Protein AF-0000000080270887 (afdb_homodimer)

pLDDT: mean 90.29, std 13.6, range [24.42, 98.81]

Radius of gyration: 24.91 Å; Cα contacts (8 Å, |Δi|>4): 437; chains: 2; bounding box: 76×84×43 Å

Secondary structure (DSSP, 8-state):
-------HHHHHHHHHHHHHHHHHHHHHHHH-GGG--HHHHHHHHT--HHHHHHH-SSTHHHHHHHHHHHHHHIIIIIHHH---SSHHHHHHHHHHHHHHHHHHH-HHHHHHH--TT-GGGG-TT-HHHHHHHHHHHHHHHTTSB-SSS-HHHHHHHHHHHHHHHHHHHHHTTT-S-HHHHHHHHHHHHGGGGB----------/-------HHHHHHHHHHHHHHHHHHHHHHHH-GGG--HHHHHHHHT--HHHHHHH-SSHHHHHHHHHHHHHHHIIIIIHHH---SSHHHHHHHHHHHHHHHHHHH-HHHHHHH--TT-GGGG-TT-HHHHHHHHHHHHHHHTTSB-SSS-HHHHHHHHHHHHHHHHHHHHHTTT-S-HHHHHHHHHHHHGGGGB----------

Organism: NCBI:txid1552

Sequence (408 aa):
MDEQKLNNRQLQALNTKNKIYKSAIDLMDKKGYKNIKIQDICKKAGVSVGSFYNCFKSKNEILIEIYKRADEYFITEVANNIYCDNATNEIIKYFDYYAKYNVQVGIDTMKLLYNSNNKLFITKGRDMQNLLNIIIERGQEKNEISNEMSKESITEYLFIAARGVVYNWCLYDGKFDLMEAMNEYMKRFIIIFKYENSIKQKNSMDEQKLNNRQLQALNTKNKIYKSAIDLMDKKGYKNIKIQDICKKAGVSVGSFYNCFKSKNEILIEIYKRADEYFITEVANNIYCDNATNEIIKYFDYYAKYNVQVGIDTMKLLYNSNNKLFITKGRDMQNLLNIIIERGQEKNEISNEMSKESITEYLFIAARGVVYNWCLYDGKFDLMEAMNEYMKRFIIIFKYENSIKQKNS

Structure (mmCIF, N/CA/C/O backbone):
data_AF-0000000080270887-model_v1
#
loop_
_entity.id
_entity.type
_entity.pdbx_description
1 polymer 'TetR family transcriptional regulator'
#
loop_
_atom_site.group_PDB
_atom_site.id
_atom_site.type_symbol
_atom_site.label_atom_id
_atom_site.label_alt_id
_atom_site.label_comp_id
_atom_site.label_asym_id
_atom_site.label_entity_id
_atom_site.label_seq_id
_atom_site.pdbx_PDB_ins_code
_atom_site.Cartn_x
_atom_site.Cartn_y
_atom_site.Cartn_z
_atom_site.occupancy
_atom_site.B_iso_or_equiv
_atom_site.auth_seq_id
_atom_site.auth_comp_id
_atom_site.auth_asym_id
_atom_site.auth_atom_id
_atom_site.pdbx_PDB_model_num
ATOM 1 N N . MET A 1 1 ? -0.859 41.312 3.914 1 40.41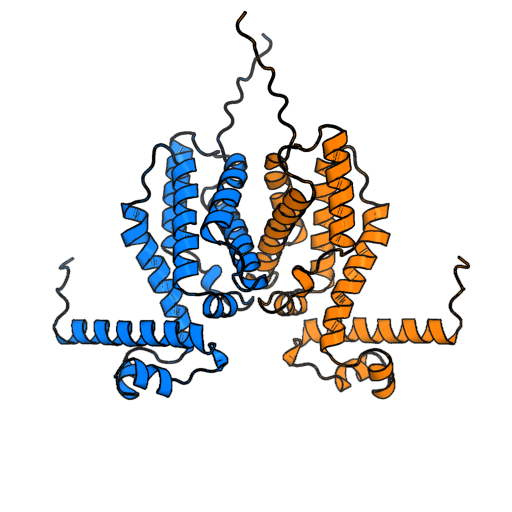 1 MET A N 1
ATOM 2 C CA . MET A 1 1 ? -2.223 40.844 4.094 1 40.41 1 MET A CA 1
ATOM 3 C C . MET A 1 1 ? -2.555 40.688 5.574 1 40.41 1 MET A C 1
ATOM 5 O O . MET A 1 1 ? -1.794 40.062 6.328 1 40.41 1 MET A O 1
ATOM 9 N N . ASP A 1 2 ? -3.377 41.531 6.16 1 43.47 2 ASP A N 1
ATOM 10 C CA . ASP A 1 2 ? -3.797 41.656 7.551 1 43.47 2 ASP A CA 1
ATOM 11 C C . ASP A 1 2 ? -4.191 40.281 8.125 1 43.47 2 ASP A C 1
ATOM 13 O O . ASP A 1 2 ? -5.031 39.594 7.551 1 43.47 2 ASP A O 1
ATOM 17 N N . GLU A 1 3 ? -3.332 39.562 8.734 1 51.69 3 GLU A N 1
ATOM 18 C CA . GLU A 1 3 ? -3.707 38.406 9.531 1 51.69 3 GLU A CA 1
ATOM 19 C C . GLU A 1 3 ? -5.012 38.656 10.289 1 51.69 3 GLU A C 1
ATOM 21 O O . GLU A 1 3 ? -5.031 39.375 11.281 1 51.69 3 GLU A O 1
ATOM 26 N N . GLN A 1 4 ? -6.008 38.906 9.641 1 58.25 4 GLN A N 1
ATOM 27 C CA . GLN A 1 4 ? -7.258 39.25 10.305 1 58.25 4 GLN A CA 1
ATOM 28 C C . GLN A 1 4 ? -7.551 38.312 11.469 1 58.25 4 GLN A C 1
ATOM 30 O O . GLN A 1 4 ? -7.586 37.094 11.281 1 58.25 4 GLN A O 1
ATOM 35 N N . LYS A 1 5 ? -7.219 38.781 12.664 1 70.81 5 LYS A N 1
ATOM 36 C CA . LYS A 1 5 ? -7.516 38.125 13.93 1 70.81 5 LYS A CA 1
ATOM 37 C C . LYS A 1 5 ? -8.93 37.531 13.93 1 70.81 5 LYS A C 1
ATOM 39 O O . LYS A 1 5 ? -9.891 38.219 13.57 1 70.81 5 LYS A O 1
ATOM 44 N N . LEU A 1 6 ? -9 36.219 13.977 1 73.25 6 LEU A N 1
ATOM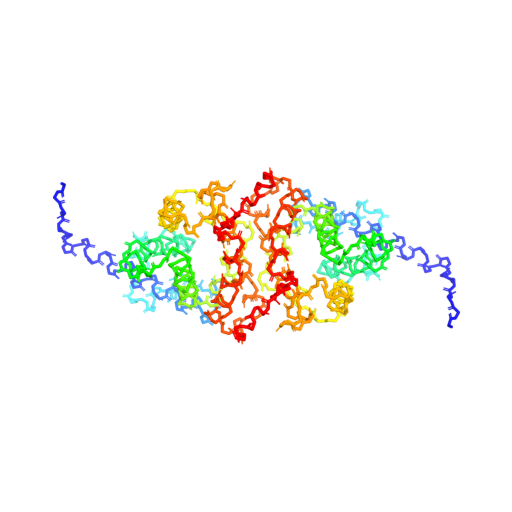 45 C CA . LEU A 1 6 ? -10.297 35.562 14.039 1 73.25 6 LEU A CA 1
ATOM 46 C C . LEU A 1 6 ? -11.164 36.156 15.141 1 73.25 6 LEU A C 1
ATOM 48 O O . LEU A 1 6 ? -10.68 36.438 16.234 1 73.25 6 LEU A O 1
ATOM 52 N N . ASN A 1 7 ? -12.312 36.594 14.875 1 82.88 7 ASN A N 1
ATOM 53 C CA . ASN A 1 7 ? -13.25 37.062 15.891 1 82.88 7 ASN A CA 1
ATOM 54 C C . ASN A 1 7 ? -13.773 35.906 16.75 1 82.88 7 ASN A C 1
ATOM 56 O O . ASN A 1 7 ? -13.43 34.75 16.531 1 82.88 7 ASN A O 1
ATOM 60 N N . ASN A 1 8 ? -14.398 36.281 17.844 1 82.5 8 ASN A N 1
ATOM 61 C CA . ASN A 1 8 ? -14.859 35.312 18.828 1 82.5 8 ASN A CA 1
ATOM 62 C C . ASN A 1 8 ? -15.703 34.219 18.188 1 82.5 8 ASN A C 1
ATOM 64 O O . ASN A 1 8 ? -15.586 33.062 18.547 1 82.5 8 ASN A O 1
ATOM 68 N N . ARG A 1 9 ? -16.609 34.562 17.188 1 80.75 9 ARG A N 1
ATOM 69 C CA . ARG A 1 9 ? -17.469 33.594 16.516 1 80.75 9 ARG A CA 1
ATOM 70 C C . ARG A 1 9 ? -16.641 32.625 15.703 1 80.75 9 ARG A C 1
ATOM 72 O O . ARG A 1 9 ? -16.922 31.406 15.703 1 80.75 9 ARG A O 1
ATOM 79 N N . GLN A 1 10 ? -15.688 33.188 15.008 1 80.62 10 GLN A N 1
ATOM 80 C CA . GLN A 1 10 ? -14.805 32.375 14.195 1 80.62 10 GLN A CA 1
ATOM 81 C C . GLN A 1 10 ? -13.984 31.422 15.062 1 80.62 10 GLN A C 1
ATOM 83 O O . GLN A 1 10 ? -13.781 30.266 14.703 1 80.62 10 GLN A O 1
ATOM 88 N N . LEU A 1 11 ? -13.539 31.875 16.172 1 84.5 11 LEU A N 1
ATOM 89 C CA . LEU A 1 11 ? -12.766 31.047 17.109 1 84.5 11 LEU A CA 1
ATOM 90 C C . LEU A 1 11 ? -13.625 29.922 17.672 1 84.5 11 LEU A C 1
ATOM 92 O O . LEU A 1 11 ? -13.148 28.797 17.828 1 84.5 11 LEU A O 1
ATOM 96 N N . GLN A 1 12 ? -14.812 30.266 18 1 84.12 12 GLN A N 1
ATOM 97 C CA . GLN A 1 12 ? -15.727 29.266 18.547 1 84.12 12 GLN A CA 1
ATOM 98 C C . GLN A 1 12 ? -16.031 28.188 17.5 1 84.12 12 GLN A C 1
ATOM 100 O O . GLN A 1 12 ? -16.125 27 17.828 1 84.12 12 GLN A O 1
ATOM 105 N N . ALA A 1 13 ? -16.141 28.625 16.281 1 83.25 13 ALA A N 1
ATOM 106 C CA . ALA A 1 13 ? -16.406 27.688 15.195 1 83.25 13 ALA A CA 1
ATOM 107 C C . ALA A 1 13 ? -15.242 26.719 15.008 1 83.25 13 ALA A C 1
ATOM 109 O O . ALA A 1 13 ? -15.445 25.516 14.797 1 83.25 13 ALA A O 1
ATOM 110 N N . LEU A 1 14 ? -14.117 27.25 15.117 1 87.5 14 LEU A N 1
ATOM 111 C CA . LEU A 1 14 ? -12.922 26.438 14.984 1 87.5 14 LEU A CA 1
ATOM 112 C C . LEU A 1 14 ? -12.805 25.438 16.141 1 87.5 14 LEU A C 1
ATOM 114 O O . LEU A 1 14 ? -12.438 24.281 15.93 1 87.5 14 LEU A O 1
ATOM 118 N N . ASN A 1 15 ? -13.102 25.906 17.25 1 90.88 15 ASN A N 1
ATOM 119 C CA . ASN A 1 15 ? -13.07 25.047 18.422 1 90.88 15 ASN A CA 1
ATOM 120 C C . ASN A 1 15 ? -14.094 23.906 18.312 1 90.88 15 ASN A C 1
ATOM 122 O O . ASN A 1 15 ? -13.797 22.766 18.656 1 90.88 15 ASN A O 1
ATOM 126 N N . THR A 1 16 ? -15.242 24.281 17.828 1 92.56 16 THR A N 1
ATOM 127 C CA . THR A 1 16 ? -16.297 23.297 17.641 1 92.56 16 THR A CA 1
ATOM 128 C C . THR A 1 16 ? -15.875 22.25 16.609 1 92.56 16 THR A C 1
ATOM 130 O O . THR A 1 16 ? -16.047 21.047 16.828 1 92.56 16 THR A O 1
ATOM 133 N N . LYS A 1 17 ? -15.328 22.734 15.539 1 93.75 17 LYS A N 1
ATOM 134 C CA . LYS A 1 17 ? -14.867 21.828 14.492 1 93.75 17 LYS A CA 1
ATOM 135 C C . LYS A 1 17 ? -13.797 20.859 15.023 1 93.75 17 LYS A C 1
ATOM 137 O O . LYS A 1 17 ? -13.836 19.672 14.727 1 93.75 17 LYS A O 1
ATOM 142 N N . ASN A 1 18 ? -12.961 21.391 15.812 1 94.62 18 ASN A N 1
ATOM 143 C CA . ASN A 1 18 ? -11.898 20.594 16.391 1 94.62 18 ASN A CA 1
ATOM 144 C C . ASN A 1 18 ? -12.453 19.531 17.344 1 94.62 18 ASN A C 1
ATOM 146 O O . ASN A 1 18 ? -12.008 18.375 17.328 1 94.62 18 ASN A O 1
ATOM 150 N N . LYS A 1 19 ? -13.352 19.969 18.109 1 94.69 19 LYS A N 1
ATOM 151 C CA . LYS A 1 19 ? -13.969 19.031 19.047 1 94.69 19 LYS A CA 1
ATOM 152 C C . LYS A 1 19 ? -14.672 17.891 18.312 1 94.69 19 LYS A C 1
ATOM 154 O O . LYS A 1 19 ? -14.547 16.734 18.703 1 94.69 19 LYS A O 1
ATOM 159 N N . ILE A 1 20 ? -15.375 18.281 17.328 1 94.75 20 ILE A N 1
ATOM 160 C CA . ILE A 1 20 ? -16.094 17.297 16.531 1 94.75 20 ILE A CA 1
ATOM 161 C C . ILE A 1 20 ? -15.094 16.328 15.883 1 94.75 20 ILE A C 1
ATOM 163 O O . ILE A 1 20 ? -15.258 15.109 15.953 1 94.75 20 ILE A O 1
ATOM 167 N N . TYR A 1 21 ? -14.117 16.891 15.312 1 94 21 TYR A N 1
ATOM 168 C CA . TYR A 1 21 ? -13.094 16.094 14.641 1 94 21 TYR A CA 1
ATOM 169 C C . TYR A 1 21 ? -12.438 15.117 15.602 1 94 21 TYR A C 1
ATOM 171 O O . TYR A 1 21 ? -12.367 13.914 15.328 1 94 21 TYR A O 1
ATOM 179 N N . LYS A 1 22 ? -12.008 15.586 16.719 1 93.62 22 LYS A N 1
ATOM 180 C CA . LYS A 1 22 ? -11.32 14.75 17.703 1 93.62 22 LYS A CA 1
ATOM 181 C C . LYS A 1 22 ? -12.242 13.641 18.219 1 93.62 22 LYS A C 1
ATOM 183 O O . LYS A 1 22 ? -11.805 12.5 18.391 1 93.62 22 LYS A O 1
ATOM 188 N N . SER A 1 23 ? -13.438 14 18.453 1 94.5 23 SER A N 1
ATOM 189 C CA . SER A 1 23 ? -14.422 13.023 18.906 1 94.5 23 SER A CA 1
ATOM 190 C C . SER A 1 23 ? -14.672 11.953 17.859 1 94.5 23 SER A C 1
ATOM 192 O O . SER A 1 23 ? -14.773 10.766 18.172 1 94.5 23 SER A O 1
ATOM 194 N N . ALA A 1 24 ? -14.789 12.422 16.609 1 92.94 24 ALA A N 1
ATOM 195 C CA . ALA A 1 24 ? -15.008 11.484 15.508 1 92.94 24 ALA A CA 1
ATOM 196 C C . ALA A 1 24 ? -13.844 10.5 15.398 1 92.94 24 ALA A C 1
ATOM 198 O O . ALA A 1 24 ? -14.062 9.289 15.32 1 92.94 24 ALA A O 1
ATOM 199 N N . ILE A 1 25 ? -12.641 10.984 15.445 1 90.25 25 ILE A N 1
ATOM 200 C CA . ILE A 1 25 ? -11.445 10.156 15.312 1 90.25 25 ILE A CA 1
ATOM 201 C C . ILE A 1 25 ? -11.383 9.156 16.469 1 90.25 25 ILE A C 1
ATOM 203 O O . ILE A 1 25 ? -11.117 7.969 16.25 1 90.25 25 ILE A O 1
ATOM 207 N N . ASP A 1 26 ? -11.695 9.633 17.625 1 91.06 26 ASP A N 1
ATOM 208 C CA . ASP A 1 26 ? -11.68 8.773 18.797 1 91.06 26 ASP A CA 1
ATOM 209 C C . ASP A 1 26 ? -12.719 7.66 18.688 1 91.06 26 ASP A C 1
ATOM 211 O O . ASP A 1 26 ? -12.422 6.496 18.969 1 91.06 26 ASP A O 1
ATOM 215 N N . LEU A 1 27 ? -13.883 8.039 18.328 1 90.81 27 LEU A N 1
ATOM 216 C CA . LEU A 1 27 ? -14.961 7.066 18.188 1 90.81 27 LEU A CA 1
ATOM 217 C C . LEU A 1 27 ? -14.656 6.062 17.078 1 90.81 27 LEU A C 1
ATOM 219 O O . LEU A 1 27 ? -14.922 4.867 17.234 1 90.81 27 LEU A O 1
ATOM 223 N N . MET A 1 28 ? -14.125 6.578 15.992 1 87.25 28 MET A N 1
ATOM 224 C CA . MET A 1 28 ? -13.773 5.695 14.883 1 87.25 28 MET A CA 1
ATOM 225 C C . MET A 1 28 ? -12.719 4.68 15.312 1 87.25 28 MET A C 1
ATOM 227 O O . MET A 1 28 ? -12.766 3.521 14.891 1 87.25 28 MET A O 1
ATOM 231 N N . ASP A 1 29 ? -11.875 5.125 16.094 1 82.88 29 ASP A N 1
ATOM 232 C CA . ASP A 1 29 ? -10.82 4.246 16.578 1 82.88 29 ASP A CA 1
ATOM 233 C C . ASP A 1 29 ? -11.391 3.156 17.484 1 82.88 29 ASP A C 1
ATOM 235 O O . ASP A 1 29 ? -10.93 2.012 17.453 1 82.88 29 ASP A O 1
ATOM 239 N N . LYS A 1 30 ? -12.422 3.463 18.234 1 83.31 30 LYS A N 1
ATOM 240 C CA . LYS A 1 30 ? -12.969 2.543 19.219 1 83.31 30 LYS A CA 1
ATOM 241 C C . LYS A 1 30 ? -14.031 1.637 18.609 1 83.31 30 LYS A C 1
ATOM 243 O O . LYS A 1 30 ? -14.109 0.451 18.938 1 83.31 30 LYS A O 1
ATOM 248 N N . LYS A 1 31 ? -14.836 2.18 17.656 1 82.62 31 LYS A N 1
ATOM 249 C CA . LYS A 1 31 ? -16.016 1.45 17.203 1 82.62 31 LYS A CA 1
ATOM 250 C C . LYS A 1 31 ? -15.938 1.164 15.711 1 82.62 31 LYS A C 1
ATOM 252 O O . LYS A 1 31 ? -16.719 0.366 15.188 1 82.62 31 LYS A O 1
ATOM 257 N N . GLY A 1 32 ? -14.984 1.805 15.07 1 77.81 32 GLY A N 1
ATOM 258 C CA . GLY A 1 32 ? -14.922 1.678 13.617 1 77.81 32 GLY A CA 1
ATOM 259 C C . GLY A 1 32 ? -15.766 2.705 12.891 1 77.81 32 GLY A C 1
ATOM 260 O O . GLY A 1 32 ? -16.844 3.078 13.367 1 77.81 32 GLY A O 1
ATOM 261 N N . TYR A 1 33 ? -15.422 3.094 11.781 1 78.5 33 TYR A N 1
ATOM 262 C CA . TYR A 1 33 ? -16.047 4.16 11 1 78.5 33 TYR A CA 1
ATOM 263 C C . TYR A 1 33 ? -17.484 3.811 10.641 1 78.5 33 TYR A C 1
ATOM 265 O O . TYR A 1 33 ? -18.375 4.652 10.742 1 78.5 33 TYR A O 1
ATOM 273 N N . LYS A 1 34 ? -17.625 2.598 10.188 1 73.38 34 LYS A N 1
ATOM 274 C CA . LYS A 1 34 ? -18.938 2.178 9.711 1 73.38 34 LYS A CA 1
ATOM 275 C C . LYS A 1 34 ? -19.922 2.061 10.867 1 73.38 34 LYS A C 1
ATOM 277 O O . LYS A 1 34 ? -21.141 2.098 10.656 1 73.38 34 LYS A O 1
ATOM 282 N N . ASN A 1 35 ? -19.422 2.094 12.062 1 81.56 35 ASN A N 1
ATOM 283 C CA . ASN A 1 35 ? -20.281 1.795 13.211 1 81.56 35 ASN A CA 1
ATOM 284 C C . ASN A 1 35 ? -20.594 3.051 14.016 1 81.56 35 ASN A C 1
ATOM 286 O O . ASN A 1 35 ? -21.234 2.975 15.07 1 81.56 35 ASN A O 1
ATOM 290 N N . ILE A 1 36 ? -20.109 4.121 13.523 1 86.75 36 ILE A N 1
ATOM 291 C CA . ILE A 1 36 ? -20.391 5.324 14.305 1 86.75 36 ILE A CA 1
ATOM 292 C C . ILE A 1 36 ? -21.438 6.176 13.594 1 86.75 36 ILE A C 1
ATOM 294 O O . ILE A 1 36 ? -21.516 6.18 12.367 1 86.75 36 ILE A O 1
ATOM 298 N N . LYS A 1 37 ? -22.219 6.852 14.445 1 91.06 37 LYS A N 1
ATOM 299 C CA . LYS A 1 37 ? -23.25 7.762 13.945 1 91.06 37 LYS A CA 1
ATOM 300 C C . LYS A 1 37 ? -22.906 9.211 14.297 1 91.06 37 LYS A C 1
ATOM 302 O O . LYS A 1 37 ? -22.203 9.469 15.273 1 91.06 37 LYS A O 1
ATOM 307 N N . ILE A 1 38 ? -23.453 10.055 13.508 1 93.81 38 ILE A N 1
ATOM 308 C CA . ILE A 1 38 ? -23.25 11.484 13.734 1 93.81 38 ILE A CA 1
ATOM 309 C C . ILE A 1 38 ? -23.75 11.859 15.125 1 93.81 38 ILE A C 1
ATOM 311 O O . ILE A 1 38 ? -23.094 12.641 15.828 1 93.81 38 ILE A O 1
ATOM 315 N N . GLN A 1 39 ? -24.781 11.188 15.523 1 94.81 39 GLN A N 1
ATOM 316 C CA . GLN A 1 39 ? -25.328 11.461 16.844 1 94.81 39 GLN A CA 1
ATOM 317 C C . GLN A 1 39 ? -24.328 11.117 17.953 1 94.81 39 GLN A C 1
ATOM 319 O O . GLN A 1 39 ? -24.203 11.844 18.938 1 94.81 39 GLN A O 1
ATOM 324 N N . ASP A 1 40 ? -23.672 10.062 17.828 1 95.12 40 ASP A N 1
ATOM 325 C CA . ASP A 1 40 ? -22.656 9.641 18.797 1 95.12 40 ASP A CA 1
ATOM 326 C C . ASP A 1 40 ? -21.5 10.633 18.844 1 95.12 40 ASP A C 1
ATOM 328 O O . ASP A 1 40 ? -20.984 10.938 19.938 1 95.12 40 ASP A O 1
ATOM 332 N N . ILE A 1 41 ? -21.078 11.117 17.688 1 95.5 41 ILE A N 1
ATOM 333 C CA . ILE A 1 41 ? -19.984 12.086 17.594 1 95.5 41 ILE A CA 1
ATOM 334 C C . ILE A 1 41 ? -20.391 13.375 18.312 1 95.5 41 ILE A C 1
ATOM 336 O O . ILE A 1 41 ? -19.609 13.914 19.125 1 95.5 41 ILE A O 1
ATOM 340 N N . CYS A 1 42 ? -21.594 13.75 18.062 1 96.12 42 CYS A N 1
ATOM 341 C CA . CYS A 1 42 ? -22.109 14.977 18.672 1 96.12 42 CYS A CA 1
ATOM 342 C C . CYS A 1 42 ? -22.172 14.852 20.188 1 96.12 42 CYS A C 1
ATOM 344 O O . CYS A 1 42 ? -21.75 15.758 20.906 1 96.12 42 CYS A O 1
ATOM 346 N N . LYS A 1 43 ? -22.688 13.75 20.641 1 96.69 43 LYS A N 1
ATOM 347 C CA . LYS A 1 43 ? -22.781 13.492 22.078 1 96.69 43 LYS A CA 1
ATOM 348 C C . LYS A 1 43 ? -21.391 13.547 22.734 1 96.69 43 LYS A C 1
ATOM 350 O O . LYS A 1 43 ? -21.219 14.203 23.766 1 96.69 43 LYS A O 1
ATOM 355 N N . LYS A 1 44 ? -20.5 12.984 22.156 1 95.5 44 LYS A N 1
ATOM 356 C CA . LYS A 1 44 ? -19.156 12.945 22.719 1 95.5 44 LYS A CA 1
ATOM 357 C C . LYS A 1 44 ? -18.5 14.328 22.672 1 95.5 44 LYS A C 1
ATOM 359 O O . LYS A 1 44 ? -17.781 14.711 23.594 1 95.5 44 LYS A O 1
ATOM 364 N N . ALA A 1 45 ? -18.734 14.992 21.562 1 96.12 45 ALA A N 1
ATOM 365 C CA . ALA A 1 45 ? -18.141 16.312 21.359 1 96.12 45 ALA A CA 1
ATOM 366 C C . ALA A 1 45 ? -18.859 17.359 22.203 1 96.12 45 ALA A C 1
ATOM 368 O O . ALA A 1 45 ? -18.359 18.484 22.375 1 96.12 45 ALA A O 1
ATOM 369 N N . GLY A 1 46 ? -20.031 17.062 22.672 1 96.25 46 GLY A N 1
ATOM 370 C CA . GLY A 1 46 ? -20.812 18 23.453 1 96.25 46 GLY A CA 1
ATOM 371 C C . GLY A 1 46 ? -21.406 19.125 22.609 1 96.25 46 GLY A C 1
ATOM 372 O O . GLY A 1 46 ? -21.391 20.281 23.031 1 96.25 46 GLY A O 1
ATOM 373 N N . VAL A 1 47 ? -21.781 18.719 21.438 1 96.06 47 VAL A N 1
ATOM 374 C CA . VAL A 1 47 ? -22.344 19.719 20.547 1 96.06 47 VAL A CA 1
ATOM 375 C C . VAL A 1 47 ? -23.672 19.203 19.984 1 96.06 47 VAL A C 1
ATOM 377 O O . VAL A 1 47 ? -23.984 18.016 20.078 1 96.06 47 VAL A O 1
ATOM 380 N N . SER A 1 48 ? -24.406 20.141 19.406 1 94.19 48 SER A N 1
ATOM 381 C CA . SER A 1 48 ? -25.672 19.766 18.766 1 94.19 48 SER A CA 1
ATOM 382 C C . SER A 1 48 ? -25.438 19.203 17.375 1 94.19 48 SER A C 1
ATOM 384 O O . SER A 1 48 ? -24.391 19.438 16.766 1 94.19 48 SER A O 1
ATOM 386 N N . VAL A 1 49 ? -26.406 18.469 16.875 1 94.75 49 VAL A N 1
ATOM 387 C CA . VAL A 1 49 ? -26.375 17.938 15.508 1 94.75 49 VAL A CA 1
ATOM 388 C C . VAL A 1 49 ? -26.281 19.094 14.516 1 94.75 49 VAL A C 1
ATOM 390 O O . VAL A 1 49 ? -25.578 19 13.508 1 94.75 49 VAL A O 1
ATOM 393 N N . GLY A 1 50 ? -27 20.125 14.805 1 93.5 50 GLY A N 1
ATOM 394 C CA . GLY A 1 50 ? -26.922 21.312 13.969 1 93.5 50 GLY A CA 1
ATOM 395 C C . GLY A 1 50 ? -25.516 21.875 13.859 1 93.5 50 GLY A C 1
ATOM 396 O O . GLY A 1 50 ? -25.062 22.234 12.773 1 93.5 50 GLY A O 1
ATOM 397 N N . SER A 1 51 ? -24.875 21.938 14.969 1 93.19 51 SER A N 1
ATOM 398 C CA . SER A 1 51 ? -23.484 22.422 15.008 1 93.19 51 SER A CA 1
ATOM 399 C C . SER A 1 51 ? -22.578 21.531 14.164 1 93.19 51 SER A C 1
ATOM 401 O O . SER A 1 51 ? -21.656 22.031 13.516 1 93.19 51 SER A O 1
ATOM 403 N N . PHE A 1 52 ? -22.859 20.234 14.195 1 95.19 52 PHE A N 1
ATOM 404 C CA . PHE A 1 52 ? -22.094 19.297 13.367 1 95.19 52 PHE A CA 1
ATOM 405 C C . PHE A 1 52 ? -22.188 19.688 11.898 1 95.19 52 PHE A C 1
ATOM 407 O O . PHE A 1 52 ? -21.172 19.797 11.211 1 95.19 52 PHE A O 1
ATOM 414 N N . TYR A 1 53 ? -23.344 19.984 11.453 1 93.44 53 TYR A N 1
ATOM 415 C CA . TYR A 1 53 ? -23.578 20.219 10.031 1 93.44 53 TYR A CA 1
ATOM 416 C C . TYR A 1 53 ? -23.094 21.594 9.617 1 93.44 53 TYR A C 1
ATOM 418 O O . TYR A 1 53 ? -22.922 21.875 8.422 1 93.44 53 TYR A O 1
ATOM 426 N N . ASN A 1 54 ? -22.891 22.453 10.609 1 92.56 54 ASN A N 1
ATOM 427 C CA . ASN A 1 54 ? -22.234 23.719 10.32 1 92.56 54 ASN A CA 1
ATOM 428 C C . ASN A 1 54 ? -20.75 23.516 10.016 1 92.56 54 ASN A C 1
ATOM 430 O O . ASN A 1 54 ? -20.141 24.328 9.336 1 92.56 54 ASN A O 1
ATOM 434 N N . CYS A 1 55 ? -20.266 22.422 10.547 1 92.88 55 CYS A N 1
ATOM 435 C CA . CYS A 1 55 ? -18.828 22.156 10.398 1 92.88 55 CYS A CA 1
ATOM 436 C C . CYS A 1 55 ? -18.578 21.156 9.281 1 92.88 55 CYS A C 1
ATOM 438 O O . CYS A 1 55 ? -17.656 21.328 8.484 1 92.88 55 CYS A O 1
ATOM 440 N N . PHE A 1 56 ? -19.359 20.062 9.266 1 94.19 56 PHE A N 1
ATOM 441 C CA . PHE A 1 56 ? -19.203 18.969 8.328 1 94.19 56 PHE A CA 1
ATOM 442 C C . PHE A 1 56 ? -20.547 18.625 7.68 1 94.19 56 PHE A C 1
ATOM 444 O O . PHE A 1 56 ? -21.547 18.438 8.367 1 94.19 56 PHE A O 1
ATOM 451 N N . LYS A 1 57 ? -20.469 18.453 6.375 1 91 57 LYS A N 1
ATOM 452 C CA . LYS A 1 57 ? -21.703 18.125 5.66 1 91 57 LYS A CA 1
ATOM 453 C C . LYS A 1 57 ? -22.016 16.641 5.762 1 91 57 LYS A C 1
ATOM 455 O O . LYS A 1 57 ? -23.172 16.219 5.574 1 91 57 LYS A O 1
ATOM 460 N N . SER A 1 58 ? -21 15.836 5.996 1 87.88 58 SER A N 1
ATOM 461 C CA . SER A 1 58 ? -21.141 14.383 6.105 1 87.88 58 SER A CA 1
ATOM 462 C C . SER A 1 58 ? -19.969 13.781 6.875 1 87.88 58 SER A C 1
ATOM 464 O O . SER A 1 58 ? -18.984 14.461 7.156 1 87.88 58 SER A O 1
ATOM 466 N N . LYS A 1 59 ? -20.141 12.516 7.215 1 82.69 59 LYS A N 1
ATOM 467 C CA . LYS A 1 59 ? -19.047 11.812 7.871 1 82.69 59 LYS A CA 1
ATOM 468 C C . LYS A 1 59 ? -17.828 11.734 6.969 1 82.69 59 LYS A C 1
ATOM 470 O O . LYS A 1 59 ? -16.688 11.781 7.449 1 82.69 59 LYS A O 1
ATOM 475 N N . ASN A 1 60 ? -18.094 11.758 5.688 1 84.25 60 ASN A N 1
ATOM 476 C CA . ASN A 1 60 ? -17 11.68 4.734 1 84.25 60 ASN A CA 1
ATOM 477 C C . ASN A 1 60 ? -16.125 12.93 4.773 1 84.25 60 ASN A C 1
ATOM 479 O O . ASN A 1 60 ? -14.93 12.875 4.492 1 84.25 60 ASN A O 1
ATOM 483 N N . GLU A 1 61 ? -16.703 14 5.121 1 91.06 61 GLU A N 1
ATOM 484 C CA . GLU A 1 61 ? -15.938 15.242 5.207 1 91.06 61 GLU A CA 1
ATOM 485 C C . GLU A 1 61 ? -14.906 15.18 6.332 1 91.06 61 GLU A C 1
ATOM 487 O O . GLU A 1 61 ? -13.922 15.914 6.316 1 91.06 61 GLU A O 1
ATOM 492 N N . ILE A 1 62 ? -15.211 14.297 7.254 1 88.25 62 ILE A N 1
ATOM 493 C CA . ILE A 1 62 ? -14.242 14.109 8.328 1 88.25 62 ILE A CA 1
ATOM 494 C C . ILE A 1 62 ? -12.969 13.477 7.773 1 88.25 62 ILE A C 1
ATOM 496 O O . ILE A 1 62 ? -11.859 13.828 8.195 1 88.25 62 ILE A O 1
ATOM 500 N N . LEU A 1 63 ? -13.102 12.609 6.809 1 87.44 63 LEU A N 1
ATOM 501 C CA . LEU A 1 63 ? -11.953 11.984 6.172 1 87.44 63 LEU A CA 1
ATOM 502 C C . LEU A 1 63 ? -11.125 13.016 5.414 1 87.44 63 LEU A C 1
ATOM 504 O O . LEU A 1 63 ? -9.891 13.008 5.492 1 87.44 63 LEU A O 1
ATOM 508 N N . ILE A 1 64 ? -11.82 13.906 4.789 1 91.12 64 ILE A N 1
ATOM 509 C CA . ILE A 1 64 ? -11.141 14.984 4.07 1 91.12 64 ILE A CA 1
ATOM 510 C C . ILE A 1 64 ? -10.367 15.852 5.055 1 91.12 64 ILE A C 1
ATOM 512 O O . ILE A 1 64 ? -9.242 16.266 4.777 1 91.12 64 ILE A O 1
ATOM 516 N N . GLU A 1 65 ? -11.023 16.062 6.191 1 93.38 65 GLU A N 1
ATOM 517 C CA . GLU A 1 65 ? -10.406 16.891 7.223 1 93.38 65 GLU A CA 1
ATOM 518 C C . GLU A 1 65 ? -9.109 16.266 7.73 1 93.38 65 GLU A C 1
ATOM 520 O O . GLU A 1 65 ? -8.164 16.969 8.07 1 93.38 65 GLU A O 1
ATOM 525 N N . ILE A 1 66 ? -9.023 14.953 7.758 1 92.62 66 ILE A N 1
ATOM 526 C CA . ILE A 1 66 ? -7.816 14.258 8.18 1 92.62 66 ILE A CA 1
ATOM 527 C C . ILE A 1 66 ? -6.648 14.656 7.277 1 92.62 66 ILE A C 1
ATOM 529 O O . ILE A 1 66 ? -5.551 14.945 7.762 1 92.62 66 ILE A O 1
ATOM 533 N N . TYR A 1 67 ? -6.848 14.781 5.988 1 94.06 67 TYR A N 1
ATOM 534 C CA . TYR A 1 67 ? -5.809 15.133 5.02 1 94.06 67 TYR A CA 1
ATOM 535 C C . TYR A 1 67 ? -5.414 16.594 5.152 1 94.06 67 TYR A C 1
ATOM 537 O O . TYR A 1 67 ? -4.234 16.938 5.039 1 94.06 67 TYR A O 1
ATOM 545 N N . LYS A 1 68 ? -6.438 17.406 5.367 1 94.31 68 LYS A N 1
ATOM 546 C CA . LYS A 1 68 ? -6.152 18.828 5.559 1 94.31 68 LYS A CA 1
ATOM 547 C C . LYS A 1 68 ? -5.277 19.047 6.789 1 94.31 68 LYS A C 1
ATOM 549 O O . LYS A 1 68 ? -4.32 19.828 6.746 1 94.31 68 LYS A O 1
ATOM 554 N N . ARG A 1 69 ? -5.617 18.406 7.75 1 94.62 69 ARG A N 1
ATOM 555 C CA . ARG A 1 69 ? -4.863 18.547 8.992 1 94.62 69 ARG A CA 1
ATOM 556 C C . ARG A 1 69 ? -3.463 17.953 8.844 1 94.62 69 ARG A C 1
ATOM 558 O O . ARG A 1 69 ? -2.512 18.453 9.453 1 94.62 69 ARG A O 1
ATOM 565 N N . ALA A 1 70 ? -3.354 16.844 8.109 1 95.38 70 ALA A N 1
ATOM 566 C CA . ALA A 1 70 ? -2.023 16.328 7.809 1 95.38 70 ALA A CA 1
ATOM 567 C C . ALA A 1 70 ? -1.165 17.359 7.102 1 95.38 70 ALA A C 1
ATOM 569 O O . ALA A 1 70 ? -0.022 17.609 7.492 1 95.38 70 ALA A O 1
ATOM 570 N N . ASP A 1 71 ? -1.727 17.969 6.121 1 96.56 71 ASP A N 1
ATOM 571 C CA . ASP A 1 71 ? -1.007 19.016 5.398 1 96.56 71 ASP A CA 1
ATOM 572 C C . ASP A 1 71 ? -0.591 20.141 6.336 1 96.56 71 ASP A C 1
ATOM 574 O O . ASP A 1 71 ? 0.545 20.609 6.277 1 96.56 71 ASP A O 1
ATOM 578 N N . GLU A 1 72 ? -1.54 20.531 7.176 1 95.75 72 GLU A N 1
ATOM 579 C CA . GLU A 1 72 ? -1.238 21.578 8.148 1 95.75 72 GLU A CA 1
ATOM 580 C C . GLU A 1 72 ? -0.122 21.141 9.094 1 95.75 72 GLU A C 1
ATOM 582 O O . GLU A 1 72 ? 0.79 21.922 9.391 1 95.75 72 GLU A O 1
ATOM 587 N N . TYR A 1 73 ? -0.215 19.953 9.562 1 96.44 73 TYR A N 1
ATOM 588 C CA . TYR A 1 73 ? 0.799 19.375 10.43 1 96.44 73 TYR A CA 1
ATOM 589 C C . TYR A 1 73 ? 2.178 19.438 9.781 1 96.44 73 TYR A C 1
ATOM 591 O O . TYR A 1 73 ? 3.16 19.797 10.43 1 96.44 73 TYR A O 1
ATOM 599 N N . PHE A 1 74 ? 2.314 19.156 8.531 1 97.12 74 PHE A N 1
ATOM 600 C CA . PHE A 1 74 ? 3.602 19.109 7.844 1 97.12 74 PHE A CA 1
ATOM 601 C C . PHE A 1 74 ? 4.133 20.516 7.586 1 97.12 74 PHE A C 1
ATOM 603 O O . PHE A 1 74 ? 5.34 20.75 7.668 1 97.12 74 PHE A O 1
ATOM 610 N N . ILE A 1 75 ? 3.32 21.484 7.371 1 95.62 75 ILE A N 1
ATOM 611 C CA . ILE A 1 75 ? 3.807 22.812 7.027 1 95.62 75 ILE A CA 1
ATOM 612 C C . ILE A 1 75 ? 4.043 23.625 8.305 1 95.62 75 ILE A C 1
ATOM 614 O O . ILE A 1 75 ? 4.738 24.641 8.281 1 95.62 75 ILE A O 1
ATOM 618 N N . THR A 1 76 ? 3.416 23.219 9.406 1 95.19 76 THR A N 1
ATOM 619 C CA . THR A 1 76 ? 3.586 23.969 10.648 1 95.19 76 THR A CA 1
ATOM 620 C C . THR A 1 76 ? 4.547 23.25 11.586 1 95.19 76 THR A C 1
ATOM 622 O O . THR A 1 76 ? 5.586 23.797 11.961 1 95.19 76 THR A O 1
ATOM 625 N N . GLU A 1 77 ? 4.316 22.016 11.812 1 95.81 77 GLU A N 1
ATOM 626 C CA . GLU A 1 77 ? 5.121 21.266 12.773 1 95.81 77 GLU A CA 1
ATOM 627 C C . GLU A 1 77 ? 6.363 20.672 12.117 1 95.81 77 GLU A C 1
ATOM 629 O O . GLU A 1 77 ? 7.488 20.922 12.555 1 95.81 77 GLU A O 1
ATOM 634 N N . VAL A 1 78 ? 6.223 19.984 11.055 1 97.38 78 VAL A N 1
ATOM 635 C CA . VAL A 1 78 ? 7.332 19.25 10.445 1 97.38 78 VAL A CA 1
ATOM 636 C C . VAL A 1 78 ? 8.305 20.234 9.805 1 97.38 78 VAL A C 1
ATOM 638 O O . VAL A 1 78 ? 9.516 20.156 10.031 1 97.38 78 VAL A O 1
ATOM 641 N N . ALA A 1 79 ? 7.777 21.156 9.031 1 96.12 79 ALA A N 1
ATOM 642 C CA . ALA A 1 79 ? 8.617 22.125 8.328 1 96.12 79 ALA A CA 1
ATOM 643 C C . ALA A 1 79 ? 9.531 22.875 9.297 1 96.12 79 ALA A C 1
ATOM 645 O O . ALA A 1 79 ? 10.68 23.172 8.961 1 96.12 79 ALA A O 1
ATOM 646 N N . ASN A 1 80 ? 9.078 23.062 10.531 1 95.75 80 ASN A N 1
ATOM 647 C CA . ASN A 1 80 ? 9.828 23.844 11.508 1 95.75 80 ASN A CA 1
ATOM 648 C C . ASN A 1 80 ? 10.812 22.969 12.281 1 95.75 80 ASN A C 1
ATOM 650 O O . ASN A 1 80 ? 11.68 23.5 12.992 1 95.75 80 ASN A O 1
ATOM 654 N N . ASN A 1 81 ? 10.75 21.672 12.086 1 96.19 81 ASN A N 1
ATOM 655 C CA . ASN A 1 81 ? 11.562 20.781 12.914 1 96.19 81 ASN A CA 1
ATOM 656 C C . ASN A 1 81 ? 12.344 19.797 12.062 1 96.19 81 ASN A C 1
ATOM 658 O O . ASN A 1 81 ? 12.969 18.875 12.594 1 96.19 81 ASN A O 1
ATOM 662 N N . ILE A 1 82 ? 12.352 19.953 10.781 1 94.75 82 ILE A N 1
ATOM 663 C CA . ILE A 1 82 ? 12.828 18.922 9.875 1 94.75 82 ILE A CA 1
ATOM 664 C C . ILE A 1 82 ? 14.328 19.094 9.641 1 94.75 82 ILE A C 1
ATOM 666 O O . ILE A 1 82 ? 15 18.156 9.188 1 94.75 82 ILE A O 1
ATOM 670 N N . TYR A 1 83 ? 14.859 20.266 9.938 1 91.12 83 TYR A N 1
ATOM 671 C CA . TYR A 1 83 ? 16.234 20.562 9.562 1 91.12 83 TYR A CA 1
ATOM 672 C C . TYR A 1 83 ? 17.203 19.625 10.25 1 91.12 83 TYR A C 1
ATOM 674 O O . TYR A 1 83 ? 17.094 19.375 11.453 1 91.12 83 TYR A O 1
ATOM 682 N N . CYS A 1 84 ? 18 19 9.445 1 89.56 84 CYS A N 1
ATOM 683 C CA . CYS A 1 84 ? 19.094 18.109 9.859 1 89.56 84 CYS A CA 1
ATOM 684 C C . CYS A 1 84 ? 20.391 18.5 9.18 1 89.56 84 CYS A C 1
ATOM 686 O O . CYS A 1 84 ? 20.516 19.578 8.602 1 89.56 84 CYS A O 1
ATOM 688 N N . ASP A 1 85 ? 21.453 17.641 9.305 1 90.19 85 ASP A N 1
ATOM 689 C CA . ASP A 1 85 ? 22.797 17.844 8.766 1 90.19 85 ASP A CA 1
ATOM 690 C C . ASP A 1 85 ? 22.797 17.719 7.246 1 90.19 85 ASP A C 1
ATOM 692 O O . ASP A 1 85 ? 23.578 18.375 6.566 1 90.19 85 ASP A O 1
ATOM 696 N N . ASN A 1 86 ? 21.984 16.844 6.723 1 94.31 86 ASN A N 1
ATOM 697 C CA . ASN A 1 86 ? 21.891 16.672 5.277 1 94.31 86 ASN A CA 1
ATOM 698 C C . ASN A 1 86 ? 20.484 16.25 4.855 1 94.31 86 ASN A C 1
ATOM 700 O O . ASN A 1 86 ? 19.672 15.859 5.695 1 94.31 86 ASN A O 1
ATOM 704 N N . ALA A 1 87 ? 20.203 16.312 3.584 1 96.31 87 ALA A N 1
ATOM 705 C CA . ALA A 1 87 ? 18.875 16.094 3.023 1 96.31 87 ALA A CA 1
ATOM 706 C C . ALA A 1 87 ? 18.422 14.656 3.227 1 96.31 87 ALA A C 1
ATOM 708 O O . ALA A 1 87 ? 17.234 14.391 3.428 1 96.31 87 ALA A O 1
ATOM 709 N N . THR A 1 88 ? 19.344 13.711 3.182 1 95.94 88 THR A N 1
ATOM 710 C CA . THR A 1 88 ? 19 12.305 3.383 1 95.94 88 THR A CA 1
ATOM 711 C C . THR A 1 88 ? 18.406 12.086 4.77 1 95.94 88 THR A C 1
ATOM 713 O O . THR A 1 88 ? 17.359 11.461 4.91 1 95.94 88 THR A O 1
ATOM 716 N N . ASN A 1 89 ? 19.047 12.664 5.75 1 97.19 89 ASN A N 1
ATOM 717 C CA . ASN A 1 89 ? 18.547 12.562 7.117 1 97.19 89 ASN A CA 1
ATOM 718 C C . ASN A 1 89 ? 17.219 13.312 7.289 1 97.19 89 ASN A C 1
ATOM 720 O O . ASN A 1 89 ? 16.359 12.883 8.055 1 97.19 89 ASN A O 1
ATOM 724 N N . GLU A 1 90 ? 17.109 14.406 6.625 1 98.06 90 GLU A N 1
ATOM 725 C CA . GLU A 1 90 ? 15.852 15.148 6.668 1 98.06 90 GLU A CA 1
ATOM 726 C C . GLU A 1 90 ? 14.703 14.32 6.105 1 98.06 90 GLU A C 1
ATOM 728 O O . GLU A 1 90 ? 13.594 14.336 6.645 1 98.06 90 GLU A O 1
ATOM 733 N N . ILE A 1 91 ? 14.953 13.578 5.02 1 98.25 91 ILE A N 1
ATOM 734 C CA . ILE A 1 91 ? 13.93 12.75 4.402 1 98.25 91 ILE A CA 1
ATOM 735 C C . ILE A 1 91 ? 13.523 11.633 5.359 1 98.25 91 ILE A C 1
ATOM 737 O O . ILE A 1 91 ? 12.328 11.344 5.52 1 98.25 91 ILE A O 1
ATOM 741 N N . ILE A 1 92 ? 14.484 11.047 5.996 1 98.31 92 ILE A N 1
ATOM 742 C CA . ILE A 1 92 ? 14.195 10.008 6.969 1 98.31 92 ILE A CA 1
ATOM 743 C C . ILE A 1 92 ? 13.328 10.57 8.094 1 98.31 92 ILE A C 1
ATOM 745 O O . ILE A 1 92 ? 12.305 9.984 8.453 1 98.31 92 ILE A O 1
ATOM 749 N N . LYS A 1 93 ? 13.75 11.719 8.602 1 98.38 93 LYS A N 1
ATOM 750 C CA . LYS A 1 93 ? 13.008 12.391 9.664 1 98.38 93 LYS A CA 1
ATOM 751 C C . LYS A 1 93 ? 11.602 12.766 9.195 1 98.38 93 LYS A C 1
ATOM 753 O O . LYS A 1 93 ? 10.641 12.672 9.969 1 98.38 93 LYS A O 1
ATOM 758 N N . TYR A 1 94 ? 11.484 13.219 7.953 1 98.56 94 TYR A N 1
ATOM 759 C CA . TYR A 1 94 ? 10.195 13.516 7.336 1 98.56 94 TYR A CA 1
ATOM 760 C C . TYR A 1 94 ? 9.242 12.336 7.473 1 98.56 94 TYR A C 1
ATOM 762 O O . TYR A 1 94 ? 8.102 12.492 7.91 1 98.56 94 TYR A O 1
ATOM 770 N N . PHE A 1 95 ? 9.68 11.172 7.207 1 98.75 95 PHE A N 1
ATOM 771 C CA . PHE A 1 95 ? 8.797 10.016 7.211 1 98.75 95 PHE A CA 1
ATOM 772 C C . PHE A 1 95 ? 8.625 9.469 8.625 1 98.75 95 PHE A C 1
ATOM 774 O O . PHE A 1 95 ? 7.68 8.727 8.898 1 98.75 95 PHE A O 1
ATOM 781 N N . ASP A 1 96 ? 9.547 9.836 9.547 1 98.62 96 ASP A N 1
ATOM 782 C CA . ASP A 1 96 ? 9.25 9.602 10.961 1 98.62 96 ASP A CA 1
ATOM 783 C C . ASP A 1 96 ? 7.992 10.359 11.383 1 98.62 96 ASP A C 1
ATOM 785 O O . ASP A 1 96 ? 7.129 9.805 12.07 1 98.62 96 ASP A O 1
ATOM 789 N N . TYR A 1 97 ? 7.938 11.586 10.961 1 98.5 97 TYR A N 1
ATOM 790 C CA . TYR A 1 97 ? 6.766 12.398 11.266 1 98.5 97 TYR A CA 1
ATOM 791 C C . TYR A 1 97 ? 5.527 11.852 10.57 1 98.5 97 TYR A C 1
ATOM 793 O O . TYR A 1 97 ? 4.43 11.875 11.133 1 98.5 97 TYR A O 1
ATOM 801 N N . TYR A 1 98 ? 5.727 11.375 9.344 1 98.44 98 TYR A N 1
ATOM 802 C CA . TYR A 1 98 ? 4.641 10.766 8.586 1 98.44 98 TYR A CA 1
ATOM 803 C C . TYR A 1 98 ? 4.059 9.57 9.336 1 98.44 98 TYR A C 1
ATOM 805 O O . TYR A 1 98 ? 2.84 9.461 9.492 1 98.44 98 TYR A O 1
ATOM 813 N N . ALA A 1 99 ? 4.91 8.703 9.828 1 98.75 99 ALA A N 1
ATOM 814 C CA . ALA A 1 99 ? 4.48 7.543 10.594 1 98.75 99 ALA A CA 1
ATOM 815 C C . ALA A 1 99 ? 3.809 7.961 11.898 1 98.75 99 ALA A C 1
ATOM 817 O O . ALA A 1 99 ? 2.781 7.398 12.281 1 98.75 99 ALA A O 1
ATOM 818 N N . LYS A 1 100 ? 4.422 8.93 12.547 1 98.12 100 LYS A N 1
ATOM 819 C CA . LYS A 1 100 ? 3.861 9.438 13.797 1 98.12 100 LYS A CA 1
ATOM 820 C C . LYS A 1 100 ? 2.43 9.93 13.594 1 98.12 100 LYS A C 1
ATOM 822 O O . LYS A 1 100 ? 1.547 9.625 14.398 1 98.12 100 LYS A O 1
ATOM 827 N N . TYR A 1 101 ? 2.227 10.648 12.57 1 96.94 101 TYR A N 1
ATOM 828 C CA . TYR A 1 101 ? 0.889 11.156 12.281 1 96.94 101 TYR A CA 1
ATOM 829 C C . TYR A 1 101 ? -0.087 10.008 12.047 1 96.94 101 TYR A C 1
ATOM 831 O O . TYR A 1 101 ? -1.227 10.047 12.516 1 96.94 101 TYR A O 1
ATOM 839 N N . ASN A 1 102 ? 0.302 9.023 11.258 1 96.94 102 ASN A N 1
ATOM 840 C CA . ASN A 1 102 ? -0.552 7.863 11.008 1 96.94 102 ASN A CA 1
ATOM 841 C C . ASN A 1 102 ? -0.934 7.156 12.305 1 96.94 102 ASN A C 1
ATOM 843 O O . ASN A 1 102 ? -2.088 6.762 12.484 1 96.94 102 ASN A O 1
ATOM 847 N N . VAL A 1 103 ? 0.023 7.02 13.188 1 96.06 103 VAL A N 1
ATOM 848 C CA . VAL A 1 103 ? -0.243 6.395 14.477 1 96.06 103 VAL A CA 1
ATOM 849 C C . VAL A 1 103 ? -1.25 7.23 15.258 1 96.06 103 VAL A C 1
ATOM 851 O O . VAL A 1 103 ? -2.168 6.691 15.883 1 96.06 103 VAL A O 1
ATOM 854 N N . GLN A 1 104 ? -1.112 8.523 15.203 1 91.81 104 GLN A N 1
ATOM 855 C CA . GLN A 1 104 ? -2.012 9.43 15.906 1 91.81 104 GLN A CA 1
ATOM 856 C C . GLN A 1 104 ? -3.438 9.312 15.375 1 91.81 104 GLN A C 1
ATOM 858 O O . GLN A 1 104 ? -4.398 9.398 16.141 1 91.81 104 GLN A O 1
ATOM 863 N N . VAL A 1 105 ? -3.584 9.211 14.094 1 91.44 105 VAL A N 1
ATOM 864 C CA . VAL A 1 105 ? -4.902 9.047 13.484 1 91.44 105 VAL A CA 1
ATOM 865 C C . VAL A 1 105 ? -5.531 7.738 13.953 1 91.44 105 VAL A C 1
ATOM 867 O O . VAL A 1 105 ? -6.734 7.688 14.227 1 91.44 105 VAL A O 1
ATOM 870 N N . GLY A 1 106 ? -4.73 6.684 14.055 1 91 106 GLY A N 1
ATOM 871 C CA . GLY A 1 106 ? -5.207 5.43 14.617 1 91 106 GLY A CA 1
ATOM 872 C C . GLY A 1 106 ? -5.426 4.352 13.578 1 91 106 GLY A C 1
ATOM 873 O O . GLY A 1 106 ? -5.809 4.645 12.445 1 91 106 GLY A O 1
ATOM 874 N N . ILE A 1 107 ? -5.258 3.117 13.961 1 93.06 107 ILE A N 1
ATOM 875 C CA . ILE A 1 107 ? -5.203 1.952 13.086 1 93.06 107 ILE A CA 1
ATOM 876 C C . ILE A 1 107 ? -6.555 1.761 12.398 1 93.06 107 ILE A C 1
ATOM 878 O O . ILE A 1 107 ? -6.613 1.522 11.188 1 93.06 107 ILE A O 1
ATOM 882 N N . ASP A 1 108 ? -7.656 1.927 13.07 1 88.19 108 ASP A N 1
ATOM 883 C CA . ASP A 1 108 ? -8.977 1.678 12.5 1 88.19 108 ASP A CA 1
ATOM 884 C C . ASP A 1 108 ? -9.312 2.701 11.414 1 88.19 108 ASP A C 1
ATOM 886 O O . ASP A 1 108 ? -9.828 2.346 10.352 1 88.19 108 ASP A O 1
ATOM 890 N N . THR A 1 109 ? -8.969 3.914 11.766 1 90 109 THR A N 1
ATOM 891 C CA . THR A 1 109 ? -9.211 4.969 10.789 1 90 109 THR A CA 1
ATOM 892 C C . THR A 1 109 ? -8.297 4.797 9.578 1 90 109 THR A C 1
ATOM 894 O O . THR A 1 109 ? -8.734 4.969 8.438 1 90 109 THR A O 1
ATOM 897 N N . MET A 1 110 ? -7 4.438 9.82 1 93.81 110 MET A N 1
ATOM 898 C CA . MET A 1 110 ? -6.074 4.234 8.711 1 93.81 110 MET A CA 1
ATOM 899 C C . MET A 1 110 ? -6.547 3.104 7.805 1 93.81 110 MET A C 1
ATOM 901 O O . MET A 1 110 ? -6.461 3.205 6.578 1 93.81 110 MET A O 1
ATOM 905 N N . LYS A 1 111 ? -7.066 2.07 8.367 1 91.44 111 LYS A N 1
ATOM 906 C CA . LYS A 1 111 ? -7.605 0.968 7.578 1 91.44 111 LYS A CA 1
ATOM 907 C C . LYS A 1 111 ? -8.727 1.446 6.66 1 91.44 111 LYS A C 1
ATOM 909 O O . LYS A 1 111 ? -8.883 0.938 5.551 1 91.44 111 LYS A O 1
ATOM 914 N N . LEU A 1 112 ? -9.469 2.381 7.145 1 87 112 LEU A N 1
ATOM 915 C CA . LEU A 1 112 ? -10.531 2.955 6.332 1 87 112 LEU A CA 1
ATOM 916 C C . LEU A 1 112 ? -9.961 3.801 5.199 1 87 112 LEU A C 1
ATOM 918 O O . LEU A 1 112 ? -10.469 3.764 4.078 1 87 112 LEU A O 1
ATOM 922 N N . LEU A 1 113 ? -8.945 4.562 5.508 1 91.94 113 LEU A N 1
ATOM 923 C CA . LEU A 1 113 ? -8.359 5.473 4.527 1 91.94 113 LEU A CA 1
ATOM 924 C C . LEU A 1 113 ? -7.621 4.695 3.439 1 91.94 113 LEU A C 1
ATOM 926 O O . LEU A 1 113 ? -7.566 5.133 2.287 1 91.94 113 LEU A O 1
ATOM 930 N N . TYR A 1 114 ? -7.062 3.582 3.807 1 93.5 114 TYR A N 1
ATOM 931 C CA . TYR A 1 114 ? -6.324 2.766 2.85 1 93.5 114 TYR A CA 1
ATOM 932 C C . TYR A 1 114 ? -7.266 1.878 2.047 1 93.5 114 TYR A C 1
ATOM 934 O O . TYR A 1 114 ? -7.219 0.651 2.156 1 93.5 114 TYR A O 1
ATOM 942 N N . ASN A 1 115 ? -8.039 2.549 1.337 1 88.81 115 ASN A N 1
ATOM 943 C CA . ASN A 1 115 ? -8.883 1.922 0.322 1 88.81 115 ASN A CA 1
ATOM 944 C C . ASN A 1 115 ? -8.562 2.447 -1.074 1 88.81 115 ASN A C 1
ATOM 946 O O . ASN A 1 115 ? -8.148 3.598 -1.229 1 88.81 115 ASN A O 1
ATOM 950 N N . SER A 1 116 ? -8.711 1.626 -2.062 1 89.25 116 SER A N 1
ATOM 951 C CA . SER A 1 116 ? -8.234 1.899 -3.416 1 89.25 116 SER A CA 1
ATOM 952 C C . SER A 1 116 ? -9.07 2.99 -4.082 1 89.25 116 SER A C 1
ATOM 954 O O . SER A 1 116 ? -8.688 3.52 -5.125 1 89.25 116 SER A O 1
ATOM 956 N N . ASN A 1 117 ? -10.156 3.395 -3.49 1 85.75 117 ASN A N 1
ATOM 957 C CA . ASN A 1 117 ? -11 4.434 -4.062 1 85.75 117 ASN A CA 1
ATOM 958 C C . ASN A 1 117 ? -10.703 5.801 -3.457 1 85.75 117 ASN A C 1
ATOM 960 O O . ASN A 1 117 ? -11.25 6.812 -3.9 1 85.75 117 ASN A O 1
ATOM 964 N N . ASN A 1 118 ? -9.867 5.797 -2.463 1 88.38 118 ASN A N 1
ATOM 965 C CA . ASN A 1 118 ? -9.484 7.066 -1.848 1 88.38 118 ASN A CA 1
ATOM 966 C C . ASN A 1 118 ? -8.523 7.852 -2.732 1 88.38 118 ASN A C 1
ATOM 968 O O . ASN A 1 118 ? -7.316 7.605 -2.713 1 88.38 118 ASN A O 1
ATOM 972 N N . LYS A 1 119 ? -8.984 8.883 -3.32 1 90.5 119 LYS A N 1
ATOM 973 C CA . LYS A 1 119 ? -8.188 9.625 -4.297 1 90.5 119 LYS A CA 1
ATOM 974 C C . LYS A 1 119 ? -7.402 10.75 -3.625 1 90.5 119 LYS A C 1
ATOM 976 O O . LYS A 1 119 ? -6.594 11.414 -4.27 1 90.5 119 LYS A O 1
ATOM 981 N N . LEU A 1 120 ? -7.613 10.906 -2.342 1 90 120 LEU A N 1
ATOM 982 C CA . LEU A 1 120 ? -6.93 11.984 -1.635 1 90 120 LEU A CA 1
ATOM 983 C C . LEU A 1 120 ? -5.441 11.688 -1.506 1 90 120 LEU A C 1
ATOM 985 O O . LEU A 1 120 ? -4.633 12.609 -1.365 1 90 120 LEU A O 1
ATOM 989 N N . PHE A 1 121 ? -5.023 10.438 -1.633 1 91.25 121 PHE A N 1
ATOM 990 C CA . PHE A 1 121 ? -3.621 10.039 -1.572 1 91.25 121 PHE A CA 1
ATOM 991 C C . PHE A 1 121 ? -2.857 10.57 -2.779 1 91.25 121 PHE A C 1
ATOM 993 O O . PHE A 1 121 ? -1.658 10.844 -2.689 1 91.25 121 PHE A O 1
ATOM 1000 N N . ILE A 1 122 ? -3.584 10.766 -3.885 1 92.94 122 ILE A N 1
ATOM 1001 C CA . ILE A 1 122 ? -2.85 11.078 -5.105 1 92.94 122 ILE A CA 1
ATOM 1002 C C . ILE A 1 122 ? -3.211 12.484 -5.578 1 92.94 122 ILE A C 1
ATOM 1004 O O . ILE A 1 122 ? -2.965 12.844 -6.734 1 92.94 122 ILE A O 1
ATOM 1008 N N . THR A 1 123 ? -3.859 13.227 -4.727 1 91.81 123 THR A N 1
ATOM 1009 C CA . THR A 1 123 ? -4.117 14.625 -5.043 1 91.81 123 THR A CA 1
ATOM 1010 C C . THR A 1 123 ? -2.809 15.398 -5.199 1 91.81 123 THR A C 1
ATOM 1012 O O . THR A 1 123 ? -1.918 15.297 -4.352 1 91.81 123 THR A O 1
ATOM 1015 N N . LYS A 1 124 ? -2.648 16.094 -6.203 1 90.38 124 LYS A N 1
ATOM 1016 C CA . LYS A 1 124 ? -1.416 16.828 -6.496 1 90.38 124 LYS A CA 1
ATOM 1017 C C . LYS A 1 124 ? -1.381 18.172 -5.77 1 90.38 124 LYS A C 1
ATOM 1019 O O . LYS A 1 124 ? -2.428 18.75 -5.473 1 90.38 124 LYS A O 1
ATOM 1024 N N . GLY A 1 125 ? -0.245 18.609 -5.496 1 88.75 125 GLY A N 1
ATOM 1025 C CA . GLY A 1 125 ? -0.047 19.969 -5 1 88.75 125 GLY A CA 1
ATOM 1026 C C . GLY A 1 125 ? -0.323 20.094 -3.514 1 88.75 125 GLY A C 1
ATOM 1027 O O . GLY A 1 125 ? -0.504 21.203 -3.01 1 88.75 125 GLY A O 1
ATOM 1028 N N . ARG A 1 126 ? -0.416 19.016 -2.84 1 93.5 126 ARG A N 1
ATOM 1029 C CA . ARG A 1 126 ? -0.61 19.078 -1.395 1 93.5 126 ARG A CA 1
ATOM 1030 C C . ARG A 1 126 ? 0.642 19.594 -0.693 1 93.5 126 ARG A C 1
ATOM 1032 O O . ARG A 1 126 ? 1.756 19.406 -1.187 1 93.5 126 ARG A O 1
ATOM 1039 N N . ASP A 1 127 ? 0.463 20.141 0.471 1 94.69 127 ASP A N 1
ATOM 1040 C CA . ASP A 1 127 ? 1.562 20.734 1.219 1 94.69 127 ASP A CA 1
ATOM 1041 C C . ASP A 1 127 ? 2.564 19.672 1.672 1 94.69 127 ASP A C 1
ATOM 1043 O O . ASP A 1 127 ? 3.773 19.922 1.674 1 94.69 127 ASP A O 1
ATOM 1047 N N . MET A 1 128 ? 2.076 18.594 2.055 1 95.38 128 MET A N 1
ATOM 1048 C CA . MET A 1 128 ? 2.949 17.5 2.477 1 95.38 128 MET A CA 1
ATOM 1049 C C . MET A 1 128 ? 3.908 17.109 1.359 1 95.38 128 MET A C 1
ATOM 1051 O O . MET A 1 128 ? 5.113 16.984 1.586 1 95.38 128 MET A O 1
ATOM 1055 N N . GLN A 1 129 ? 3.441 16.969 0.173 1 95.75 129 GLN A N 1
ATOM 1056 C CA . GLN A 1 129 ? 4.285 16.625 -0.967 1 95.75 129 GLN A CA 1
ATOM 1057 C C . GLN A 1 129 ? 5.238 17.766 -1.312 1 95.75 129 GLN A C 1
ATOM 1059 O O . GLN A 1 129 ? 6.406 17.531 -1.619 1 95.75 129 GLN A O 1
ATOM 1064 N N . ASN A 1 130 ? 4.715 18.969 -1.268 1 96.75 130 ASN A N 1
ATOM 1065 C CA . ASN A 1 130 ? 5.516 20.141 -1.609 1 96.75 130 ASN A CA 1
ATOM 1066 C C . ASN A 1 130 ? 6.711 20.297 -0.672 1 96.75 130 ASN A C 1
ATOM 1068 O O . ASN A 1 130 ? 7.809 20.641 -1.111 1 96.75 130 ASN A O 1
ATOM 1072 N N . LEU A 1 131 ? 6.473 20.062 0.594 1 97.75 131 LEU A N 1
ATOM 1073 C CA . LEU A 1 131 ? 7.566 20.141 1.555 1 97.75 131 LEU A CA 1
ATOM 1074 C C . LEU A 1 131 ? 8.664 19.125 1.217 1 97.75 131 LEU A C 1
ATOM 1076 O O . LEU A 1 131 ? 9.852 19.469 1.247 1 97.75 131 LEU A O 1
ATOM 1080 N N . LEU A 1 132 ? 8.273 17.891 0.899 1 98.06 132 LEU A N 1
ATOM 1081 C CA . LEU A 1 132 ? 9.258 16.875 0.541 1 98.06 132 LEU A CA 1
ATOM 1082 C C . LEU A 1 132 ? 10.008 17.266 -0.726 1 98.06 132 LEU A C 1
ATOM 1084 O O . LEU A 1 132 ? 11.227 17.094 -0.807 1 98.06 132 LEU A O 1
ATOM 1088 N N . ASN A 1 133 ? 9.289 17.844 -1.697 1 97.94 133 ASN A N 1
ATOM 1089 C CA . ASN A 1 133 ? 9.922 18.344 -2.912 1 97.94 133 ASN A CA 1
ATOM 1090 C C . ASN A 1 133 ? 11.016 19.359 -2.594 1 97.94 133 ASN A C 1
ATOM 1092 O O . ASN A 1 133 ? 12.094 19.328 -3.189 1 97.94 133 ASN A O 1
ATOM 1096 N N . ILE A 1 134 ? 10.719 20.219 -1.725 1 97.38 134 ILE A N 1
ATOM 1097 C CA . ILE A 1 134 ? 11.656 21.266 -1.351 1 97.38 134 ILE A CA 1
ATOM 1098 C C . ILE A 1 134 ? 12.898 20.641 -0.722 1 97.38 134 ILE A C 1
ATOM 1100 O O . ILE A 1 134 ? 14.023 21.031 -1.046 1 97.38 134 ILE A O 1
ATOM 1104 N N . ILE A 1 135 ? 12.719 19.688 0.158 1 97.81 135 ILE A N 1
ATOM 1105 C CA . ILE A 1 135 ? 13.82 19 0.826 1 97.81 135 ILE A CA 1
ATOM 1106 C C . ILE A 1 135 ? 14.695 18.312 -0.209 1 97.81 135 ILE A C 1
ATOM 1108 O O . ILE A 1 135 ? 15.922 18.438 -0.181 1 97.81 135 ILE A O 1
ATOM 1112 N N . ILE A 1 136 ? 14.055 17.578 -1.14 1 98.19 136 ILE A N 1
ATOM 1113 C CA . ILE A 1 136 ? 14.773 16.828 -2.164 1 98.19 136 ILE A CA 1
ATOM 1114 C C . ILE A 1 136 ? 15.523 17.797 -3.084 1 98.19 136 ILE A C 1
ATOM 1116 O O . ILE A 1 136 ? 16.672 17.547 -3.43 1 98.19 136 ILE A O 1
ATOM 1120 N N . GLU A 1 137 ? 14.859 18.891 -3.453 1 97.94 137 GLU A N 1
ATOM 1121 C CA . GLU A 1 137 ? 15.484 19.891 -4.312 1 97.94 137 GLU A CA 1
ATOM 1122 C C . GLU A 1 137 ? 16.734 20.469 -3.674 1 97.94 137 GLU A C 1
ATOM 1124 O O . GLU A 1 137 ? 17.781 20.594 -4.328 1 97.94 137 GLU A O 1
ATOM 1129 N N . ARG A 1 138 ? 16.656 20.797 -2.467 1 97.06 138 ARG A N 1
ATOM 1130 C CA . ARG A 1 138 ? 17.812 21.297 -1.736 1 97.06 138 ARG A CA 1
ATOM 1131 C C . ARG A 1 138 ? 18.938 20.266 -1.702 1 97.06 138 ARG A C 1
ATOM 1133 O O . ARG A 1 138 ? 20.109 20.594 -1.881 1 97.06 138 ARG A O 1
ATOM 1140 N N . GLY A 1 139 ? 18.547 19 -1.408 1 97.38 139 GLY A N 1
ATOM 1141 C CA . GLY A 1 139 ? 19.531 17.922 -1.41 1 97.38 139 GLY A CA 1
ATOM 1142 C C . GLY A 1 139 ? 20.203 17.734 -2.756 1 97.38 139 GLY A C 1
ATOM 1143 O O . GLY A 1 139 ? 21.391 17.422 -2.82 1 97.38 139 GLY A O 1
ATOM 1144 N N . GLN A 1 140 ? 19.438 17.906 -3.809 1 97.56 140 GLN A N 1
ATOM 1145 C CA . GLN A 1 140 ? 20 17.781 -5.152 1 97.56 140 GLN A CA 1
ATOM 1146 C C . GLN A 1 140 ? 20.953 18.938 -5.453 1 97.56 140 GLN A C 1
ATOM 1148 O O . GLN A 1 140 ? 22.031 18.734 -6.02 1 97.56 140 GLN A O 1
ATOM 1153 N N . GLU A 1 141 ? 20.594 20.109 -5.051 1 96.75 141 GLU A N 1
ATOM 1154 C CA . GLU A 1 141 ? 21.438 21.281 -5.242 1 96.75 141 GLU A CA 1
ATOM 1155 C C . GLU A 1 141 ? 22.766 21.141 -4.508 1 96.75 141 GLU A C 1
ATOM 1157 O O . GLU A 1 141 ? 23.797 21.625 -4.977 1 96.75 141 GLU A O 1
ATOM 1162 N N . LYS A 1 142 ? 22.766 20.422 -3.412 1 96.25 142 LYS A N 1
ATOM 1163 C CA . LYS A 1 142 ? 23.953 20.266 -2.572 1 96.25 142 LYS A CA 1
ATOM 1164 C C . LYS A 1 142 ? 24.672 18.953 -2.889 1 96.25 142 LYS A C 1
ATOM 1166 O O . LYS A 1 142 ? 25.594 18.562 -2.16 1 96.25 142 LYS A O 1
ATOM 1171 N N . ASN A 1 143 ? 24.172 18.219 -3.836 1 95.62 143 ASN A N 1
ATOM 1172 C CA . ASN A 1 143 ? 24.734 16.938 -4.25 1 95.62 143 ASN A CA 1
ATOM 1173 C C . ASN A 1 143 ? 24.688 15.906 -3.119 1 95.62 143 ASN A C 1
ATOM 1175 O O . ASN A 1 143 ? 25.672 15.188 -2.893 1 95.62 143 ASN A O 1
ATOM 1179 N N . GLU A 1 144 ? 23.688 15.992 -2.357 1 95.94 144 GLU A N 1
ATOM 1180 C CA . GLU A 1 144 ? 23.391 14.992 -1.337 1 95.94 144 GLU A CA 1
ATOM 1181 C C . GLU A 1 144 ? 22.422 13.938 -1.863 1 95.94 144 GLU A C 1
ATOM 1183 O O . GLU A 1 144 ? 22.438 12.789 -1.413 1 95.94 144 GLU A O 1
ATOM 1188 N N . ILE A 1 145 ? 21.594 14.367 -2.75 1 96.75 145 ILE A N 1
ATOM 1189 C CA . ILE A 1 145 ? 20.625 13.516 -3.445 1 96.75 145 ILE A CA 1
ATOM 1190 C C . ILE A 1 145 ? 20.922 13.531 -4.945 1 96.75 145 ILE A C 1
ATOM 1192 O O . ILE A 1 145 ? 21.234 14.586 -5.512 1 96.75 145 ILE A O 1
ATOM 1196 N N . SER A 1 146 ? 20.797 12.391 -5.566 1 94.88 146 SER A N 1
ATOM 1197 C CA . SER A 1 146 ? 21.078 12.258 -6.992 1 94.88 146 SER A CA 1
ATOM 1198 C C . SER A 1 146 ? 20.125 13.117 -7.828 1 94.88 146 SER A C 1
ATOM 1200 O O . SER A 1 146 ? 18.953 13.266 -7.484 1 94.88 146 SER A O 1
ATOM 1202 N N . ASN A 1 147 ? 20.594 13.594 -8.977 1 94.56 147 ASN A N 1
ATOM 1203 C CA . ASN A 1 147 ? 19.781 14.383 -9.906 1 94.56 147 ASN A CA 1
ATOM 1204 C C . ASN A 1 147 ? 19.344 13.562 -11.109 1 94.56 147 ASN A C 1
ATOM 1206 O O . ASN A 1 147 ? 18.844 14.109 -12.094 1 94.56 147 ASN A O 1
ATOM 1210 N N . GLU A 1 148 ? 19.547 12.281 -11.016 1 93.5 148 GLU A N 1
ATOM 1211 C CA . GLU A 1 148 ? 19.156 11.406 -12.125 1 93.5 148 GLU A CA 1
ATOM 1212 C C . GLU A 1 148 ? 17.641 11.375 -12.297 1 93.5 148 GLU A C 1
ATOM 1214 O O . GLU A 1 148 ? 17.141 11.055 -13.383 1 93.5 148 GLU A O 1
ATOM 1219 N N . MET A 1 149 ? 16.969 11.672 -11.227 1 94.88 149 MET A N 1
ATOM 1220 C CA . MET A 1 149 ? 15.516 11.758 -11.234 1 94.88 149 MET A CA 1
ATOM 1221 C C . MET A 1 149 ? 15.039 13.133 -10.781 1 94.88 149 MET A C 1
ATOM 1223 O O . MET A 1 149 ? 15.727 13.812 -10.016 1 94.88 149 MET A O 1
ATOM 1227 N N . SER A 1 150 ? 13.906 13.516 -11.281 1 97 150 SER A N 1
ATOM 1228 C CA . SER A 1 150 ? 13.336 14.773 -10.805 1 97 150 SER A CA 1
ATOM 1229 C C . SER A 1 150 ? 12.93 14.68 -9.336 1 97 150 SER A C 1
ATOM 1231 O O . SER A 1 150 ? 12.703 13.586 -8.82 1 97 150 SER A O 1
ATOM 1233 N N . LYS A 1 151 ? 12.898 15.758 -8.672 1 97.56 151 LYS A N 1
ATOM 1234 C CA . LYS A 1 151 ? 12.445 15.789 -7.281 1 97.56 151 LYS A CA 1
ATOM 1235 C C . LYS A 1 151 ? 11.039 15.211 -7.145 1 97.56 151 LYS A C 1
ATOM 1237 O O . LYS A 1 151 ? 10.734 14.531 -6.164 1 97.56 151 LYS A O 1
ATOM 1242 N N . GLU A 1 152 ? 10.156 15.438 -8.156 1 97 152 GLU A N 1
ATOM 1243 C CA . GLU A 1 152 ? 8.789 14.914 -8.125 1 97 152 GLU A CA 1
ATOM 1244 C C . GLU A 1 152 ? 8.781 13.391 -8.211 1 97 152 GLU A C 1
ATOM 1246 O O . GLU A 1 152 ? 8.008 12.734 -7.516 1 97 152 GLU A O 1
ATOM 1251 N N . SER A 1 153 ? 9.656 12.883 -9.047 1 96.5 153 SER A N 1
ATOM 1252 C CA . SER A 1 153 ? 9.742 11.438 -9.203 1 96.5 153 SER A CA 1
ATOM 1253 C C . SER A 1 153 ? 10.242 10.781 -7.922 1 96.5 153 SER A C 1
ATOM 1255 O O . SER A 1 153 ? 9.727 9.742 -7.504 1 96.5 153 SER A O 1
ATOM 1257 N N . ILE A 1 154 ? 11.258 11.391 -7.316 1 97.69 154 ILE A N 1
ATOM 1258 C CA . ILE A 1 154 ? 11.789 10.867 -6.062 1 97.69 154 ILE A CA 1
ATOM 1259 C C . ILE A 1 154 ? 10.703 10.906 -4.984 1 97.69 154 ILE A C 1
ATOM 1261 O O . ILE A 1 154 ? 10.516 9.938 -4.246 1 97.69 15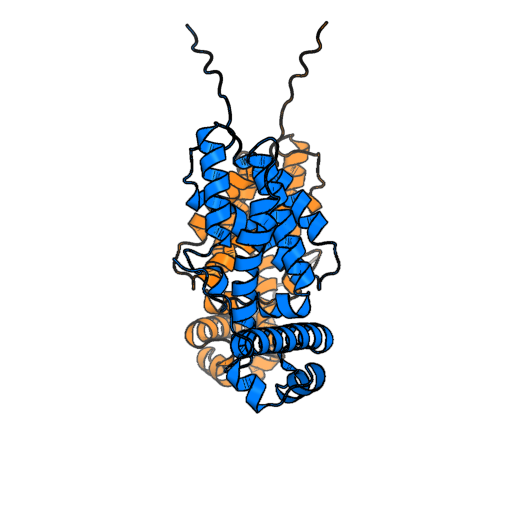4 ILE A O 1
ATOM 1265 N N . THR A 1 155 ? 9.977 12.016 -4.918 1 97.75 155 THR A N 1
ATOM 1266 C CA . THR A 1 155 ? 8.875 12.156 -3.975 1 97.75 155 THR A CA 1
ATOM 1267 C C . THR A 1 155 ? 7.848 11.039 -4.172 1 97.75 155 THR A C 1
ATOM 1269 O O . THR A 1 155 ? 7.41 10.414 -3.203 1 97.75 155 THR A O 1
ATOM 1272 N N . GLU A 1 156 ? 7.508 10.734 -5.344 1 96.31 156 GLU A N 1
ATOM 1273 C CA . GLU A 1 156 ? 6.551 9.68 -5.648 1 96.31 156 GLU A CA 1
ATOM 1274 C C . GLU A 1 156 ? 7.062 8.32 -5.188 1 96.31 156 GLU A C 1
ATOM 1276 O O . GLU A 1 156 ? 6.328 7.551 -4.562 1 96.31 156 GLU A O 1
ATOM 1281 N N . TYR A 1 157 ? 8.32 8.039 -5.473 1 97.19 157 TYR A N 1
ATOM 1282 C CA . TYR A 1 157 ? 8.922 6.781 -5.051 1 97.19 157 TYR A CA 1
ATOM 1283 C C . TYR A 1 157 ? 8.852 6.621 -3.535 1 97.19 157 TYR A C 1
ATOM 1285 O O . TYR A 1 157 ? 8.492 5.555 -3.033 1 97.19 157 TYR A O 1
ATOM 1293 N N . LEU A 1 158 ? 9.211 7.719 -2.871 1 98.19 158 LEU A N 1
ATOM 1294 C CA . LEU A 1 158 ? 9.25 7.688 -1.414 1 98.19 158 LEU A CA 1
ATOM 1295 C C . LEU A 1 158 ? 7.855 7.508 -0.829 1 98.19 158 LEU A C 1
ATOM 1297 O O . LEU A 1 158 ? 7.676 6.762 0.138 1 98.19 158 LEU A O 1
ATOM 1301 N N . PHE A 1 159 ? 6.875 8.078 -1.412 1 97.94 159 PHE A N 1
ATOM 1302 C CA . PHE A 1 159 ? 5.516 7.945 -0.907 1 97.94 159 PHE A CA 1
ATOM 1303 C C . PHE A 1 159 ? 4.965 6.555 -1.201 1 97.94 159 PHE A C 1
ATOM 1305 O O . PHE A 1 159 ? 4.195 6.004 -0.408 1 97.94 159 PHE A O 1
ATOM 1312 N N . ILE A 1 160 ? 5.301 5.98 -2.375 1 98.19 160 ILE A N 1
ATOM 1313 C CA . ILE A 1 160 ? 4.898 4.609 -2.668 1 98.19 160 ILE A CA 1
ATOM 1314 C C . ILE A 1 160 ? 5.445 3.674 -1.591 1 98.19 160 ILE A C 1
ATOM 1316 O O . ILE A 1 160 ? 4.711 2.838 -1.058 1 98.19 160 ILE A O 1
ATOM 1320 N N . ALA A 1 161 ? 6.676 3.881 -1.246 1 98.38 161 ALA A N 1
ATOM 1321 C CA . ALA A 1 161 ? 7.305 3.076 -0.2 1 98.38 161 ALA A CA 1
ATOM 1322 C C . ALA A 1 161 ? 6.598 3.273 1.14 1 98.38 161 ALA A C 1
ATOM 1324 O O . ALA A 1 161 ? 6.23 2.303 1.805 1 98.38 161 ALA A O 1
ATOM 1325 N N . ALA A 1 162 ? 6.398 4.504 1.499 1 98.62 162 ALA A N 1
ATOM 1326 C CA . ALA A 1 162 ? 5.785 4.824 2.785 1 98.62 162 ALA A CA 1
ATOM 1327 C C . ALA A 1 162 ? 4.371 4.254 2.875 1 98.62 162 ALA A C 1
ATOM 1329 O O . ALA A 1 162 ? 3.98 3.709 3.91 1 98.62 162 ALA A O 1
ATOM 1330 N N . ARG A 1 163 ? 3.656 4.383 1.789 1 97.69 163 ARG A N 1
ATOM 1331 C CA . ARG A 1 163 ? 2.305 3.832 1.763 1 97.69 163 ARG A CA 1
ATOM 1332 C C . ARG A 1 163 ? 2.33 2.311 1.866 1 97.69 163 ARG A C 1
ATOM 1334 O O . ARG A 1 163 ? 1.446 1.71 2.48 1 97.69 163 ARG A O 1
ATOM 1341 N N . GLY A 1 164 ? 3.332 1.722 1.238 1 98.31 164 GLY A N 1
ATOM 1342 C CA . GLY A 1 164 ? 3.488 0.286 1.408 1 98.31 164 GLY A CA 1
ATOM 1343 C C . GLY A 1 164 ? 3.691 -0.125 2.854 1 98.31 164 GLY A C 1
ATOM 1344 O O . GLY A 1 164 ? 3.105 -1.106 3.314 1 98.31 164 GLY A O 1
ATOM 1345 N N . VAL A 1 165 ? 4.461 0.615 3.578 1 98.81 165 VAL A N 1
ATOM 1346 C CA . VAL A 1 165 ? 4.75 0.326 4.977 1 98.81 165 VAL A CA 1
ATOM 1347 C C . VAL A 1 165 ? 3.488 0.507 5.816 1 98.81 165 VAL A C 1
ATOM 1349 O O . VAL A 1 165 ? 3.152 -0.349 6.641 1 98.81 165 VAL A O 1
ATOM 1352 N N . VAL A 1 166 ? 2.801 1.572 5.586 1 98.69 166 VAL A N 1
ATOM 1353 C CA . VAL A 1 166 ? 1.589 1.837 6.355 1 98.69 166 VAL A CA 1
ATOM 1354 C C . VAL A 1 166 ? 0.528 0.791 6.02 1 98.69 166 VAL A C 1
ATOM 1356 O O . VAL A 1 166 ? -0.174 0.303 6.91 1 98.69 166 VAL A O 1
ATOM 1359 N N . TYR A 1 167 ? 0.426 0.479 4.746 1 98.19 167 TYR A N 1
ATOM 1360 C CA . TYR A 1 167 ? -0.534 -0.548 4.355 1 98.19 167 TYR A CA 1
ATOM 1361 C C . TYR A 1 167 ? -0.234 -1.868 5.055 1 98.19 167 TYR A C 1
ATOM 1363 O O . TYR A 1 167 ? -1.146 -2.543 5.539 1 98.19 167 TYR A O 1
ATOM 1371 N N . ASN A 1 168 ? 1.038 -2.186 5.047 1 98.06 168 ASN A N 1
ATOM 1372 C CA . ASN A 1 168 ? 1.449 -3.391 5.762 1 98.06 168 ASN A CA 1
ATOM 1373 C C . ASN A 1 168 ? 1.065 -3.326 7.238 1 98.06 168 ASN A C 1
ATOM 1375 O O . ASN A 1 168 ? 0.621 -4.32 7.812 1 98.06 168 ASN A O 1
ATOM 1379 N N . TRP A 1 169 ? 1.231 -2.215 7.863 1 98.38 169 TRP A N 1
ATOM 1380 C CA . TRP A 1 169 ? 0.834 -1.976 9.242 1 98.38 169 TRP A CA 1
ATOM 1381 C C . TRP A 1 169 ? -0.663 -2.199 9.43 1 98.38 169 TRP A C 1
ATOM 1383 O O . TRP A 1 169 ? -1.091 -2.807 10.414 1 98.38 169 TRP A O 1
ATOM 1393 N N . CYS A 1 170 ? -1.455 -1.792 8.5 1 96.88 170 CYS A N 1
ATOM 1394 C CA . CYS A 1 170 ? -2.898 -2.006 8.516 1 96.88 170 CYS A CA 1
ATOM 1395 C C . CYS A 1 170 ? -3.232 -3.486 8.391 1 96.88 170 CYS A C 1
ATOM 1397 O O . CYS A 1 170 ? -4.098 -3.996 9.109 1 96.88 170 CYS A O 1
ATOM 1399 N N . LEU A 1 171 ? -2.555 -4.125 7.496 1 96.25 171 LEU A N 1
ATOM 1400 C CA . LEU A 1 171 ? -2.807 -5.547 7.285 1 96.25 171 LEU A CA 1
ATOM 1401 C C . LEU A 1 171 ? -2.576 -6.336 8.57 1 96.25 171 LEU A C 1
ATOM 1403 O O . LEU A 1 171 ? -3.266 -7.324 8.828 1 96.25 171 LEU A O 1
ATOM 1407 N N . TYR A 1 172 ? -1.643 -5.828 9.328 1 97 172 TYR A N 1
ATOM 1408 C CA . TYR A 1 172 ? -1.301 -6.523 10.562 1 97 172 TYR A CA 1
ATOM 1409 C C . TYR A 1 172 ? -2.066 -5.941 11.75 1 97 172 TYR A C 1
ATOM 1411 O O . TYR A 1 172 ? -1.727 -6.199 12.906 1 97 172 TYR A O 1
ATOM 1419 N N . ASP A 1 173 ? -2.979 -5.121 11.523 1 94.62 173 ASP A N 1
ATOM 1420 C CA . ASP A 1 173 ? -3.865 -4.551 12.531 1 94.62 173 ASP A CA 1
ATOM 1421 C C . ASP A 1 173 ? -3.076 -3.781 13.586 1 94.62 173 ASP A C 1
ATOM 1423 O O . ASP A 1 173 ? -3.387 -3.855 14.773 1 94.62 173 ASP A O 1
ATOM 1427 N N . GLY A 1 174 ? -1.998 -3.168 13.133 1 96.31 174 GLY A N 1
ATOM 1428 C CA . GLY A 1 174 ? -1.231 -2.316 14.023 1 96.31 174 GLY A CA 1
ATOM 1429 C C . GLY A 1 174 ? -0.395 -3.098 15.023 1 96.31 174 GLY A C 1
ATOM 1430 O O . GLY A 1 174 ? 0 -2.564 16.062 1 96.31 174 GLY A O 1
ATOM 1431 N N . LYS A 1 175 ? -0.061 -4.301 14.758 1 96.69 175 LYS A N 1
ATOM 1432 C CA . LYS A 1 175 ? 0.564 -5.199 15.727 1 96.69 175 LYS A CA 1
ATOM 1433 C C . LYS A 1 175 ? 2.059 -4.918 15.852 1 96.69 175 LYS A C 1
ATOM 1435 O O . LYS A 1 175 ? 2.717 -5.422 16.766 1 96.69 175 LYS A O 1
ATOM 1440 N N . PHE A 1 176 ? 2.623 -4.23 14.969 1 97.38 176 PHE A N 1
ATOM 1441 C CA . PHE A 1 176 ? 4.027 -3.859 15.102 1 97.38 176 PHE A CA 1
ATOM 1442 C C . PHE A 1 176 ? 4.18 -2.346 15.203 1 97.38 176 PHE A C 1
ATOM 1444 O O . PHE A 1 176 ? 3.221 -1.604 14.984 1 97.38 176 PHE A O 1
ATOM 1451 N N . ASP A 1 177 ? 5.332 -1.867 15.602 1 98.5 177 ASP A N 1
ATOM 1452 C CA . ASP A 1 177 ? 5.633 -0.448 15.758 1 98.5 177 ASP A CA 1
ATOM 1453 C C . ASP A 1 177 ? 5.852 0.218 14.398 1 98.5 177 ASP A C 1
ATOM 1455 O O . ASP A 1 177 ? 6.906 0.047 13.781 1 98.5 177 ASP A O 1
ATOM 1459 N N . LEU A 1 178 ? 4.883 1.021 13.977 1 98.69 178 LEU A N 1
ATOM 1460 C CA . LEU A 1 178 ? 4.934 1.64 12.656 1 98.69 178 LEU A CA 1
ATOM 1461 C C . LEU A 1 178 ? 6.105 2.611 12.555 1 98.69 178 LEU A C 1
ATOM 1463 O O . LEU A 1 178 ? 6.762 2.691 11.516 1 98.69 178 LEU A O 1
ATOM 1467 N N . MET A 1 179 ? 6.355 3.395 13.594 1 98.69 179 MET A N 1
ATOM 1468 C CA . MET A 1 179 ? 7.434 4.379 13.57 1 98.69 179 MET A CA 1
ATOM 1469 C C . MET A 1 179 ? 8.781 3.707 13.359 1 98.69 179 MET A C 1
ATOM 1471 O O . MET A 1 179 ? 9.578 4.148 12.531 1 98.69 179 MET A O 1
ATOM 1475 N N . GLU A 1 180 ? 8.992 2.617 14.062 1 98.69 180 GLU A N 1
ATOM 1476 C CA . GLU A 1 180 ? 10.234 1.865 13.906 1 98.69 180 GLU A CA 1
ATOM 1477 C C . GLU A 1 180 ? 10.344 1.256 12.508 1 98.69 180 GLU A C 1
ATOM 1479 O O . GLU A 1 180 ? 11.391 1.344 11.859 1 98.69 180 GLU A O 1
ATOM 1484 N N . ALA A 1 181 ? 9.266 0.648 12.07 1 98.62 181 ALA A N 1
ATOM 1485 C CA . ALA A 1 181 ? 9.25 0.01 10.758 1 98.62 181 ALA A CA 1
ATOM 1486 C C . ALA A 1 181 ? 9.523 1.027 9.648 1 98.62 181 ALA A C 1
ATOM 1488 O O . ALA A 1 181 ? 10.312 0.771 8.742 1 98.62 181 ALA A O 1
ATOM 1489 N N . MET A 1 182 ? 8.875 2.225 9.742 1 98.81 182 MET A N 1
ATOM 1490 C CA . MET A 1 182 ? 9.055 3.287 8.758 1 98.81 182 MET A CA 1
ATOM 1491 C C . MET A 1 182 ? 10.492 3.793 8.75 1 98.81 182 MET A C 1
ATOM 1493 O O . MET A 1 182 ? 11.102 3.939 7.691 1 98.81 182 MET A O 1
ATOM 1497 N N . ASN A 1 183 ? 11 4.012 9.938 1 98.75 183 ASN A N 1
ATOM 1498 C CA . ASN A 1 183 ? 12.367 4.508 10.062 1 98.75 183 ASN A CA 1
ATOM 1499 C C . ASN A 1 183 ? 13.375 3.551 9.43 1 98.75 183 ASN A C 1
ATOM 1501 O O . ASN A 1 183 ? 14.203 3.961 8.625 1 98.75 183 ASN A O 1
ATOM 1505 N N . GLU A 1 184 ? 13.281 2.271 9.773 1 97.88 184 GLU A N 1
ATOM 1506 C CA . GLU A 1 184 ? 14.195 1.263 9.25 1 97.88 184 GLU A CA 1
ATOM 1507 C C . GLU A 1 184 ? 14.07 1.133 7.734 1 97.88 184 GLU A C 1
ATOM 1509 O O . GLU A 1 184 ? 15.07 1.034 7.023 1 97.88 184 GLU A O 1
ATOM 1514 N N . TYR A 1 185 ? 12.859 1.139 7.277 1 98.38 185 TYR A N 1
ATOM 1515 C CA . TYR A 1 185 ? 12.602 0.986 5.852 1 98.38 185 TYR A CA 1
ATOM 1516 C C . TYR A 1 185 ? 13.172 2.16 5.066 1 98.38 185 TYR A C 1
ATOM 1518 O O . TYR A 1 185 ? 13.859 1.968 4.062 1 98.38 185 TYR A O 1
ATOM 1526 N N . MET A 1 186 ? 12.961 3.391 5.566 1 98.19 186 MET A N 1
ATOM 1527 C CA . MET A 1 186 ? 13.375 4.578 4.824 1 98.19 186 MET A CA 1
ATOM 1528 C C . MET A 1 186 ? 14.883 4.766 4.887 1 98.19 186 MET A C 1
ATOM 1530 O O . MET A 1 186 ? 15.492 5.25 3.932 1 98.19 186 MET A O 1
ATOM 1534 N N . LYS A 1 187 ? 15.523 4.348 5.98 1 97 187 LYS A N 1
ATOM 1535 C CA . LYS A 1 187 ? 16.984 4.402 6.086 1 97 187 LYS A CA 1
ATOM 1536 C C . LYS A 1 187 ? 17.641 3.557 5 1 97 187 LYS A C 1
ATOM 1538 O O . LYS A 1 187 ? 18.656 3.955 4.43 1 97 187 LYS A O 1
ATOM 1543 N N . ARG A 1 188 ? 17.047 2.438 4.746 1 95 188 ARG A N 1
ATOM 1544 C CA . ARG A 1 188 ? 17.578 1.566 3.701 1 95 188 ARG A CA 1
ATOM 1545 C C . ARG A 1 188 ? 17.203 2.082 2.314 1 95 188 ARG A C 1
ATOM 1547 O O . ARG A 1 188 ? 18.047 2.107 1.411 1 95 188 ARG A O 1
ATOM 1554 N N . PHE A 1 189 ? 16.016 2.578 2.178 1 96.25 189 PHE A N 1
ATOM 1555 C CA . PHE A 1 189 ? 15.469 2.982 0.889 1 96.25 189 PHE A CA 1
ATOM 1556 C C . PHE A 1 189 ? 16.172 4.227 0.365 1 96.25 189 PHE A C 1
ATOM 1558 O O . PHE A 1 189 ? 16.406 4.352 -0.838 1 96.25 189 PHE A O 1
ATOM 1565 N N . ILE A 1 190 ? 16.531 5.09 1.247 1 95.81 190 ILE A N 1
ATOM 1566 C CA . ILE A 1 190 ? 17.062 6.398 0.864 1 95.81 190 ILE A CA 1
ATOM 1567 C C . ILE A 1 190 ? 18.391 6.227 0.146 1 95.81 190 ILE A C 1
ATOM 1569 O O . ILE A 1 190 ? 18.812 7.102 -0.61 1 95.81 190 ILE A O 1
ATOM 1573 N N . ILE A 1 191 ? 19.078 5.102 0.34 1 92.19 191 ILE A N 1
ATOM 1574 C CA . ILE A 1 191 ? 20.406 4.84 -0.217 1 92.19 191 ILE A CA 1
ATOM 1575 C C . ILE A 1 191 ? 20.328 4.859 -1.742 1 92.19 191 ILE A C 1
ATOM 1577 O O . ILE A 1 191 ? 21.297 5.262 -2.406 1 92.19 191 ILE A O 1
ATOM 1581 N N . ILE A 1 192 ? 19.188 4.586 -2.285 1 93.38 192 ILE A N 1
ATOM 1582 C CA . ILE A 1 192 ? 19.016 4.477 -3.729 1 93.38 192 ILE A CA 1
ATOM 1583 C C . ILE A 1 192 ? 19.094 5.863 -4.363 1 93.38 192 ILE A C 1
ATOM 1585 O O . ILE A 1 192 ? 19.328 5.988 -5.566 1 93.38 192 ILE A O 1
ATOM 1589 N N . PHE A 1 193 ? 18.906 6.844 -3.529 1 94.94 193 PHE A N 1
ATOM 1590 C CA . PHE A 1 193 ? 18.844 8.195 -4.074 1 94.94 193 PHE A CA 1
ATOM 1591 C C . PHE A 1 193 ? 20.094 8.992 -3.723 1 94.94 193 PHE A C 1
ATOM 1593 O O . PHE A 1 193 ? 20.219 10.148 -4.121 1 94.94 193 PHE A O 1
ATOM 1600 N N . LYS A 1 194 ? 20.922 8.375 -3.029 1 90.75 194 LYS A N 1
ATOM 1601 C CA . LYS A 1 194 ? 22.125 9.109 -2.625 1 90.75 194 LYS A CA 1
ATOM 1602 C C . LYS A 1 194 ? 23 9.453 -3.832 1 90.75 194 LYS A C 1
ATOM 1604 O O . LYS A 1 194 ? 23.062 8.688 -4.793 1 90.75 194 LYS A O 1
ATOM 1609 N N . TYR A 1 195 ? 23.672 10.5 -3.754 1 83.38 195 TYR A N 1
ATOM 1610 C CA . TYR A 1 195 ? 24.609 10.953 -4.785 1 83.38 195 TYR A CA 1
ATOM 1611 C C . TYR A 1 195 ? 25.844 10.07 -4.832 1 83.38 195 TYR A C 1
ATOM 1613 O O . TYR A 1 195 ? 26.453 9.789 -3.799 1 83.38 195 TYR A O 1
ATOM 1621 N N . GLU A 1 196 ? 26.062 9.312 -5.934 1 72.75 196 GLU A N 1
ATOM 1622 C CA . GLU A 1 196 ? 27.281 8.539 -6.098 1 72.75 196 GLU A CA 1
ATOM 1623 C C . GLU A 1 196 ? 28.391 9.383 -6.727 1 72.75 196 GLU A C 1
ATOM 1625 O O . GLU A 1 196 ? 28.188 10 -7.773 1 72.75 196 GLU A O 1
ATOM 1630 N N . ASN A 1 197 ? 29.469 9.758 -5.953 1 59.94 197 ASN A N 1
ATOM 1631 C CA . ASN A 1 197 ? 30.641 10.43 -6.523 1 59.94 197 ASN A CA 1
ATOM 1632 C C . ASN A 1 197 ? 31.406 9.523 -7.477 1 59.94 197 ASN A C 1
ATOM 1634 O O . ASN A 1 197 ? 31.922 8.477 -7.066 1 59.94 197 ASN A O 1
ATOM 1638 N N . SER A 1 198 ? 31.078 9.016 -8.5 1 47.28 198 SER A N 1
ATOM 1639 C CA . SER A 1 198 ? 31.953 8.32 -9.438 1 47.28 198 SER A CA 1
ATOM 1640 C C . SER A 1 198 ? 33.25 9.086 -9.648 1 47.28 198 SER A C 1
ATOM 1642 O O . SER A 1 198 ? 33.25 10.242 -10.07 1 47.28 198 SER A O 1
ATOM 1644 N N . ILE A 1 199 ? 34.438 8.898 -8.922 1 36.62 199 ILE A N 1
ATOM 1645 C CA . ILE A 1 199 ? 35.75 9.133 -9.484 1 36.62 199 ILE A CA 1
ATOM 1646 C C . ILE A 1 199 ? 35.875 8.453 -10.852 1 36.62 199 ILE A C 1
ATOM 1648 O O . ILE A 1 199 ? 35.75 7.23 -10.953 1 36.62 199 ILE A O 1
ATOM 1652 N N . LYS A 1 200 ? 35.562 8.914 -11.891 1 39.41 200 LYS A N 1
ATOM 1653 C CA . LYS A 1 200 ? 36.125 8.617 -13.211 1 39.41 200 LYS A CA 1
ATOM 1654 C C . LYS A 1 200 ? 37.656 8.547 -13.156 1 39.41 200 LYS A C 1
ATOM 1656 O O . LYS A 1 200 ? 38.312 9.555 -12.93 1 39.41 200 LYS A O 1
ATOM 1661 N N . GLN A 1 201 ? 38.344 7.5 -12.688 1 29.52 201 GLN A N 1
ATOM 1662 C CA . GLN A 1 201 ? 39.688 7.191 -13.156 1 29.52 201 GLN A CA 1
ATOM 1663 C C . GLN A 1 201 ? 39.719 7.152 -14.688 1 29.52 201 GLN A C 1
ATOM 1665 O O . GLN A 1 201 ? 39.125 6.285 -15.312 1 29.52 201 GLN A O 1
ATOM 1670 N N . LYS A 1 202 ? 39.75 8.109 -15.406 1 33.75 202 LYS A N 1
ATOM 1671 C CA . LYS A 1 202 ? 40.375 8.273 -16.734 1 33.75 202 LYS A CA 1
ATOM 1672 C C . LYS A 1 202 ? 41.719 7.598 -16.797 1 33.75 202 LYS A C 1
ATOM 1674 O O . LYS A 1 202 ? 42.625 7.906 -16.016 1 33.75 202 LYS A O 1
ATOM 1679 N N . ASN A 1 203 ? 41.781 6.293 -17.188 1 30.47 203 ASN A N 1
ATOM 1680 C CA . ASN A 1 203 ? 42.969 5.848 -17.891 1 30.47 203 ASN A CA 1
ATOM 1681 C C . ASN A 1 203 ? 43.5 6.918 -18.844 1 30.47 203 ASN A C 1
ATOM 1683 O O . ASN A 1 203 ? 42.812 7.277 -19.812 1 30.47 203 ASN A O 1
ATOM 1687 N N . SER A 1 204 ? 44.125 7.938 -18.344 1 24.42 204 SER A N 1
ATOM 1688 C CA . SER A 1 204 ? 45.281 8.328 -19.141 1 24.42 204 SER A CA 1
ATOM 1689 C C . SER A 1 204 ? 46.281 7.168 -19.297 1 24.42 204 SER A C 1
ATOM 1691 O O . SER A 1 204 ? 46.438 6.371 -18.375 1 24.42 204 SER A O 1
ATOM 1693 N N . MET B 1 1 ? 4.816 -41.469 -5.191 1 40.66 1 MET B N 1
ATOM 1694 C CA . MET B 1 1 ? 3.395 -41.156 -5.039 1 40.66 1 MET B CA 1
ATOM 1695 C C . MET B 1 1 ? 2.713 -41.062 -6.398 1 40.66 1 MET B C 1
ATOM 1697 O O . MET B 1 1 ? 3.178 -40.312 -7.273 1 40.66 1 MET B O 1
ATOM 1701 N N . ASP B 1 2 ? 1.912 -42 -6.828 1 43.72 2 ASP B N 1
ATOM 1702 C CA . ASP B 1 2 ? 1.215 -42.188 -8.102 1 43.72 2 ASP B CA 1
ATOM 1703 C C . ASP B 1 2 ? 0.494 -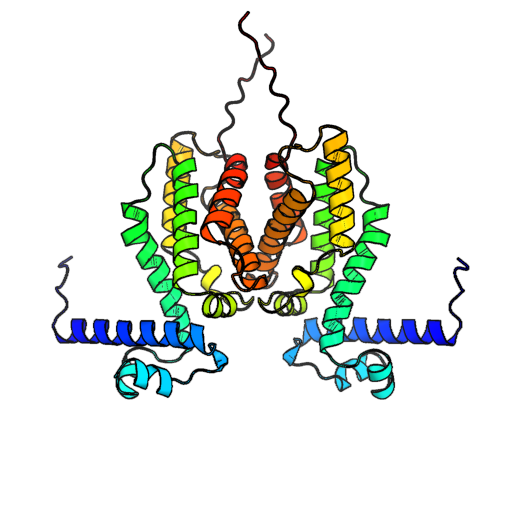40.906 -8.516 1 43.72 2 ASP B C 1
ATOM 1705 O O . ASP B 1 2 ? -0.288 -40.344 -7.742 1 43.72 2 ASP B O 1
ATOM 1709 N N . GLU B 1 3 ? 1.061 -40.062 -9.289 1 51.62 3 GLU B N 1
ATOM 1710 C CA . GLU B 1 3 ? 0.33 -39 -9.945 1 51.62 3 GLU B CA 1
ATOM 1711 C C . GLU B 1 3 ? -1.062 -39.438 -10.375 1 51.62 3 GLU B C 1
ATOM 1713 O O . GLU B 1 3 ? -1.204 -40.188 -11.359 1 51.62 3 GLU B O 1
ATOM 1718 N N . GLN B 1 4 ? -1.838 -39.844 -9.523 1 58.47 4 GLN B N 1
ATOM 1719 C CA . GLN B 1 4 ? -3.139 -40.406 -9.875 1 58.47 4 GLN B CA 1
ATOM 1720 C C . GLN B 1 4 ? -3.857 -39.531 -10.891 1 58.47 4 GLN B C 1
ATOM 1722 O O . GLN B 1 4 ? -4.047 -38.344 -10.656 1 58.47 4 GLN B O 1
ATOM 1727 N N . LYS B 1 5 ? -3.789 -39.969 -12.125 1 70.56 5 LYS B N 1
ATOM 1728 C CA . LYS B 1 5 ? -4.5 -39.375 -13.266 1 70.56 5 LYS B CA 1
ATOM 1729 C C . LYS B 1 5 ? -5.941 -39.031 -12.891 1 70.56 5 LYS B C 1
ATOM 1731 O O . LYS B 1 5 ? -6.652 -39.875 -12.32 1 70.56 5 LYS B O 1
ATOM 1736 N N . LEU B 1 6 ? -6.238 -37.719 -12.883 1 73.31 6 LEU B N 1
ATOM 1737 C CA . LEU B 1 6 ? -7.602 -37.312 -12.594 1 73.31 6 LEU B CA 1
ATOM 1738 C C . LEU B 1 6 ? -8.602 -38.062 -13.461 1 73.31 6 LEU B C 1
ATOM 1740 O O . LEU B 1 6 ? -8.375 -38.281 -14.656 1 73.31 6 LEU B O 1
ATOM 1744 N N . ASN B 1 7 ? -9.578 -38.656 -12.93 1 83.12 7 ASN B N 1
ATOM 1745 C CA . ASN B 1 7 ? -10.648 -39.312 -13.688 1 83.12 7 ASN B CA 1
ATOM 1746 C C . ASN B 1 7 ? -11.555 -38.281 -14.344 1 83.12 7 ASN B C 1
ATOM 1748 O O . ASN B 1 7 ? -11.359 -37.062 -14.172 1 83.12 7 ASN B O 1
ATOM 1752 N N . ASN B 1 8 ? -12.367 -38.75 -15.25 1 82.69 8 ASN B N 1
ATOM 1753 C CA . ASN B 1 8 ? -13.211 -37.875 -16.062 1 82.69 8 ASN B CA 1
ATOM 1754 C C . ASN B 1 8 ? -14.031 -36.938 -15.18 1 82.69 8 ASN B C 1
ATOM 1756 O O . ASN B 1 8 ? -14.203 -35.75 -15.516 1 82.69 8 ASN B O 1
ATOM 1760 N N . ARG B 1 9 ? -14.578 -37.406 -14.016 1 80.88 9 ARG B N 1
ATOM 1761 C CA . ARG B 1 9 ? -15.383 -36.594 -13.117 1 80.88 9 ARG B CA 1
ATOM 1762 C C . ARG B 1 9 ? -14.555 -35.469 -12.492 1 80.88 9 ARG B C 1
ATOM 1764 O O . ARG B 1 9 ? -15.016 -34.344 -12.383 1 80.88 9 ARG B O 1
ATOM 1771 N N . GLN B 1 10 ? -13.383 -35.906 -12.078 1 80.44 10 GLN B N 1
ATOM 1772 C CA . GLN B 1 10 ? -12.477 -34.938 -11.477 1 80.44 10 GLN B CA 1
ATOM 1773 C C . GLN B 1 10 ? -12.062 -33.875 -12.492 1 80.44 10 GLN B C 1
ATOM 1775 O O . GLN B 1 10 ? -11.961 -32.688 -12.148 1 80.44 10 GLN B O 1
ATOM 1780 N N . LEU B 1 11 ? -11.844 -34.25 -13.688 1 84.5 11 LEU B N 1
ATOM 1781 C CA . LEU B 1 11 ? -11.477 -33.312 -14.75 1 84.5 11 LEU B CA 1
ATOM 1782 C C . LEU B 1 11 ? -12.617 -32.344 -15.055 1 84.5 11 LEU B C 1
ATOM 1784 O O . LEU B 1 11 ? -12.391 -31.156 -15.273 1 84.5 11 LEU B O 1
ATOM 1788 N N . GLN B 1 12 ? -13.781 -32.875 -15.094 1 84.12 12 GLN B N 1
ATOM 1789 C CA . GLN B 1 12 ? -14.953 -32.062 -15.344 1 84.12 12 GLN B CA 1
ATOM 1790 C C . GLN B 1 12 ? -15.156 -31.031 -14.227 1 84.12 12 GLN B C 1
ATOM 1792 O O . GLN B 1 12 ? -15.531 -29.891 -14.477 1 84.12 12 GLN B O 1
ATOM 1797 N N . ALA B 1 13 ? -14.891 -31.469 -13.023 1 83 13 ALA B N 1
ATOM 1798 C CA . ALA B 1 13 ? -15.023 -30.578 -11.875 1 83 13 ALA B CA 1
ATOM 1799 C C . ALA B 1 13 ? -14.023 -29.438 -11.953 1 83 13 ALA B C 1
ATOM 1801 O O . ALA B 1 13 ? -14.359 -28.281 -11.656 1 83 13 ALA B O 1
ATOM 1802 N N . LEU B 1 14 ? -12.883 -29.781 -12.375 1 87.5 14 LEU B N 1
ATOM 1803 C CA . LEU B 1 14 ? -11.844 -28.766 -12.508 1 87.5 14 LEU B CA 1
ATOM 1804 C C . LEU B 1 14 ? -12.195 -27.781 -13.617 1 87.5 14 LEU B C 1
ATOM 1806 O O . LEU B 1 14 ? -11.977 -26.578 -13.461 1 87.5 14 LEU B O 1
ATOM 1810 N N . ASN B 1 15 ? -12.672 -28.297 -14.641 1 90.94 15 ASN B N 1
ATOM 1811 C CA . ASN B 1 15 ? -13.078 -27.438 -15.75 1 90.94 15 ASN B CA 1
ATOM 1812 C C . ASN B 1 15 ? -14.211 -26.5 -15.344 1 90.94 15 ASN B C 1
ATOM 1814 O O . ASN B 1 15 ? -14.195 -25.312 -15.703 1 90.94 15 ASN B O 1
ATOM 1818 N N . THR B 1 16 ? -15.133 -27.062 -14.602 1 92.62 16 THR B N 1
ATOM 1819 C CA . THR B 1 16 ? -16.25 -26.266 -14.117 1 92.62 16 THR B CA 1
ATOM 1820 C C . THR B 1 16 ? -15.758 -25.156 -13.188 1 92.62 16 THR B C 1
ATOM 1822 O O . THR B 1 16 ? -16.156 -24 -13.32 1 92.62 16 THR B O 1
ATOM 1825 N N . LYS B 1 17 ? -14.891 -25.516 -12.305 1 93.88 17 LYS B N 1
ATOM 1826 C CA . LYS B 1 17 ? -14.336 -24.547 -11.375 1 93.88 17 LYS B CA 1
ATOM 1827 C C . LYS B 1 17 ? -13.609 -23.422 -12.117 1 93.88 17 LYS B C 1
ATOM 1829 O O . LYS B 1 17 ? -13.758 -22.25 -11.781 1 93.88 17 LYS B O 1
ATOM 1834 N N . ASN B 1 18 ? -12.914 -23.828 -13.109 1 94.62 18 ASN B N 1
ATOM 1835 C CA . ASN B 1 18 ? -12.18 -22.844 -13.914 1 94.62 18 ASN B CA 1
ATOM 1836 C C . ASN B 1 18 ? -13.117 -21.906 -14.656 1 94.62 18 ASN B C 1
ATOM 1838 O O . ASN B 1 18 ? -12.875 -20.703 -14.711 1 94.62 18 ASN B O 1
ATOM 1842 N N . LYS B 1 19 ? -14.094 -22.484 -15.188 1 94.69 19 LYS B N 1
ATOM 1843 C CA . LYS B 1 19 ? -15.078 -21.672 -15.906 1 94.69 19 LYS B CA 1
ATOM 1844 C C . LYS B 1 19 ? -15.742 -20.656 -14.977 1 94.69 19 LYS B C 1
ATOM 1846 O O . LYS B 1 19 ? -15.906 -19.5 -15.336 1 94.69 19 LYS B O 1
ATOM 1851 N N . ILE B 1 20 ? -16.109 -21.156 -13.852 1 94.81 20 ILE B N 1
ATOM 1852 C CA . ILE B 1 20 ? -16.75 -20.297 -12.867 1 94.81 20 ILE B CA 1
ATOM 1853 C C . ILE B 1 20 ? -15.789 -19.188 -12.461 1 94.81 20 ILE B C 1
ATOM 1855 O O . ILE B 1 20 ? -16.172 -18 -12.438 1 94.81 20 ILE B O 1
ATOM 1859 N N . TYR B 1 21 ? -14.617 -19.578 -12.172 1 94 21 TYR B N 1
ATOM 1860 C CA . TYR B 1 21 ? -13.609 -18.609 -11.75 1 94 21 TYR B CA 1
ATOM 1861 C C . TYR B 1 21 ? -13.383 -17.547 -12.812 1 94 21 TYR B C 1
ATOM 1863 O O . TYR B 1 21 ? -13.445 -16.344 -12.516 1 94 21 TYR B O 1
ATOM 1871 N N . LYS B 1 22 ? -13.18 -17.938 -14.023 1 93.5 22 LYS B N 1
ATOM 1872 C CA . LYS B 1 22 ? -12.914 -17 -15.109 1 93.5 22 LYS B CA 1
ATOM 1873 C C . LYS B 1 22 ? -14.102 -16.062 -15.328 1 93.5 22 LYS B C 1
ATOM 1875 O O . LYS B 1 22 ? -13.914 -14.875 -15.562 1 93.5 22 LYS B O 1
ATOM 1880 N N . SER B 1 23 ? -15.242 -16.625 -15.281 1 94.56 23 SER B N 1
ATOM 1881 C CA . SER B 1 23 ? -16.453 -15.828 -15.438 1 94.56 23 SER B CA 1
ATOM 1882 C C . SER B 1 23 ? -16.594 -14.805 -14.312 1 94.56 23 SER B C 1
ATOM 1884 O O . SER B 1 23 ? -16.969 -13.656 -14.555 1 94.56 23 SER B O 1
ATOM 1886 N N . ALA B 1 24 ? -16.312 -15.289 -13.094 1 93 24 ALA B N 1
ATOM 1887 C CA . ALA B 1 24 ? -16.391 -14.391 -11.938 1 93 24 ALA B CA 1
ATOM 1888 C C . ALA B 1 24 ? -15.414 -13.227 -12.086 1 93 24 ALA B C 1
ATOM 1890 O O . ALA B 1 24 ? -15.797 -12.07 -11.906 1 93 24 ALA B O 1
ATOM 1891 N N . ILE B 1 25 ? -14.211 -13.508 -12.461 1 90.19 25 ILE B N 1
ATOM 1892 C CA . ILE B 1 25 ? -13.172 -12.492 -12.602 1 90.19 25 ILE B CA 1
ATOM 1893 C C . ILE B 1 25 ? -13.57 -11.5 -13.695 1 90.19 25 ILE B C 1
ATOM 1895 O O . ILE B 1 25 ? -13.445 -10.281 -13.508 1 90.19 25 ILE B O 1
ATOM 1899 N N . ASP B 1 26 ? -14.078 -12.031 -14.75 1 91 26 ASP B N 1
ATOM 1900 C CA . ASP B 1 26 ? -14.5 -11.18 -15.859 1 91 26 ASP B CA 1
ATOM 1901 C C . ASP B 1 26 ? -15.641 -10.258 -15.445 1 91 26 ASP B C 1
ATOM 1903 O O . ASP B 1 26 ? -15.617 -9.062 -15.742 1 91 26 ASP B O 1
ATOM 1907 N N . LEU B 1 27 ? -16.609 -10.82 -14.812 1 90.69 27 LEU B N 1
ATOM 1908 C CA . LEU B 1 27 ? -17.766 -10.039 -14.375 1 90.69 27 LEU B CA 1
ATOM 1909 C C . LEU B 1 27 ? -17.359 -8.992 -13.344 1 90.69 27 LEU B C 1
ATOM 1911 O O . LEU B 1 27 ? -17.844 -7.859 -13.375 1 90.69 27 LEU B O 1
ATOM 1915 N N . MET B 1 28 ? -16.484 -9.406 -12.445 1 87.19 28 MET B N 1
ATOM 1916 C CA . MET B 1 28 ? -16.016 -8.477 -11.43 1 87.19 28 MET B CA 1
ATOM 1917 C C . MET B 1 28 ? -15.281 -7.301 -12.07 1 87.19 28 MET B C 1
ATOM 1919 O O . MET B 1 28 ? -15.406 -6.164 -11.609 1 87.19 28 MET B O 1
ATOM 1923 N N . ASP B 1 29 ? -14.594 -7.598 -13.055 1 82.75 29 ASP B N 1
ATOM 1924 C CA . ASP B 1 29 ? -13.859 -6.559 -13.766 1 82.75 29 ASP B CA 1
ATOM 1925 C C . ASP B 1 29 ? -14.812 -5.582 -14.453 1 82.75 29 ASP B C 1
ATOM 1927 O O . ASP B 1 29 ? -14.555 -4.375 -14.492 1 82.75 29 ASP B O 1
ATOM 1931 N N . LYS B 1 30 ? -15.93 -6.047 -14.906 1 83.12 30 LYS B N 1
ATOM 1932 C CA . LYS B 1 30 ? -16.859 -5.234 -15.695 1 83.12 30 LYS B CA 1
ATOM 1933 C C . LYS B 1 30 ? -17.859 -4.512 -14.797 1 83.12 30 LYS B C 1
ATOM 1935 O O . LYS B 1 30 ? -18.203 -3.355 -15.039 1 83.12 30 LYS B O 1
ATOM 1940 N N . LYS B 1 31 ? -18.297 -5.188 -13.688 1 82.38 31 LYS B N 1
ATOM 1941 C CA . LYS B 1 31 ? -19.422 -4.664 -12.922 1 82.38 31 LYS B CA 1
ATOM 1942 C C . LYS B 1 31 ? -19 -4.363 -11.477 1 82.38 31 LYS B C 1
ATOM 1944 O O . LYS B 1 31 ? -19.734 -3.707 -10.742 1 82.38 31 LYS B O 1
ATOM 1949 N N . GLY B 1 32 ? -17.828 -4.824 -11.125 1 77.5 32 GLY B N 1
ATOM 1950 C CA . GLY B 1 32 ? -17.406 -4.688 -9.742 1 77.5 32 GLY B CA 1
ATOM 1951 C C . GLY B 1 32 ? -17.875 -5.836 -8.859 1 77.5 32 GLY B C 1
ATOM 1952 O O . GLY B 1 32 ? -18.969 -6.379 -9.062 1 77.5 32 GLY B O 1
ATOM 1953 N N . TYR B 1 33 ? -17.203 -6.156 -7.883 1 78.81 33 TYR B N 1
ATOM 1954 C CA . TYR B 1 33 ? -17.438 -7.305 -7.016 1 78.81 33 TYR B CA 1
ATOM 1955 C C . TYR B 1 33 ? -18.766 -7.191 -6.293 1 78.81 33 TYR B C 1
ATOM 1957 O O . TYR B 1 33 ? -19.516 -8.172 -6.199 1 78.81 33 TYR B O 1
ATOM 1965 N N . LYS B 1 34 ? -18.984 -6.016 -5.785 1 73.5 34 LYS B N 1
ATOM 1966 C CA . LYS B 1 34 ? -20.188 -5.812 -4.98 1 73.5 34 LYS B CA 1
ATOM 1967 C C . LYS B 1 34 ? -21.453 -5.867 -5.844 1 73.5 34 LYS B C 1
ATOM 1969 O O . LYS B 1 34 ? -22.547 -6.098 -5.336 1 73.5 34 LYS B O 1
ATOM 1974 N N . ASN B 1 35 ? -21.266 -5.832 -7.137 1 81.38 35 ASN B N 1
ATOM 1975 C CA . ASN B 1 35 ? -22.406 -5.684 -8.016 1 81.38 35 ASN B CA 1
ATOM 1976 C C . ASN B 1 35 ? -22.703 -6.973 -8.773 1 81.38 35 ASN B C 1
ATOM 1978 O O . ASN B 1 35 ? -23.594 -7.008 -9.625 1 81.38 35 ASN B O 1
ATOM 1982 N N . ILE B 1 36 ? -21.938 -7.941 -8.453 1 86.69 36 ILE B N 1
ATOM 1983 C CA . ILE B 1 36 ? -22.203 -9.172 -9.188 1 86.69 36 ILE B CA 1
ATOM 1984 C C . ILE B 1 36 ? -22.891 -10.188 -8.273 1 86.69 36 ILE B C 1
ATOM 1986 O O . ILE B 1 36 ? -22.656 -10.203 -7.062 1 86.69 36 ILE B O 1
ATOM 1990 N N . LYS B 1 37 ? -23.734 -10.977 -8.93 1 91 37 LYS B N 1
ATOM 1991 C CA . LYS B 1 37 ? -24.453 -12.047 -8.227 1 91 37 LYS B CA 1
ATOM 1992 C C . LYS B 1 37 ? -24 -13.422 -8.703 1 91 37 LYS B C 1
ATOM 1994 O O . LYS B 1 37 ? -23.516 -13.562 -9.828 1 91 37 LYS B O 1
ATOM 1999 N N . ILE B 1 38 ? -24.156 -14.344 -7.832 1 93.75 38 ILE B N 1
ATOM 2000 C CA . ILE B 1 38 ? -23.797 -15.727 -8.148 1 93.75 38 ILE B CA 1
ATOM 2001 C C . ILE B 1 38 ? -24.562 -16.188 -9.391 1 93.75 38 ILE B C 1
ATOM 2003 O O . ILE B 1 38 ? -24 -16.859 -10.258 1 93.75 38 ILE B O 1
ATOM 2007 N N . GLN B 1 39 ? -25.766 -15.688 -9.492 1 94.75 39 GLN B N 1
ATOM 2008 C CA . GLN B 1 39 ? -26.578 -16.062 -10.641 1 94.75 39 GLN B CA 1
ATOM 2009 C C . GLN B 1 39 ? -25.953 -15.562 -11.945 1 94.75 39 GLN B C 1
ATOM 2011 O O . GLN B 1 39 ? -25.969 -16.266 -12.953 1 94.75 39 GLN B O 1
ATOM 2016 N N . ASP B 1 40 ? -25.469 -14.422 -11.969 1 95.06 40 ASP B N 1
ATOM 2017 C CA . ASP B 1 40 ? -24.812 -13.844 -13.141 1 95.06 40 ASP B CA 1
ATOM 2018 C C . ASP B 1 40 ? -23.562 -14.633 -13.516 1 95.06 40 ASP B C 1
ATOM 2020 O O . ASP B 1 40 ? -23.297 -14.859 -14.703 1 95.06 40 ASP B O 1
ATOM 2024 N N . ILE B 1 41 ? -22.781 -15.031 -12.531 1 95.5 41 ILE B N 1
ATOM 2025 C CA . ILE B 1 41 ? -21.562 -15.812 -12.742 1 95.5 41 ILE B CA 1
ATOM 2026 C C . ILE B 1 41 ? -21.922 -17.156 -13.383 1 95.5 41 ILE B C 1
ATOM 2028 O O . ILE B 1 41 ? -21.297 -17.562 -14.367 1 95.5 41 ILE B O 1
ATOM 2032 N N . CYS B 1 42 ? -22.953 -17.703 -12.844 1 96.12 42 CYS B N 1
ATOM 2033 C CA . CYS B 1 42 ? -23.391 -19 -13.344 1 96.12 42 CYS B CA 1
ATOM 2034 C C . CYS B 1 42 ? -23.859 -18.906 -14.797 1 96.12 42 CYS B C 1
ATOM 2036 O O . CYS B 1 42 ? -23.5 -19.734 -15.625 1 96.12 42 CYS B O 1
ATOM 2038 N N . LYS B 1 43 ? -24.641 -17.906 -15.062 1 96.62 43 LYS B N 1
ATOM 2039 C CA . LYS B 1 43 ? -25.141 -17.672 -16.422 1 96.62 43 LYS B CA 1
ATOM 2040 C C . LYS B 1 43 ? -23.984 -17.516 -17.406 1 96.62 43 LYS B C 1
ATOM 2042 O O . LYS B 1 43 ? -23.953 -18.141 -18.469 1 96.62 43 LYS B O 1
ATOM 2047 N N . LYS B 1 44 ? -23.078 -16.812 -17.047 1 95.5 44 LYS B N 1
ATOM 2048 C CA . LYS B 1 44 ? -21.938 -16.562 -17.922 1 95.5 44 LYS B CA 1
ATOM 2049 C C . LYS B 1 44 ? -21.078 -17.812 -18.094 1 95.5 44 LYS B C 1
ATOM 2051 O O . LYS B 1 44 ? -20.562 -18.078 -19.188 1 95.5 44 LYS B O 1
ATOM 2056 N N . ALA B 1 45 ? -20.906 -18.484 -16.984 1 96.12 45 ALA B N 1
ATOM 2057 C CA . ALA B 1 45 ? -20.078 -19.688 -16.984 1 96.12 45 ALA B CA 1
ATOM 2058 C C . ALA B 1 45 ? -20.797 -20.859 -17.656 1 96.12 45 ALA B C 1
ATOM 2060 O O . ALA B 1 45 ? -20.188 -21.875 -17.984 1 96.12 45 ALA B O 1
ATOM 2061 N N . GLY B 1 46 ? -22.094 -20.75 -17.812 1 96.19 46 GLY B N 1
ATOM 2062 C CA . GLY B 1 46 ? -22.875 -21.828 -18.406 1 96.19 46 GLY B CA 1
ATOM 2063 C C . GLY B 1 46 ? -23.047 -23.016 -17.484 1 96.19 46 GLY B C 1
ATOM 2064 O O . GLY B 1 46 ? -22.953 -24.172 -17.922 1 96.19 46 GLY B O 1
ATOM 2065 N N . VAL B 1 47 ? -23.188 -22.672 -16.234 1 96.06 47 VAL B N 1
ATOM 2066 C CA . VAL B 1 47 ? -23.344 -23.75 -15.258 1 96.06 47 VAL B CA 1
ATOM 2067 C C . VAL B 1 47 ? -24.531 -23.469 -14.359 1 96.06 47 VAL B C 1
ATOM 2069 O O . VAL B 1 47 ? -25.047 -22.344 -14.344 1 96.06 47 VAL B O 1
ATOM 2072 N N . SER B 1 48 ? -24.953 -24.5 -13.664 1 94.19 48 SER B N 1
ATOM 2073 C CA . SER B 1 48 ? -26.047 -24.344 -12.719 1 94.19 48 SER B CA 1
ATOM 2074 C C . SER B 1 48 ? -25.562 -23.734 -11.406 1 94.19 48 SER B C 1
ATOM 2076 O O . SER B 1 48 ? -24.375 -23.797 -11.094 1 94.19 48 SER B O 1
ATOM 2078 N N . VAL B 1 49 ? -26.484 -23.172 -10.656 1 94.62 49 VAL B N 1
ATOM 2079 C CA . VAL B 1 49 ? -26.188 -22.641 -9.336 1 94.62 49 VAL B CA 1
ATOM 2080 C C . VAL B 1 49 ? -25.672 -23.75 -8.43 1 94.62 49 VAL B C 1
ATOM 2082 O O . VAL B 1 49 ? -24.75 -23.547 -7.637 1 94.62 49 VAL B O 1
ATOM 2085 N N . GLY B 1 50 ? -26.266 -24.875 -8.57 1 93.44 50 GLY B N 1
ATOM 2086 C CA . GLY B 1 50 ? -25.781 -26.031 -7.828 1 93.44 50 GLY B CA 1
ATOM 2087 C C . GLY B 1 50 ? -24.328 -26.359 -8.102 1 93.44 50 GLY B C 1
ATOM 2088 O O . GLY B 1 50 ? -23.562 -26.625 -7.172 1 93.44 50 GLY B O 1
ATOM 2089 N N . SER B 1 51 ? -23.969 -26.328 -9.328 1 93.12 51 SER B N 1
ATOM 2090 C CA . SER B 1 51 ? -22.594 -26.562 -9.727 1 93.12 51 SER B CA 1
ATOM 2091 C C . SER B 1 51 ? -21.656 -25.531 -9.109 1 93.12 51 SER B C 1
ATOM 2093 O O . SER B 1 51 ? -20.516 -25.859 -8.727 1 93.12 51 SER B O 1
ATOM 2095 N N . PHE B 1 52 ? -22.141 -24.281 -9.031 1 95.12 52 PHE B N 1
ATOM 2096 C CA . PHE B 1 52 ? -21.344 -23.25 -8.391 1 95.12 52 PHE B CA 1
ATOM 2097 C C . PHE B 1 52 ? -21 -23.641 -6.957 1 95.12 52 PHE B C 1
ATOM 2099 O O . PHE B 1 52 ? -19.844 -23.562 -6.555 1 95.12 52 PHE B O 1
ATOM 2106 N N . TYR B 1 53 ? -21.938 -24.109 -6.242 1 93.44 53 TYR B N 1
ATOM 2107 C CA . TYR B 1 53 ? -21.781 -24.375 -4.816 1 93.44 53 TYR B CA 1
ATOM 2108 C C . TYR B 1 53 ? -20.984 -25.656 -4.586 1 93.44 53 TYR B C 1
ATOM 2110 O O . TYR B 1 53 ? -20.484 -25.875 -3.484 1 93.44 53 TYR B O 1
ATOM 2118 N N . ASN B 1 54 ? -20.922 -26.453 -5.633 1 92.62 54 ASN B N 1
ATOM 2119 C CA . ASN B 1 54 ? -20 -27.594 -5.57 1 92.62 54 ASN B CA 1
ATOM 2120 C C . ASN B 1 54 ? -18.547 -27.141 -5.629 1 92.62 54 ASN B C 1
ATOM 2122 O O . ASN B 1 54 ? -17.656 -27.859 -5.152 1 92.62 54 ASN B O 1
ATOM 2126 N N . CYS B 1 55 ? -18.391 -26 -6.23 1 92.88 55 CYS B N 1
ATOM 2127 C CA . CYS B 1 55 ? -17.047 -25.5 -6.43 1 92.88 55 CYS B CA 1
ATOM 2128 C C . CYS B 1 55 ? -16.688 -24.453 -5.379 1 92.88 55 CYS B C 1
ATOM 2130 O O . CYS B 1 55 ? -15.57 -24.453 -4.848 1 92.88 55 CYS B O 1
ATOM 2132 N N . PHE B 1 56 ? -17.594 -23.531 -5.125 1 94.25 56 PHE B N 1
ATOM 2133 C CA . PHE B 1 56 ? -17.391 -22.406 -4.215 1 94.25 56 PHE B CA 1
ATOM 2134 C C . PHE B 1 56 ? -18.547 -22.281 -3.242 1 94.25 56 PHE B C 1
ATOM 2136 O O . PHE B 1 56 ? -19.719 -22.266 -3.654 1 94.25 56 PHE B O 1
ATOM 2143 N N . LYS B 1 57 ? -18.188 -22.078 -1.993 1 91 57 LYS B N 1
ATOM 2144 C CA . LYS B 1 57 ? -19.234 -21.953 -0.981 1 91 57 LYS B CA 1
ATOM 2145 C C . LYS B 1 57 ? -19.797 -20.531 -0.949 1 91 57 LYS B C 1
ATOM 2147 O O . LYS B 1 57 ? -20.906 -20.312 -0.462 1 91 57 LYS B O 1
ATOM 2152 N N . SER B 1 58 ? -19.016 -19.578 -1.394 1 87.88 58 SER B N 1
ATOM 2153 C CA . SER B 1 58 ? -19.391 -18.172 -1.412 1 87.88 58 SER B CA 1
ATOM 2154 C C . SER B 1 58 ? -18.578 -17.391 -2.43 1 87.88 58 SER B C 1
ATOM 2156 O O . SER B 1 58 ? -17.594 -17.906 -2.975 1 87.88 58 SER B O 1
ATOM 2158 N N . LYS B 1 59 ? -19.016 -16.172 -2.67 1 82.69 59 LYS B N 1
ATOM 2159 C CA . LYS B 1 59 ? -18.25 -15.305 -3.557 1 82.69 59 LYS B CA 1
ATOM 2160 C C . LYS B 1 59 ? -16.859 -15.023 -2.986 1 82.69 59 LYS B C 1
ATOM 2162 O O . LYS B 1 59 ? -15.898 -14.891 -3.736 1 82.69 59 LYS B O 1
ATOM 2167 N N . ASN B 1 60 ? -16.812 -15.078 -1.684 1 84.31 60 ASN B N 1
ATOM 2168 C CA . ASN B 1 60 ? -15.523 -14.82 -1.038 1 84.31 60 ASN B CA 1
ATOM 2169 C C . ASN B 1 60 ? -14.508 -15.914 -1.342 1 84.31 60 ASN B C 1
ATOM 2171 O O . ASN B 1 60 ? -13.305 -15.664 -1.365 1 84.31 60 ASN B O 1
ATOM 2175 N N . GLU B 1 61 ? -14.984 -17.062 -1.569 1 91.19 61 GLU B N 1
ATOM 2176 C CA . GLU B 1 61 ? -14.078 -18.172 -1.891 1 91.19 61 GLU B CA 1
ATOM 2177 C C . GLU B 1 61 ? -13.391 -17.938 -3.234 1 91.19 61 GLU B C 1
ATOM 2179 O O . GLU B 1 61 ? -12.32 -18.5 -3.492 1 91.19 61 GLU B O 1
ATOM 2184 N N . ILE B 1 62 ? -14.039 -17.125 -4.016 1 88.19 62 ILE B N 1
ATOM 2185 C CA . ILE B 1 62 ? -13.422 -16.797 -5.289 1 88.19 62 ILE B CA 1
ATOM 2186 C C . ILE B 1 62 ? -12.164 -15.961 -5.051 1 88.19 62 ILE B C 1
ATOM 2188 O O . ILE B 1 62 ? -11.156 -16.141 -5.742 1 88.19 62 ILE B O 1
ATOM 2192 N N . LEU B 1 63 ? -12.188 -15.117 -4.051 1 87.31 63 LEU B N 1
ATOM 2193 C CA . LEU B 1 63 ? -11.023 -14.312 -3.699 1 87.31 63 LEU B CA 1
ATOM 2194 C C . LEU B 1 63 ? -9.883 -15.195 -3.209 1 87.31 63 LEU B C 1
ATOM 2196 O O . LEU B 1 63 ? -8.727 -14.992 -3.592 1 87.31 63 LEU B O 1
ATOM 2200 N N . ILE B 1 64 ? -10.25 -16.172 -2.457 1 91.31 64 ILE B N 1
ATOM 2201 C CA . ILE B 1 64 ? -9.25 -17.125 -1.967 1 91.31 64 ILE B CA 1
ATOM 2202 C C . ILE B 1 64 ? -8.625 -17.859 -3.143 1 91.31 64 ILE B C 1
ATOM 2204 O O . ILE B 1 64 ? -7.41 -18.094 -3.166 1 91.31 64 ILE B O 1
ATOM 2208 N N . GLU B 1 65 ? -9.516 -18.172 -4.086 1 93.44 65 GLU B N 1
ATOM 2209 C CA . GLU B 1 65 ? -9.055 -18.906 -5.266 1 93.44 65 GLU B CA 1
ATOM 2210 C C . GLU B 1 65 ? -8.039 -18.078 -6.055 1 93.44 65 GLU B C 1
ATOM 2212 O O . GLU B 1 65 ? -7.098 -18.625 -6.633 1 93.44 65 GLU B O 1
ATOM 2217 N N . ILE B 1 66 ? -8.172 -16.781 -6.074 1 92.69 66 ILE B N 1
ATOM 2218 C CA . ILE B 1 66 ? -7.234 -15.906 -6.758 1 92.69 66 ILE B CA 1
ATOM 2219 C C . ILE B 1 66 ? -5.832 -16.094 -6.176 1 92.69 66 ILE B C 1
ATOM 2221 O O . ILE B 1 66 ? -4.855 -16.219 -6.922 1 92.69 66 ILE B O 1
ATOM 2225 N N . TYR B 1 67 ? -5.684 -16.219 -4.883 1 94.12 67 TYR B N 1
ATOM 2226 C CA . TYR B 1 67 ? -4.402 -16.375 -4.207 1 94.12 67 TYR B CA 1
ATOM 2227 C C . TYR B 1 67 ? -3.824 -17.766 -4.461 1 94.12 67 TYR B C 1
ATOM 2229 O O . TYR B 1 67 ? -2.613 -17.922 -4.648 1 94.12 67 TYR B O 1
ATOM 2237 N N . LYS B 1 68 ? -4.73 -18.734 -4.441 1 94.31 68 LYS B N 1
ATOM 2238 C CA . LYS B 1 68 ? -4.277 -20.094 -4.73 1 94.31 68 LYS B CA 1
ATOM 2239 C C . LYS B 1 68 ? -3.701 -20.188 -6.141 1 94.31 68 LYS B C 1
ATOM 2241 O O . LYS B 1 68 ? -2.65 -20.797 -6.344 1 94.31 68 LYS B O 1
ATOM 2246 N N . ARG B 1 69 ? -4.367 -19.641 -6.973 1 94.56 69 ARG B N 1
ATOM 2247 C CA . ARG B 1 69 ? -3.922 -19.672 -8.359 1 94.56 69 ARG B CA 1
ATOM 2248 C C . ARG B 1 69 ? -2.639 -18.875 -8.547 1 94.56 69 ARG B C 1
ATOM 2250 O O . ARG B 1 69 ? -1.795 -19.219 -9.375 1 94.56 69 ARG B O 1
ATOM 2257 N N . ALA B 1 70 ? -2.525 -17.75 -7.824 1 95.38 70 ALA B N 1
ATOM 2258 C CA . ALA B 1 70 ? -1.265 -17 -7.84 1 95.38 70 ALA B CA 1
ATOM 2259 C C . ALA B 1 70 ? -0.106 -17.891 -7.383 1 95.38 70 ALA B C 1
ATOM 2261 O O . ALA B 1 70 ? 0.933 -17.953 -8.047 1 95.38 70 ALA B O 1
ATOM 2262 N N . ASP B 1 71 ? -0.306 -18.562 -6.32 1 96.5 71 ASP B N 1
ATOM 2263 C CA . ASP B 1 71 ? 0.724 -19.453 -5.812 1 96.5 71 ASP B CA 1
ATOM 2264 C C . ASP B 1 71 ? 1.076 -20.531 -6.848 1 96.5 71 ASP B C 1
ATOM 2266 O O . ASP B 1 71 ? 2.254 -20.812 -7.078 1 96.5 71 ASP B O 1
ATOM 2270 N N . GLU B 1 72 ? 0.018 -21.078 -7.441 1 95.75 72 GLU B N 1
ATOM 2271 C CA . GLU B 1 72 ? 0.238 -22.078 -8.484 1 95.75 72 GLU B CA 1
ATOM 2272 C C . GLU B 1 72 ? 1.011 -21.484 -9.656 1 95.75 72 GLU B C 1
ATOM 2274 O O . GLU B 1 72 ? 1.937 -22.109 -10.18 1 95.75 72 GLU B O 1
ATOM 2279 N N . TYR B 1 73 ? 0.63 -20.328 -10.047 1 96.38 73 TYR B N 1
ATOM 2280 C CA . TYR B 1 73 ? 1.301 -19.609 -11.125 1 96.38 73 TYR B CA 1
ATOM 2281 C C . TYR B 1 73 ? 2.787 -19.438 -10.828 1 96.38 73 TYR B C 1
ATOM 2283 O O . TYR B 1 73 ? 3.629 -19.656 -11.703 1 96.38 73 TYR B O 1
ATOM 2291 N N . PHE B 1 74 ? 3.176 -19.125 -9.641 1 97.06 74 PHE B N 1
ATOM 2292 C CA . PHE B 1 74 ? 4.562 -18.859 -9.289 1 97.06 74 PHE B CA 1
ATOM 2293 C C . PHE B 1 74 ? 5.355 -20.156 -9.195 1 97.06 74 PHE B C 1
ATOM 2295 O O . PHE B 1 74 ? 6.531 -20.203 -9.562 1 97.06 74 PHE B O 1
ATOM 2302 N N . ILE B 1 75 ? 4.785 -21.25 -8.805 1 95.62 75 ILE B N 1
ATOM 2303 C CA . ILE B 1 75 ? 5.543 -22.469 -8.617 1 95.62 75 ILE B CA 1
ATOM 2304 C C . ILE B 1 75 ? 5.594 -23.25 -9.922 1 95.62 75 ILE B C 1
ATOM 2306 O O . ILE B 1 75 ? 6.441 -24.141 -10.094 1 95.62 75 ILE B O 1
ATOM 2310 N N . THR B 1 76 ? 4.656 -22.984 -10.836 1 95.19 76 THR B N 1
ATOM 2311 C CA . THR B 1 76 ? 4.645 -23.719 -12.094 1 95.19 76 THR B CA 1
ATOM 2312 C C . THR B 1 76 ? 5.219 -22.875 -13.227 1 95.19 76 THR B C 1
ATOM 2314 O O . THR B 1 76 ? 6.199 -23.266 -13.859 1 95.19 76 THR B O 1
ATOM 2317 N N . GLU B 1 77 ? 4.754 -21.688 -13.352 1 95.81 77 GLU B N 1
ATOM 2318 C CA . GLU B 1 77 ? 5.176 -20.844 -14.469 1 95.81 77 GLU B CA 1
ATOM 2319 C C . GLU B 1 77 ? 6.43 -20.047 -14.109 1 95.81 77 GLU B C 1
ATOM 2321 O O . GLU B 1 77 ? 7.441 -20.125 -14.812 1 95.81 77 GLU B O 1
ATOM 2326 N N . VAL B 1 78 ? 6.445 -19.359 -13.039 1 97.38 78 VAL B N 1
ATOM 2327 C CA . VAL B 1 78 ? 7.539 -18.453 -12.703 1 97.38 78 VAL B CA 1
ATOM 2328 C C . VAL B 1 78 ? 8.781 -19.266 -12.336 1 97.38 78 VAL B C 1
ATOM 2330 O O . VAL B 1 78 ? 9.875 -19 -12.844 1 97.38 78 VAL B O 1
ATOM 2333 N N . ALA B 1 79 ? 8.609 -20.25 -11.477 1 96.19 79 ALA B N 1
ATOM 2334 C CA . ALA B 1 79 ? 9.734 -21.062 -11.008 1 96.19 79 ALA B CA 1
ATOM 2335 C C . ALA B 1 79 ? 10.492 -21.656 -12.188 1 96.19 79 ALA B C 1
ATOM 2337 O O . ALA B 1 79 ? 11.719 -21.781 -12.148 1 96.19 79 ALA B O 1
ATOM 2338 N N . ASN B 1 80 ? 9.781 -21.953 -13.273 1 95.75 80 ASN B N 1
ATOM 2339 C CA . ASN B 1 80 ? 10.391 -22.625 -14.414 1 95.75 80 ASN B CA 1
ATOM 2340 C C . ASN B 1 80 ? 11.008 -21.625 -15.391 1 95.75 80 ASN B C 1
ATOM 2342 O O . ASN B 1 80 ? 11.734 -22.016 -16.297 1 95.75 80 ASN B O 1
ATOM 2346 N N . ASN B 1 81 ? 10.789 -20.328 -15.164 1 96.25 81 ASN B N 1
ATOM 2347 C CA . ASN B 1 81 ? 11.227 -19.344 -16.141 1 96.25 81 ASN B CA 1
ATOM 2348 C C . ASN B 1 81 ? 12.023 -18.219 -15.484 1 96.25 81 ASN B C 1
ATOM 2350 O O . ASN B 1 81 ? 12.344 -17.234 -16.141 1 96.25 81 ASN B O 1
ATOM 2354 N N . ILE B 1 82 ? 12.375 -18.359 -14.25 1 94.81 82 ILE B N 1
ATOM 2355 C CA . ILE B 1 82 ? 12.883 -17.25 -13.461 1 94.81 82 ILE B CA 1
ATOM 2356 C C . ILE B 1 82 ? 14.398 -17.172 -13.594 1 94.81 82 ILE B C 1
ATOM 2358 O O . ILE B 1 82 ? 15.008 -16.141 -13.305 1 94.81 82 ILE B O 1
ATOM 2362 N N . TYR B 1 83 ? 15.023 -18.266 -14.031 1 91.25 83 TYR B N 1
ATOM 2363 C CA . TYR B 1 83 ? 16.484 -18.328 -14 1 91.25 83 TYR B CA 1
ATOM 2364 C C . TYR B 1 83 ? 17.094 -17.266 -14.891 1 91.25 83 TYR B C 1
ATOM 2366 O O . TYR B 1 83 ? 16.656 -17.062 -16.031 1 91.25 83 TYR B O 1
ATOM 2374 N N . CYS B 1 84 ? 17.953 -16.484 -14.273 1 89.62 84 CYS B N 1
ATOM 2375 C CA . CYS B 1 84 ? 18.75 -15.453 -14.922 1 89.62 84 CYS B CA 1
ATOM 2376 C C . CYS B 1 84 ? 20.234 -15.617 -14.586 1 89.62 84 CYS B C 1
ATOM 2378 O O . CYS B 1 84 ? 20.656 -16.656 -14.086 1 89.62 84 CYS B O 1
ATOM 2380 N N . ASP B 1 85 ? 21.078 -14.602 -14.953 1 90.25 85 ASP B N 1
ATOM 2381 C CA . ASP B 1 85 ? 22.516 -14.578 -14.75 1 90.25 85 ASP B CA 1
ATOM 2382 C C . ASP B 1 85 ? 22.875 -14.43 -13.273 1 90.25 85 ASP B C 1
ATOM 2384 O O . ASP B 1 85 ? 23.891 -14.945 -12.82 1 90.25 85 ASP B O 1
ATOM 2388 N N . ASN B 1 86 ? 22.094 -13.68 -12.547 1 94.31 86 ASN B N 1
ATOM 2389 C CA . ASN B 1 86 ? 22.312 -13.508 -11.117 1 94.31 86 ASN B CA 1
ATOM 2390 C C . ASN B 1 86 ? 21 -13.312 -10.367 1 94.31 86 ASN B C 1
ATOM 2392 O O . ASN B 1 86 ? 19.953 -13.055 -10.977 1 94.31 86 ASN B O 1
ATOM 2396 N N . ALA B 1 87 ? 21.047 -13.406 -9.062 1 96.31 87 ALA B N 1
ATOM 2397 C CA . ALA B 1 87 ? 19.875 -13.391 -8.195 1 96.31 87 ALA B CA 1
ATOM 2398 C C . ALA B 1 87 ? 19.156 -12.031 -8.266 1 96.31 87 ALA B C 1
ATOM 2400 O O . ALA B 1 87 ? 17.938 -11.961 -8.172 1 96.31 87 ALA B O 1
ATOM 2401 N N . THR B 1 88 ? 19.906 -10.953 -8.422 1 95.88 88 THR B N 1
ATOM 2402 C CA . THR B 1 88 ? 19.328 -9.625 -8.516 1 95.88 88 THR B CA 1
ATOM 2403 C C . THR B 1 88 ? 18.391 -9.531 -9.711 1 95.88 88 THR B C 1
ATOM 2405 O O . THR B 1 88 ? 17.25 -9.078 -9.586 1 95.88 88 THR B O 1
ATOM 2408 N N . ASN B 1 89 ? 18.844 -10.016 -10.82 1 97.25 89 ASN B N 1
ATOM 2409 C CA . ASN B 1 89 ? 18.031 -10.023 -12.031 1 97.25 89 ASN B CA 1
ATOM 2410 C C . ASN B 1 89 ? 16.844 -10.969 -11.891 1 97.25 89 ASN B C 1
ATOM 2412 O O . ASN B 1 89 ? 15.758 -10.695 -12.422 1 97.25 89 ASN B O 1
ATOM 2416 N N . GLU B 1 90 ? 17.047 -12.055 -11.234 1 98.06 90 GLU B N 1
ATOM 2417 C CA . GLU B 1 90 ? 15.953 -12.984 -10.992 1 98.06 90 GLU B CA 1
ATOM 2418 C C . GLU B 1 90 ? 14.859 -12.336 -10.156 1 98.06 90 GLU B C 1
ATOM 2420 O O . GLU B 1 90 ? 13.672 -12.539 -10.406 1 98.06 90 GLU B O 1
ATOM 2425 N N . ILE B 1 91 ? 15.242 -11.547 -9.148 1 98.25 91 ILE B N 1
ATOM 2426 C CA . ILE B 1 91 ? 14.273 -10.875 -8.289 1 98.25 91 ILE B CA 1
ATOM 2427 C C . ILE B 1 91 ? 13.484 -9.852 -9.102 1 98.25 91 ILE B C 1
ATOM 2429 O O . ILE B 1 91 ? 12.258 -9.758 -8.961 1 98.25 91 ILE B O 1
ATOM 2433 N N . ILE B 1 92 ? 14.156 -9.148 -9.938 1 98.31 92 ILE B N 1
ATOM 2434 C CA . ILE B 1 92 ? 13.477 -8.18 -10.797 1 98.31 92 ILE B CA 1
ATOM 2435 C C . ILE B 1 92 ? 12.477 -8.898 -11.688 1 98.31 92 ILE B C 1
ATOM 2437 O O . ILE B 1 92 ? 11.312 -8.484 -11.789 1 98.31 92 ILE B O 1
ATOM 2441 N N . LYS B 1 93 ? 12.938 -9.969 -12.305 1 98.38 93 LYS B N 1
ATOM 2442 C CA . LYS B 1 93 ? 12.07 -10.773 -13.172 1 98.38 93 LYS B CA 1
ATOM 2443 C C . LYS B 1 93 ? 10.898 -11.359 -12.391 1 98.38 93 LYS B C 1
ATOM 2445 O O . LYS B 1 93 ? 9.781 -11.43 -12.898 1 98.38 93 LYS B O 1
ATOM 2450 N N . TYR B 1 94 ? 11.156 -11.805 -11.156 1 98.56 94 TYR B N 1
ATOM 2451 C CA . TYR B 1 94 ? 10.117 -12.289 -10.258 1 98.56 94 TYR B CA 1
ATOM 2452 C C . TYR B 1 94 ? 8.984 -11.273 -10.133 1 98.56 94 TYR B C 1
ATOM 2454 O O . TYR B 1 94 ? 7.812 -11.625 -10.289 1 98.56 94 TYR B O 1
ATOM 2462 N N . PHE B 1 95 ? 9.289 -10.055 -9.961 1 98.75 95 PHE B N 1
ATOM 2463 C CA . PHE B 1 95 ? 8.258 -9.047 -9.727 1 98.75 95 PHE B CA 1
ATOM 2464 C C . PHE B 1 95 ? 7.664 -8.562 -11.047 1 98.75 95 PHE B C 1
ATOM 2466 O O . PHE B 1 95 ? 6.578 -7.98 -11.062 1 98.75 95 PHE B O 1
ATOM 2473 N N . ASP B 1 96 ? 8.383 -8.805 -12.172 1 98.62 96 ASP B N 1
ATOM 2474 C CA . ASP B 1 96 ? 7.723 -8.648 -13.461 1 98.62 96 ASP B CA 1
ATOM 2475 C C . ASP B 1 96 ? 6.535 -9.602 -13.586 1 98.62 96 ASP B C 1
ATOM 2477 O O . ASP B 1 96 ? 5.457 -9.203 -14.031 1 98.62 96 ASP B O 1
ATOM 2481 N N . TYR B 1 97 ? 6.781 -10.805 -13.195 1 98.44 97 TYR B N 1
ATOM 2482 C CA . TYR B 1 97 ? 5.715 -11.797 -13.227 1 98.44 97 TYR B CA 1
ATOM 2483 C C . TYR B 1 97 ? 4.609 -11.445 -12.234 1 98.44 97 TYR B C 1
ATOM 2485 O O . TYR B 1 97 ? 3.428 -11.648 -12.516 1 98.44 97 TYR B O 1
ATOM 2493 N N . TYR B 1 98 ? 5.02 -10.922 -11.094 1 98.44 98 TYR B N 1
ATOM 2494 C CA . TYR B 1 98 ? 4.066 -10.477 -10.086 1 98.44 98 TYR B CA 1
ATOM 2495 C C . TYR B 1 98 ? 3.137 -9.406 -10.648 1 98.44 98 TYR B C 1
ATOM 2497 O O . TYR B 1 98 ? 1.916 -9.5 -10.508 1 98.44 98 TYR B O 1
ATOM 2505 N N . ALA B 1 99 ? 3.695 -8.43 -11.312 1 98.75 99 ALA B N 1
ATOM 2506 C CA . ALA B 1 99 ? 2.91 -7.359 -11.93 1 98.75 99 ALA B CA 1
ATOM 2507 C C . ALA B 1 99 ? 2.021 -7.91 -13.039 1 98.75 99 ALA B C 1
ATOM 2509 O O . ALA B 1 99 ? 0.855 -7.523 -13.156 1 98.75 99 ALA B O 1
ATOM 2510 N N . LYS B 1 100 ? 2.607 -8.781 -13.836 1 98.06 100 LYS B N 1
ATOM 2511 C CA . LYS B 1 100 ? 1.85 -9.398 -14.922 1 98.06 100 LYS B CA 1
ATOM 2512 C C . LYS B 1 100 ? 0.604 -10.102 -14.398 1 98.06 100 LYS B C 1
ATOM 2514 O O . LYS B 1 100 ? -0.483 -9.953 -14.961 1 98.06 100 LYS B O 1
ATOM 2519 N N . TYR B 1 101 ? 0.77 -10.82 -13.367 1 96.88 101 TYR B N 1
ATOM 2520 C CA . TYR B 1 101 ? -0.362 -11.531 -12.773 1 96.88 101 TYR B CA 1
ATOM 2521 C C . TYR B 1 101 ? -1.421 -10.547 -12.289 1 96.88 101 TYR B C 1
ATOM 2523 O O . TYR B 1 101 ? -2.619 -10.773 -12.469 1 96.88 101 TYR B O 1
ATOM 2531 N N . ASN B 1 102 ? -1.013 -9.492 -11.594 1 96.88 102 ASN B N 1
ATOM 2532 C CA . ASN B 1 102 ? -1.954 -8.484 -11.117 1 96.88 102 ASN B CA 1
ATOM 2533 C C . ASN B 1 102 ? -2.742 -7.867 -12.273 1 96.88 102 ASN B C 1
ATOM 2535 O O . ASN B 1 102 ? -3.953 -7.668 -12.164 1 96.88 102 ASN B O 1
ATOM 2539 N N . VAL B 1 103 ? -2.066 -7.609 -13.367 1 96 103 VAL B N 1
ATOM 2540 C CA . VAL B 1 103 ? -2.729 -7.062 -14.547 1 96 103 VAL B CA 1
ATOM 2541 C C . VAL B 1 103 ? -3.75 -8.062 -15.078 1 96 103 VAL B C 1
ATOM 2543 O O . VAL B 1 103 ? -4.863 -7.684 -15.453 1 96 103 VAL B O 1
ATOM 2546 N N . GLN B 1 104 ? -3.404 -9.305 -15.078 1 91.69 104 GLN B N 1
ATOM 2547 C CA . GLN B 1 104 ? -4.293 -10.352 -15.562 1 91.69 104 GLN B CA 1
ATOM 2548 C C . GLN B 1 104 ? -5.551 -10.453 -14.703 1 91.69 104 GLN B C 1
ATOM 2550 O O . GLN B 1 104 ? -6.641 -10.703 -15.219 1 91.69 104 GLN B O 1
ATOM 2555 N N . VAL B 1 105 ? -5.398 -10.352 -13.422 1 91.19 105 VAL B N 1
ATOM 2556 C CA . VAL B 1 105 ? -6.539 -10.391 -12.508 1 91.19 105 VAL B CA 1
ATOM 2557 C C . VAL B 1 105 ? -7.461 -9.203 -12.789 1 91.19 105 VAL B C 1
ATOM 2559 O O . VAL B 1 105 ? -8.688 -9.344 -12.766 1 91.19 105 VAL B O 1
ATOM 2562 N N . GLY B 1 106 ? -6.879 -8.039 -13.047 1 90.81 106 GLY B N 1
ATOM 2563 C CA . GLY B 1 106 ? -7.668 -6.887 -13.461 1 90.81 106 GLY B CA 1
ATOM 2564 C C . GLY B 1 106 ? -7.797 -5.832 -12.375 1 90.81 106 GLY B C 1
ATOM 2565 O O . GLY B 1 106 ? -7.848 -6.16 -11.188 1 90.81 106 GLY B O 1
ATOM 2566 N N . ILE B 1 107 ? -7.918 -4.609 -12.773 1 92.94 107 ILE B N 1
ATOM 2567 C CA . ILE B 1 107 ? -7.84 -3.432 -11.914 1 92.94 107 ILE B CA 1
ATOM 2568 C C . ILE B 1 107 ? -9 -3.443 -10.922 1 92.94 107 ILE B C 1
ATOM 2570 O O . ILE B 1 107 ? -8.805 -3.193 -9.727 1 92.94 107 ILE B O 1
ATOM 2574 N N . ASP B 1 108 ? -10.18 -3.789 -11.305 1 88 108 ASP B N 1
ATOM 2575 C CA . ASP B 1 108 ? -11.352 -3.738 -10.43 1 88 108 ASP B CA 1
ATOM 2576 C C . ASP B 1 108 ? -11.25 -4.781 -9.32 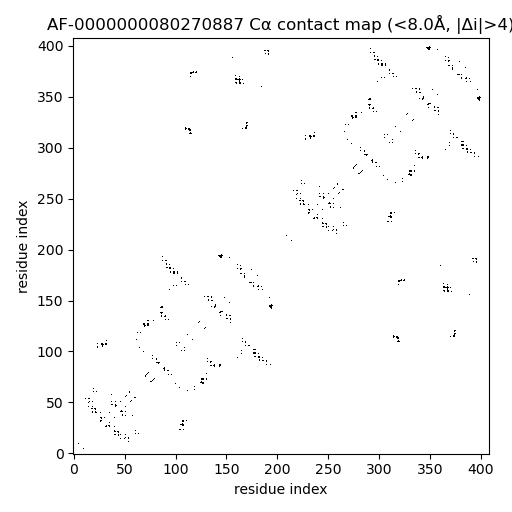1 88 108 ASP B C 1
ATOM 2578 O O . ASP B 1 108 ? -11.547 -4.488 -8.156 1 88 108 ASP B O 1
ATOM 2582 N N . THR B 1 109 ? -10.82 -5.934 -9.766 1 89.75 109 THR B N 1
ATOM 2583 C CA . THR B 1 109 ? -10.648 -6.992 -8.781 1 89.75 109 THR B CA 1
ATOM 2584 C C . THR B 1 109 ? -9.516 -6.656 -7.816 1 89.75 109 THR B C 1
ATOM 2586 O O . THR B 1 109 ? -9.633 -6.875 -6.609 1 89.75 109 THR B O 1
ATOM 2589 N N . MET B 1 110 ? -8.391 -6.105 -8.352 1 93.62 110 MET B N 1
ATOM 2590 C CA . MET B 1 110 ? -7.27 -5.734 -7.492 1 93.62 110 MET B CA 1
ATOM 2591 C C . MET B 1 110 ? -7.688 -4.672 -6.48 1 93.62 110 MET B C 1
ATOM 2593 O O . MET B 1 110 ? -7.293 -4.73 -5.316 1 93.62 110 MET B O 1
ATOM 2597 N N . LYS B 1 111 ? -8.477 -3.736 -6.887 1 91.38 111 LYS B N 1
ATOM 2598 C CA . LYS B 1 111 ? -8.977 -2.719 -5.969 1 91.38 111 LYS B CA 1
ATOM 2599 C C . LYS B 1 111 ? -9.758 -3.348 -4.82 1 91.38 111 LYS B C 1
ATOM 2601 O O . LYS B 1 111 ? -9.727 -2.852 -3.691 1 91.38 111 LYS B O 1
ATOM 2606 N N . LEU B 1 112 ? -10.438 -4.398 -5.137 1 86.75 112 LEU B N 1
ATOM 2607 C CA . LEU B 1 112 ? -11.172 -5.121 -4.105 1 86.75 112 LEU B CA 1
ATOM 2608 C C . LEU B 1 112 ? -10.227 -5.84 -3.158 1 86.75 112 LEU B C 1
ATOM 2610 O O . LEU B 1 112 ? -10.445 -5.863 -1.945 1 86.75 112 LEU B O 1
ATOM 2614 N N . LEU B 1 113 ? -9.203 -6.426 -3.703 1 91.81 113 LEU B N 1
ATOM 2615 C CA . LEU B 1 113 ? -8.258 -7.211 -2.908 1 91.81 113 LEU B CA 1
ATOM 2616 C C . LEU B 1 113 ? -7.418 -6.305 -2.016 1 91.81 113 LEU B C 1
ATOM 2618 O O . LEU B 1 113 ? -7.016 -6.703 -0.922 1 91.81 113 LEU B O 1
ATOM 2622 N N . TYR B 1 114 ? -7.152 -5.125 -2.484 1 93.44 114 TYR B N 1
ATOM 2623 C CA . TYR B 1 114 ? -6.344 -4.184 -1.72 1 93.44 114 TYR B CA 1
ATOM 2624 C C . TYR B 1 114 ? -7.191 -3.438 -0.697 1 93.44 114 TYR B C 1
ATOM 2626 O O . TYR B 1 114 ? -7.367 -2.221 -0.796 1 93.44 114 TYR B O 1
ATOM 2634 N N . ASN B 1 115 ? -7.652 -4.195 0.172 1 88.81 115 ASN B N 1
ATOM 2635 C CA . ASN B 1 115 ? -8.312 -3.689 1.369 1 88.81 115 ASN B CA 1
ATOM 2636 C C . ASN B 1 115 ? -7.59 -4.133 2.639 1 88.81 115 ASN B C 1
ATOM 2638 O O . ASN B 1 115 ? -6.973 -5.199 2.668 1 88.81 115 ASN B O 1
ATOM 2642 N N . SER B 1 116 ? -7.625 -3.332 3.648 1 89.5 116 SER B N 1
ATOM 2643 C CA . SER B 1 116 ? -6.809 -3.5 4.848 1 89.5 116 SER B CA 1
ATOM 2644 C C . SER B 1 116 ? -7.27 -4.703 5.664 1 89.5 116 SER B C 1
ATOM 2646 O O . SER B 1 116 ? -6.566 -5.145 6.574 1 89.5 116 SER B O 1
ATOM 2648 N N . ASN B 1 117 ? -8.391 -5.285 5.332 1 86 117 ASN B N 1
ATOM 2649 C CA . ASN B 1 117 ? -8.906 -6.43 6.074 1 86 117 ASN B CA 1
ATOM 2650 C C . ASN B 1 117 ? -8.547 -7.746 5.383 1 86 117 ASN B C 1
ATOM 2652 O O . ASN B 1 117 ? -8.82 -8.82 5.922 1 86 117 ASN B O 1
ATOM 2656 N N . ASN B 1 118 ? -7.973 -7.637 4.227 1 88.44 118 ASN B N 1
ATOM 2657 C CA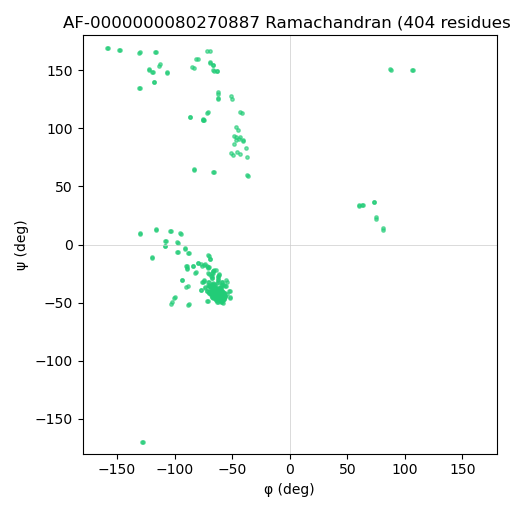 . ASN B 1 118 ? -7.555 -8.836 3.516 1 88.44 118 ASN B CA 1
ATOM 2658 C C . ASN B 1 118 ? -6.297 -9.445 4.129 1 88.44 118 ASN B C 1
ATOM 2660 O O . ASN B 1 118 ? -5.184 -9.008 3.83 1 88.44 118 ASN B O 1
ATOM 2664 N N . LYS B 1 119 ? -6.438 -10.531 4.785 1 90.44 119 LYS B N 1
ATOM 2665 C CA . LYS B 1 119 ? -5.324 -11.117 5.523 1 90.44 119 LYS B CA 1
ATOM 2666 C C . LYS B 1 119 ? -4.551 -12.109 4.66 1 90.44 119 LYS B C 1
ATOM 2668 O O . LYS B 1 119 ? -3.514 -12.633 5.074 1 90.44 119 LYS B O 1
ATOM 2673 N N . LEU B 1 120 ? -5.039 -12.328 3.459 1 89.88 120 LEU B N 1
ATOM 2674 C CA . LEU B 1 120 ? -4.387 -13.305 2.588 1 89.88 120 LEU B CA 1
ATOM 2675 C C . LEU B 1 120 ? -3.039 -12.781 2.105 1 89.88 120 LEU B C 1
ATOM 2677 O O . LEU B 1 120 ? -2.156 -13.57 1.752 1 89.88 120 LEU B O 1
ATOM 2681 N N . PHE B 1 121 ? -2.803 -11.469 2.156 1 91.06 121 PHE B N 1
ATOM 2682 C CA . PHE B 1 121 ? -1.538 -10.859 1.766 1 91.06 121 PHE B CA 1
ATOM 2683 C C . PHE B 1 121 ? -0.43 -11.242 2.74 1 91.06 121 PHE B C 1
ATOM 2685 O O . PHE B 1 121 ? 0.739 -11.328 2.357 1 91.06 121 PHE B O 1
ATOM 2692 N N . ILE B 1 122 ? -0.829 -11.539 3.994 1 92.94 122 ILE B N 1
ATOM 2693 C CA . ILE B 1 122 ? 0.22 -11.711 4.992 1 92.94 122 ILE B CA 1
ATOM 2694 C C . ILE B 1 122 ? 0.214 -13.141 5.512 1 92.94 122 ILE B C 1
ATOM 2696 O O . ILE B 1 122 ? 0.786 -13.438 6.562 1 92.94 122 ILE B O 1
ATOM 2700 N N . THR B 1 123 ? -0.495 -13.984 4.82 1 91.75 123 THR B N 1
ATOM 2701 C CA . THR B 1 123 ? -0.44 -15.406 5.16 1 91.75 123 THR B CA 1
ATOM 2702 C C . THR B 1 123 ? 0.973 -15.945 4.977 1 91.75 123 THR B C 1
ATOM 2704 O O . THR B 1 123 ? 1.603 -15.719 3.941 1 91.75 123 THR B O 1
ATOM 2707 N N . LYS B 1 124 ? 1.48 -16.609 5.895 1 90.25 124 LYS B N 1
ATOM 2708 C CA . LYS B 1 124 ? 2.846 -17.125 5.863 1 90.25 124 LYS B CA 1
ATOM 2709 C C . LYS B 1 124 ? 2.914 -18.453 5.129 1 90.25 124 LYS B C 1
ATOM 2711 O O . LYS B 1 124 ? 1.927 -19.203 5.078 1 90.25 124 LYS B O 1
ATOM 2716 N N . GLY B 1 125 ? 4.016 -18.719 4.586 1 88.69 125 GLY B N 1
ATOM 2717 C CA . GLY B 1 125 ? 4.293 -20.047 4.035 1 88.69 125 GLY B CA 1
ATOM 2718 C C . GLY B 1 125 ? 3.695 -20.25 2.658 1 88.69 125 GLY B C 1
ATOM 2719 O O . GLY B 1 125 ? 3.576 -21.391 2.195 1 88.69 125 GLY B O 1
ATOM 2720 N N . ARG B 1 126 ? 3.254 -19.219 2.045 1 93.5 126 ARG B N 1
ATOM 2721 C CA . ARG B 1 126 ? 2.73 -19.344 0.688 1 93.5 126 ARG B CA 1
ATOM 2722 C C . ARG B 1 126 ? 3.846 -19.656 -0.303 1 93.5 126 ARG B C 1
ATOM 2724 O O . ARG B 1 126 ? 5 -19.281 -0.085 1 93.5 126 ARG B O 1
ATOM 2731 N N . ASP B 1 127 ? 3.492 -20.234 -1.405 1 94.75 127 ASP B N 1
ATOM 2732 C CA . ASP B 1 127 ? 4.465 -20.672 -2.406 1 94.75 127 ASP B CA 1
ATOM 2733 C C . ASP B 1 127 ? 5.148 -19.469 -3.059 1 94.75 127 ASP B C 1
ATOM 2735 O O . ASP B 1 127 ? 6.344 -19.516 -3.354 1 94.75 127 ASP B O 1
ATOM 2739 N N . MET B 1 128 ? 4.406 -18.484 -3.297 1 95.38 128 MET B N 1
ATOM 2740 C CA . MET B 1 128 ? 4.965 -17.266 -3.887 1 95.38 128 MET B CA 1
ATOM 2741 C C . MET B 1 128 ? 6.09 -16.719 -3.023 1 95.38 128 MET B C 1
ATOM 2743 O O . MET B 1 128 ? 7.168 -16.391 -3.527 1 95.38 128 MET B O 1
ATOM 2747 N N . GLN B 1 129 ? 5.91 -16.625 -1.753 1 95.75 129 GLN B N 1
ATOM 2748 C CA . GLN B 1 129 ? 6.938 -16.125 -0.841 1 95.75 129 GLN B CA 1
ATOM 2749 C C . GLN B 1 129 ? 8.109 -17.094 -0.755 1 95.75 129 GLN B C 1
ATOM 2751 O O . GLN B 1 129 ? 9.273 -16.688 -0.733 1 95.75 129 GLN B O 1
ATOM 2756 N N . ASN B 1 130 ? 7.789 -18.375 -0.705 1 96.75 130 ASN B N 1
ATOM 2757 C CA . ASN B 1 130 ? 8.82 -19.406 -0.587 1 96.75 130 ASN B CA 1
ATOM 2758 C C . ASN B 1 130 ? 9.766 -19.375 -1.785 1 96.75 130 ASN B C 1
ATOM 2760 O O . ASN B 1 130 ? 10.984 -19.531 -1.626 1 96.75 130 ASN B O 1
ATOM 2764 N N . LEU B 1 131 ? 9.203 -19.203 -2.951 1 97.75 131 LEU B N 1
ATOM 2765 C CA . LEU B 1 131 ? 10.039 -19.141 -4.145 1 97.75 131 LEU B CA 1
ATOM 2766 C C . LEU B 1 131 ? 11.008 -17.953 -4.059 1 97.75 131 LEU B C 1
ATOM 2768 O O . LEU B 1 131 ? 12.188 -18.109 -4.379 1 97.75 131 LEU B O 1
ATOM 2772 N N . LEU B 1 132 ? 10.516 -16.781 -3.629 1 98.06 132 LEU B N 1
ATOM 2773 C CA . LEU B 1 132 ? 11.375 -15.617 -3.496 1 98.06 132 LEU B CA 1
ATOM 2774 C C . LEU B 1 132 ? 12.461 -15.859 -2.455 1 98.06 132 LEU B C 1
ATOM 2776 O O . LEU B 1 132 ? 13.625 -15.492 -2.666 1 98.06 132 LEU B O 1
ATOM 2780 N N . ASN B 1 133 ? 12.102 -16.516 -1.355 1 97.94 133 ASN B N 1
ATOM 2781 C CA . ASN B 1 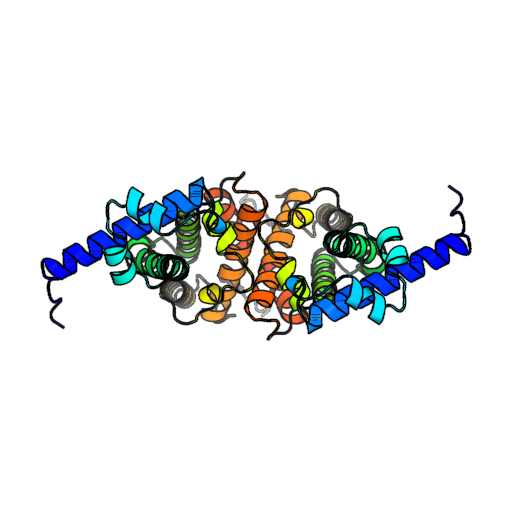133 ? 13.078 -16.891 -0.339 1 97.94 133 ASN B CA 1
ATOM 2782 C C . ASN B 1 133 ? 14.211 -17.734 -0.927 1 97.94 133 ASN B C 1
ATOM 2784 O O . ASN B 1 133 ? 15.383 -17.531 -0.609 1 97.94 133 ASN B O 1
ATOM 2788 N N . ILE B 1 134 ? 13.852 -18.641 -1.722 1 97.44 134 ILE B N 1
ATOM 2789 C CA . ILE B 1 134 ? 14.828 -19.531 -2.332 1 97.44 134 ILE B CA 1
ATOM 2790 C C . ILE B 1 134 ? 15.766 -18.734 -3.229 1 97.44 134 ILE B C 1
ATOM 2792 O O . ILE B 1 134 ? 16.984 -18.938 -3.191 1 97.44 134 ILE B O 1
ATOM 2796 N N . ILE B 1 135 ? 15.227 -17.844 -4.012 1 97.88 135 ILE B N 1
ATOM 2797 C CA . ILE B 1 135 ? 16.016 -17.016 -4.91 1 97.88 135 ILE B CA 1
ATOM 2798 C C . ILE B 1 135 ? 17 -16.156 -4.105 1 97.88 135 ILE B C 1
ATOM 2800 O O . ILE B 1 135 ? 18.188 -16.094 -4.43 1 97.88 135 ILE B O 1
ATOM 2804 N N . ILE B 1 136 ? 16.5 -15.523 -3.035 1 98.19 136 ILE B N 1
ATOM 2805 C CA . ILE B 1 136 ? 17.312 -14.648 -2.199 1 98.19 136 ILE B CA 1
ATOM 2806 C C . ILE B 1 136 ? 18.391 -15.469 -1.503 1 98.19 136 ILE B C 1
ATOM 2808 O O . ILE B 1 136 ? 19.547 -15.039 -1.438 1 98.19 136 ILE B O 1
ATOM 2812 N N . GLU B 1 137 ? 18.031 -16.641 -1.014 1 97.94 137 GLU B N 1
ATOM 2813 C CA . GLU B 1 137 ? 18.984 -17.516 -0.345 1 97.94 137 GLU B CA 1
ATOM 2814 C C . GLU B 1 137 ? 20.125 -17.906 -1.278 1 97.94 137 GLU B C 1
ATOM 2816 O O . GLU B 1 137 ? 21.297 -17.844 -0.895 1 97.94 137 GLU B O 1
ATOM 2821 N N . ARG B 1 138 ? 19.812 -18.281 -2.434 1 97.12 138 ARG B N 1
ATOM 2822 C CA . ARG B 1 138 ? 20.828 -18.594 -3.43 1 97.12 138 ARG B CA 1
ATOM 2823 C C . ARG B 1 138 ? 21.719 -17.391 -3.709 1 97.12 138 ARG B C 1
ATOM 2825 O O . ARG B 1 138 ? 22.938 -17.531 -3.824 1 97.12 138 ARG B O 1
ATOM 2832 N N . GLY B 1 139 ? 21.0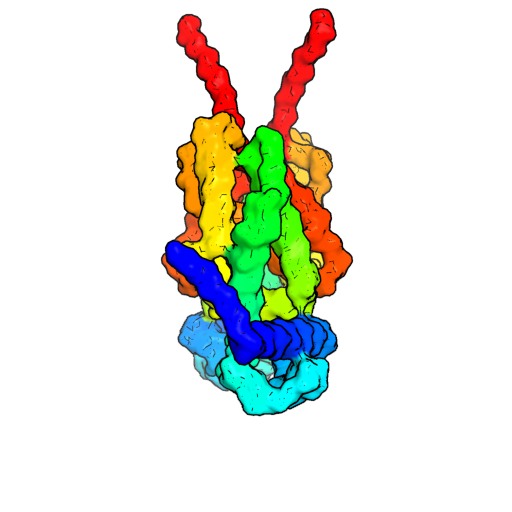94 -16.219 -3.877 1 97.38 139 GLY B N 1
ATOM 2833 C CA . GLY B 1 139 ? 21.859 -14.992 -4.086 1 97.38 139 GLY B CA 1
ATOM 2834 C C . GLY B 1 139 ? 22.797 -14.672 -2.938 1 97.38 139 GLY B C 1
ATOM 2835 O O . GLY B 1 139 ? 23.906 -14.18 -3.152 1 97.38 139 GLY B O 1
ATOM 2836 N N . GLN B 1 140 ? 22.344 -14.938 -1.742 1 97.56 140 GLN B N 1
ATOM 2837 C CA . GLN B 1 140 ? 23.172 -14.711 -0.567 1 97.56 140 GLN B CA 1
ATOM 2838 C C . GLN B 1 140 ? 24.344 -15.688 -0.522 1 97.56 140 GLN B C 1
ATOM 2840 O O . GLN B 1 140 ? 25.484 -15.305 -0.227 1 97.56 140 GLN B O 1
ATOM 2845 N N . GLU B 1 141 ? 24.109 -16.906 -0.856 1 96.81 141 GLU B N 1
ATOM 2846 C CA . GLU B 1 141 ? 25.141 -17.938 -0.89 1 96.81 141 GLU B CA 1
ATOM 2847 C C . GLU B 1 141 ? 26.219 -17.594 -1.92 1 96.81 141 GLU B C 1
ATOM 2849 O O . GLU B 1 141 ? 27.391 -17.891 -1.718 1 96.81 141 GLU B O 1
ATOM 2854 N N . LYS B 1 142 ? 25.828 -16.906 -2.961 1 96.19 142 LYS B N 1
ATOM 2855 C CA . LYS B 1 142 ? 26.75 -16.578 -4.055 1 96.19 142 LYS B CA 1
ATOM 2856 C C . LYS B 1 142 ? 27.312 -15.172 -3.895 1 96.19 142 LYS B C 1
ATOM 2858 O O . LYS B 1 142 ? 27.938 -14.641 -4.809 1 96.19 142 LYS B O 1
ATOM 2863 N N . ASN B 1 143 ? 26.938 -14.5 -2.844 1 95.62 143 ASN B N 1
ATOM 2864 C CA . ASN B 1 143 ? 27.375 -13.141 -2.547 1 95.62 143 ASN B CA 1
ATOM 2865 C C . ASN B 1 143 ? 26.891 -12.156 -3.613 1 95.62 143 ASN B C 1
ATOM 2867 O O . ASN B 1 143 ? 27.656 -11.289 -4.043 1 95.62 143 ASN B O 1
ATOM 2871 N N . GLU B 1 144 ? 25.766 -12.422 -4.117 1 95.94 144 GLU B N 1
ATOM 2872 C CA . GLU B 1 144 ? 25.078 -11.5 -5.02 1 95.94 144 GLU B CA 1
ATOM 2873 C C . GLU B 1 144 ? 24.109 -10.594 -4.254 1 95.94 144 GLU B C 1
ATOM 2875 O O . GLU B 1 144 ? 23.844 -9.469 -4.672 1 95.94 144 GLU B O 1
ATOM 2880 N N . ILE B 1 145 ? 23.594 -11.125 -3.207 1 96.75 145 ILE B N 1
ATOM 2881 C CA . ILE B 1 145 ? 22.703 -10.43 -2.283 1 96.75 145 ILE B CA 1
ATOM 2882 C C . ILE B 1 145 ? 23.344 -10.367 -0.896 1 96.75 145 ILE B C 1
ATOM 2884 O O . ILE B 1 145 ? 23.938 -11.344 -0.443 1 96.75 145 ILE B O 1
ATOM 2888 N N . SER B 1 146 ? 23.188 -9.242 -0.238 1 94.88 146 SER B N 1
ATOM 2889 C CA . SER B 1 146 ? 23.781 -9.039 1.081 1 94.88 146 SER B CA 1
ATOM 2890 C C . SER B 1 146 ? 23.203 -10.023 2.1 1 94.88 146 SER B C 1
ATOM 2892 O O . SER B 1 146 ? 22.031 -10.359 2.043 1 94.88 146 SER B O 1
ATOM 2894 N N . ASN B 1 147 ? 24 -10.406 3.098 1 94.56 147 ASN B N 1
ATOM 2895 C CA . ASN B 1 147 ? 23.578 -11.289 4.172 1 94.56 147 ASN B CA 1
ATOM 2896 C C . ASN B 1 147 ? 23.312 -10.523 5.461 1 94.56 147 ASN B C 1
ATOM 2898 O O . ASN B 1 147 ? 23.156 -11.125 6.527 1 94.56 147 ASN B O 1
ATOM 2902 N N . GLU B 1 148 ? 23.266 -9.227 5.348 1 93.56 148 GLU B N 1
ATOM 2903 C CA . GLU B 1 148 ? 23.031 -8.406 6.531 1 93.56 148 GLU B CA 1
ATOM 2904 C C . GLU B 1 148 ? 21.609 -8.609 7.066 1 93.56 148 GLU B C 1
ATOM 2906 O O . GLU B 1 148 ? 21.344 -8.359 8.242 1 93.56 148 GLU B O 1
ATOM 2911 N N . MET B 1 149 ? 20.766 -9.023 6.176 1 95 149 MET B N 1
ATOM 2912 C CA . MET B 1 149 ? 19.375 -9.336 6.535 1 95 149 MET B CA 1
ATOM 2913 C C . MET B 1 149 ? 19.031 -10.781 6.18 1 95 149 MET B C 1
ATOM 2915 O O . MET B 1 149 ? 19.609 -11.352 5.254 1 95 149 MET B O 1
ATOM 2919 N N . SER B 1 150 ? 18.141 -11.328 6.934 1 97 150 SER B N 1
ATOM 2920 C CA . SER B 1 150 ? 17.688 -12.664 6.586 1 97 150 SER B CA 1
ATOM 2921 C C . SER B 1 150 ? 16.922 -12.672 5.262 1 97 150 SER B C 1
ATOM 2923 O O . SER B 1 150 ? 16.406 -11.633 4.84 1 97 150 SER B O 1
ATOM 2925 N N . LYS B 1 151 ? 16.906 -13.758 4.59 1 97.62 151 LYS B N 1
ATOM 2926 C CA . LYS B 1 151 ? 16.141 -13.891 3.35 1 97.62 151 LYS B CA 1
ATOM 2927 C C . LYS B 1 151 ? 14.672 -13.547 3.564 1 97.62 151 LYS B C 1
ATOM 2929 O O . LYS B 1 151 ? 14.039 -12.945 2.701 1 97.62 151 LYS B O 1
ATOM 2934 N N . GLU B 1 152 ? 14.102 -13.891 4.754 1 97 152 GLU B N 1
ATOM 2935 C CA . GLU B 1 152 ? 12.703 -13.594 5.066 1 97 152 GLU B CA 1
ATOM 2936 C C . GLU B 1 152 ? 12.469 -12.094 5.176 1 97 152 GLU B C 1
ATOM 2938 O O . GLU B 1 152 ? 11.453 -11.578 4.699 1 97 152 GLU B O 1
ATOM 2943 N N . SER B 1 153 ? 13.43 -11.43 5.797 1 96.5 153 SER B N 1
ATOM 2944 C CA . SER B 1 153 ? 13.312 -9.984 5.949 1 96.5 153 SER B CA 1
ATOM 2945 C C . SER B 1 153 ? 13.391 -9.273 4.598 1 96.5 153 SER B C 1
ATOM 2947 O O . SER B 1 153 ? 12.625 -8.344 4.34 1 96.5 153 SER B O 1
ATOM 2949 N N . ILE B 1 154 ? 14.312 -9.734 3.76 1 97.69 154 ILE B N 1
ATOM 2950 C CA . ILE B 1 154 ? 14.438 -9.156 2.428 1 97.69 154 ILE B CA 1
ATOM 2951 C C . ILE B 1 154 ? 13.148 -9.398 1.639 1 97.69 154 ILE B C 1
ATOM 2953 O O . ILE B 1 154 ? 12.641 -8.484 0.987 1 97.69 154 ILE B O 1
ATOM 2957 N N . THR B 1 155 ? 12.609 -10.609 1.725 1 97.75 155 THR B N 1
ATOM 2958 C CA . THR B 1 155 ? 11.352 -10.938 1.073 1 97.75 155 THR B CA 1
ATOM 2959 C C . THR B 1 155 ? 10.242 -10 1.531 1 97.75 155 THR B C 1
ATOM 2961 O O . THR B 1 155 ? 9.492 -9.469 0.709 1 97.75 155 THR B O 1
ATOM 2964 N N . GLU B 1 156 ? 10.148 -9.719 2.76 1 96.38 156 GLU B N 1
ATOM 2965 C CA . GLU B 1 156 ? 9.141 -8.82 3.309 1 96.38 156 GLU B CA 1
ATOM 2966 C C . GLU B 1 156 ? 9.297 -7.41 2.76 1 96.38 156 GLU B C 1
ATOM 2968 O O . GLU B 1 156 ? 8.32 -6.781 2.348 1 96.38 156 GLU B O 1
ATOM 2973 N N . TYR B 1 157 ? 10.531 -6.922 2.738 1 97.25 157 TYR B N 1
ATOM 2974 C CA . TYR B 1 157 ? 10.805 -5.59 2.209 1 97.25 157 TYR B CA 1
ATOM 2975 C C . TYR B 1 157 ? 10.352 -5.477 0.758 1 97.25 157 TYR B C 1
ATOM 2977 O O . TYR B 1 157 ? 9.719 -4.488 0.374 1 97.25 157 TYR B O 1
ATOM 2985 N N . LEU B 1 158 ? 10.703 -6.52 0.004 1 98.19 158 LEU B N 1
ATOM 2986 C CA . LEU B 1 158 ? 10.391 -6.512 -1.421 1 98.19 158 LEU B CA 1
ATOM 2987 C C . LEU B 1 158 ? 8.883 -6.566 -1.647 1 98.19 158 LEU B C 1
ATOM 2989 O O . LEU B 1 158 ? 8.359 -5.879 -2.525 1 98.19 158 LEU B O 1
ATOM 2993 N N . PHE B 1 159 ? 8.18 -7.27 -0.854 1 97.94 159 PHE B N 1
ATOM 2994 C CA . PHE B 1 159 ? 6.734 -7.363 -1.014 1 97.94 159 PHE B CA 1
ATOM 2995 C C . PHE B 1 159 ? 6.055 -6.074 -0.567 1 97.94 159 PHE B C 1
ATOM 2997 O O . PHE B 1 159 ? 5.043 -5.668 -1.141 1 97.94 159 PHE B O 1
ATOM 3004 N N . ILE B 1 160 ? 6.57 -5.43 0.496 1 98.19 160 ILE B N 1
ATOM 3005 C CA . ILE B 1 160 ? 6.039 -4.133 0.903 1 98.19 160 ILE B CA 1
ATOM 3006 C C . ILE B 1 160 ? 6.152 -3.145 -0.255 1 98.19 160 ILE B C 1
ATOM 3008 O O . ILE B 1 160 ? 5.188 -2.449 -0.581 1 98.19 160 ILE B O 1
ATOM 3012 N N . ALA B 1 161 ? 7.277 -3.164 -0.892 1 98.38 161 ALA B N 1
ATOM 3013 C CA . ALA B 1 161 ? 7.5 -2.289 -2.041 1 98.38 161 ALA B CA 1
ATOM 3014 C C . ALA B 1 161 ? 6.535 -2.623 -3.176 1 98.38 161 ALA B C 1
ATOM 3016 O O . ALA B 1 161 ? 5.875 -1.735 -3.719 1 98.38 161 ALA B O 1
ATOM 3017 N N . ALA B 1 162 ? 6.449 -3.873 -3.496 1 98.62 162 ALA B N 1
ATOM 3018 C CA . ALA B 1 162 ? 5.605 -4.312 -4.602 1 98.62 162 ALA B CA 1
ATOM 3019 C C . ALA B 1 162 ? 4.141 -3.977 -4.344 1 98.62 162 ALA B C 1
ATOM 3021 O O . ALA B 1 162 ? 3.432 -3.521 -5.242 1 98.62 162 ALA B O 1
ATOM 3022 N N . ARG B 1 163 ? 3.734 -4.199 -3.121 1 97.69 163 ARG B N 1
ATOM 3023 C CA . ARG B 1 163 ? 2.361 -3.863 -2.76 1 97.69 163 ARG B CA 1
ATOM 3024 C C . ARG B 1 163 ? 2.123 -2.359 -2.842 1 97.69 163 ARG B C 1
ATOM 3026 O O . ARG B 1 163 ? 1.036 -1.918 -3.219 1 97.69 163 ARG B O 1
ATOM 3033 N N . GLY B 1 164 ? 3.135 -1.605 -2.461 1 98.31 164 GLY B N 1
ATOM 3034 C CA . GLY B 1 164 ? 3.021 -0.167 -2.637 1 98.31 164 GLY B CA 1
ATOM 3035 C C . GLY B 1 164 ? 2.805 0.243 -4.082 1 98.31 164 GLY B C 1
ATOM 3036 O O . GLY B 1 164 ? 1.978 1.109 -4.367 1 98.31 164 GLY B O 1
ATOM 3037 N N . VAL B 1 165 ? 3.484 -0.383 -4.98 1 98.81 165 VAL B N 1
ATOM 3038 C CA . VAL B 1 165 ? 3.383 -0.08 -6.406 1 98.81 165 VAL B CA 1
ATOM 3039 C C . VAL B 1 165 ? 2 -0.476 -6.918 1 98.81 165 VAL B C 1
ATOM 3041 O O . VAL B 1 165 ? 1.347 0.3 -7.621 1 98.81 165 VAL B O 1
ATOM 3044 N N . VAL B 1 166 ? 1.562 -1.631 -6.547 1 98.69 166 VAL B N 1
ATOM 3045 C CA . VAL B 1 166 ? 0.258 -2.098 -7.008 1 98.69 166 VAL B CA 1
ATOM 3046 C C . VAL B 1 166 ? -0.844 -1.227 -6.41 1 98.69 166 VAL B C 1
ATOM 3048 O O . VAL B 1 166 ? -1.807 -0.875 -7.094 1 98.69 166 VAL B O 1
ATOM 3051 N N . TYR B 1 167 ? -0.687 -0.909 -5.141 1 98.12 167 TYR B N 1
ATOM 3052 C CA . TYR B 1 167 ? -1.674 -0.038 -4.512 1 98.12 167 TYR B CA 1
ATOM 3053 C C . TYR B 1 167 ? -1.762 1.299 -5.238 1 98.12 167 TYR B C 1
ATOM 3055 O O . TYR B 1 167 ? -2.857 1.812 -5.477 1 98.12 167 TYR B O 1
ATOM 3063 N N . ASN B 1 168 ? -0.588 1.809 -5.531 1 98.06 168 ASN B N 1
ATOM 3064 C CA . ASN B 1 168 ? -0.555 3.049 -6.301 1 98.06 168 ASN B CA 1
ATOM 3065 C C . ASN B 1 168 ? -1.266 2.895 -7.645 1 98.06 168 ASN B C 1
ATOM 3067 O O . ASN B 1 168 ? -1.984 3.797 -8.078 1 98.06 168 ASN B O 1
ATOM 3071 N N . TRP B 1 169 ? -1.081 1.817 -8.312 1 98.38 169 TRP B N 1
ATOM 3072 C CA . TRP B 1 169 ? -1.756 1.489 -9.562 1 98.38 169 TRP B CA 1
ATOM 3073 C C . TRP B 1 169 ? -3.27 1.472 -9.375 1 98.38 169 TRP B C 1
ATOM 3075 O O . TRP B 1 169 ? -4.012 1.984 -10.219 1 98.38 169 TRP B O 1
ATOM 3085 N N . CYS B 1 170 ? -3.742 0.963 -8.297 1 96.88 170 CYS B N 1
ATOM 3086 C CA . CYS B 1 170 ? -5.16 0.947 -7.961 1 96.88 170 CYS B CA 1
ATOM 3087 C C . CYS B 1 170 ? -5.684 2.361 -7.734 1 96.88 170 CYS B C 1
ATOM 3089 O O . CYS B 1 170 ? -6.766 2.713 -8.211 1 96.88 170 CYS B O 1
ATOM 3091 N N . LEU B 1 171 ? -4.918 3.115 -7.012 1 96.31 171 LEU B N 1
ATOM 3092 C CA . LEU B 1 171 ? -5.332 4.484 -6.723 1 96.31 171 LEU B CA 1
ATOM 3093 C C . LEU B 1 171 ? -5.539 5.27 -8.016 1 96.31 171 LEU B C 1
ATOM 3095 O O . LEU B 1 171 ? -6.418 6.133 -8.078 1 96.31 171 LEU B O 1
ATOM 3099 N N . TYR B 1 172 ? -4.75 4.895 -8.977 1 96.94 172 TYR B N 1
ATOM 3100 C CA . TYR B 1 172 ? -4.828 5.605 -10.25 1 96.94 172 TYR B CA 1
ATOM 3101 C C . TYR B 1 172 ? -5.754 4.887 -11.219 1 96.94 172 TYR B C 1
ATOM 3103 O O . TYR B 1 172 ? -5.75 5.176 -12.422 1 96.94 172 TYR B O 1
ATOM 3111 N N . ASP B 1 173 ? -6.449 3.939 -10.805 1 94.5 173 ASP B N 1
ATOM 3112 C CA . ASP B 1 173 ? -7.453 3.219 -11.578 1 94.5 173 ASP B CA 1
ATOM 3113 C C . ASP B 1 173 ? -6.832 2.559 -12.805 1 94.5 173 ASP B C 1
ATOM 3115 O O . ASP B 1 173 ? -7.43 2.551 -13.883 1 94.5 173 ASP B O 1
ATOM 3119 N N . GLY B 1 174 ? -5.586 2.131 -12.641 1 96.31 174 GLY B N 1
ATOM 3120 C CA . GLY B 1 174 ? -4.938 1.393 -13.711 1 96.31 174 GLY B CA 1
ATOM 3121 C C . GLY B 1 174 ? -4.496 2.273 -14.867 1 96.31 174 GLY B C 1
ATOM 3122 O O . GLY B 1 174 ? -4.289 1.79 -15.984 1 96.31 174 GLY B O 1
ATOM 3123 N N . LYS B 1 175 ? -4.309 3.527 -14.672 1 96.62 175 LYS B N 1
ATOM 3124 C CA . LYS B 1 175 ? -4.082 4.492 -15.742 1 96.62 175 LYS B CA 1
ATOM 3125 C C . LYS B 1 175 ? -2.637 4.445 -16.234 1 96.62 175 LYS B C 1
ATOM 3127 O O . LYS B 1 175 ? -2.303 5.031 -17.266 1 96.62 175 LYS B O 1
ATOM 3132 N N . PHE B 1 176 ? -1.775 3.867 -15.516 1 97.38 176 PHE B N 1
ATOM 3133 C CA . PHE B 1 176 ? -0.404 3.719 -15.984 1 97.38 176 PHE B CA 1
ATOM 3134 C C . PHE B 1 176 ? -0.044 2.248 -16.156 1 97.38 176 PHE B C 1
ATOM 3136 O O . PHE B 1 176 ? -0.792 1.368 -15.719 1 97.38 176 PHE B O 1
ATOM 3143 N N . ASP B 1 177 ? 1.038 1.957 -16.828 1 98.5 177 ASP B N 1
ATOM 3144 C CA . ASP B 1 177 ? 1.519 0.601 -17.062 1 98.5 177 ASP B CA 1
ATOM 3145 C C . ASP B 1 177 ? 2.158 0.008 -15.82 1 98.5 177 ASP B C 1
ATOM 3147 O O . ASP B 1 177 ? 3.289 0.353 -15.469 1 98.5 177 ASP B O 1
ATOM 3151 N N . LEU B 1 178 ? 1.457 -0.933 -15.195 1 98.69 178 LEU B N 1
ATOM 3152 C CA . LEU B 1 178 ? 1.92 -1.507 -13.938 1 98.69 178 LEU B CA 1
ATOM 3153 C C . LEU B 1 178 ? 3.219 -2.279 -14.133 1 98.69 178 LEU B C 1
ATOM 3155 O O . LEU B 1 178 ? 4.109 -2.236 -13.289 1 98.69 178 LEU B O 1
ATOM 3159 N N . MET B 1 179 ? 3.336 -3.027 -15.211 1 98.69 179 MET B N 1
ATOM 3160 C CA . MET B 1 179 ? 4.527 -3.83 -15.477 1 98.69 179 MET B CA 1
ATOM 3161 C C . MET B 1 179 ? 5.766 -2.947 -15.578 1 98.69 179 MET B C 1
ATOM 3163 O O . MET B 1 179 ? 6.797 -3.24 -14.969 1 98.69 179 MET B O 1
ATOM 3167 N N . GLU B 1 180 ? 5.625 -1.849 -16.281 1 98.69 180 GLU B N 1
ATOM 3168 C CA . GLU B 1 180 ? 6.734 -0.908 -16.422 1 98.69 180 GLU B CA 1
ATOM 3169 C C . GLU B 1 180 ? 7.074 -0.262 -15.078 1 98.69 180 GLU B C 1
ATOM 3171 O O . GLU B 1 180 ? 8.242 -0.171 -14.703 1 98.69 180 GLU B O 1
ATOM 3176 N N . ALA B 1 181 ? 6.055 0.175 -14.383 1 98.62 181 ALA B N 1
ATOM 3177 C CA . ALA B 1 181 ? 6.258 0.827 -13.086 1 98.62 181 ALA B CA 1
ATOM 3178 C C . ALA B 1 181 ? 6.938 -0.114 -12.102 1 98.62 181 ALA B C 1
ATOM 3180 O O . ALA B 1 181 ? 7.875 0.28 -11.406 1 98.62 181 ALA B O 1
ATOM 3181 N N . MET B 1 182 ? 6.488 -1.401 -12.062 1 98.81 182 MET B N 1
ATOM 3182 C CA . MET B 1 182 ? 7.059 -2.402 -11.164 1 98.81 182 MET B CA 1
ATOM 3183 C C . MET B 1 182 ? 8.516 -2.676 -11.516 1 98.81 182 MET B C 1
ATOM 3185 O O . MET B 1 182 ? 9.383 -2.703 -10.641 1 98.81 182 MET B O 1
ATOM 3189 N N . ASN B 1 183 ? 8.758 -2.834 -12.789 1 98.75 183 ASN B N 1
ATOM 3190 C CA . ASN B 1 183 ? 10.117 -3.111 -13.25 1 98.75 183 ASN B CA 1
ATOM 3191 C C . ASN B 1 183 ? 11.078 -1.991 -12.867 1 98.75 183 ASN B C 1
ATOM 3193 O O . ASN B 1 183 ? 12.133 -2.25 -12.289 1 98.75 183 ASN B O 1
ATOM 3197 N N . GLU B 1 184 ? 10.703 -0.751 -13.141 1 97.88 184 GLU B N 1
ATOM 3198 C CA . GLU B 1 184 ? 11.547 0.4 -12.828 1 97.88 184 GLU B CA 1
ATOM 3199 C C . GLU B 1 184 ? 11.758 0.536 -11.328 1 97.88 184 GLU B C 1
ATOM 3201 O O . GLU B 1 184 ? 12.875 0.807 -10.875 1 97.88 184 GLU B O 1
ATOM 3206 N N . TYR B 1 185 ? 10.719 0.345 -10.594 1 98.38 185 TYR B N 1
ATOM 3207 C CA . TYR B 1 185 ? 10.789 0.485 -9.148 1 98.38 185 TYR B CA 1
ATOM 3208 C C . TYR B 1 185 ? 11.711 -0.57 -8.539 1 98.38 185 TYR B C 1
ATOM 3210 O O . TYR B 1 185 ? 12.578 -0.25 -7.73 1 98.38 185 TYR B O 1
ATOM 3218 N N . MET B 1 186 ? 11.578 -1.829 -9.008 1 98.19 186 MET B N 1
ATOM 3219 C CA . MET B 1 186 ? 12.336 -2.922 -8.406 1 98.19 186 MET B CA 1
ATOM 3220 C C . MET B 1 186 ? 13.805 -2.865 -8.836 1 98.19 186 MET B C 1
ATOM 3222 O O . MET B 1 186 ? 14.695 -3.227 -8.062 1 98.19 186 MET B O 1
ATOM 3226 N N . LYS B 1 187 ? 14.094 -2.371 -10.031 1 97.06 187 LYS B N 1
ATOM 3227 C CA . LYS B 1 187 ? 15.469 -2.193 -10.484 1 97.06 187 LYS B CA 1
ATOM 3228 C C . LYS B 1 187 ? 16.219 -1.233 -9.57 1 97.06 187 LYS B C 1
ATOM 3230 O O . LYS B 1 187 ? 17.406 -1.453 -9.266 1 97.06 187 LYS B O 1
ATOM 3235 N N . ARG B 1 188 ? 15.555 -0.214 -9.156 1 95.06 188 ARG B N 1
ATOM 3236 C CA . ARG B 1 188 ? 16.172 0.752 -8.258 1 95.06 188 ARG B CA 1
ATOM 3237 C C . ARG B 1 188 ? 16.234 0.212 -6.832 1 95.06 188 ARG B C 1
ATOM 3239 O O . ARG B 1 188 ? 17.25 0.338 -6.156 1 95.06 188 ARG B O 1
ATOM 3246 N N . PHE B 1 189 ? 15.188 -0.475 -6.422 1 96.31 189 PHE B N 1
ATOM 3247 C CA . PHE B 1 189 ? 15.039 -0.936 -5.047 1 96.31 189 PHE B CA 1
ATOM 3248 C C . PHE B 1 189 ? 16.047 -2.037 -4.727 1 96.31 189 PHE B C 1
ATOM 3250 O O . PHE B 1 189 ? 16.578 -2.098 -3.619 1 96.31 189 PHE B O 1
ATOM 3257 N N . ILE B 1 190 ? 16.297 -2.852 -5.684 1 95.81 190 ILE B N 1
ATOM 3258 C CA . ILE B 1 190 ? 17.109 -4.047 -5.461 1 95.81 190 ILE B CA 1
ATOM 3259 C C . ILE B 1 190 ? 18.531 -3.652 -5.078 1 95.81 190 ILE B C 1
ATOM 3261 O O . ILE B 1 190 ? 19.25 -4.434 -4.457 1 95.81 190 ILE B O 1
ATOM 3265 N N . ILE B 1 191 ? 18.953 -2.441 -5.414 1 92.25 191 ILE B N 1
ATOM 3266 C CA . ILE B 1 191 ? 20.312 -1.962 -5.18 1 92.25 191 ILE B CA 1
ATOM 3267 C C . ILE B 1 191 ? 20.609 -1.964 -3.682 1 92.25 191 ILE B C 1
ATOM 3269 O O . ILE B 1 191 ? 21.75 -2.195 -3.27 1 92.25 191 ILE B O 1
ATOM 3273 N N . ILE B 1 192 ? 19.609 -1.855 -2.875 1 93.44 192 ILE B N 1
ATOM 3274 C CA . ILE B 1 192 ? 19.766 -1.753 -1.429 1 93.44 192 ILE B CA 1
ATOM 3275 C C . ILE B 1 192 ? 20.234 -3.094 -0.862 1 93.44 192 ILE B C 1
ATOM 3277 O O . ILE B 1 192 ? 20.766 -3.154 0.245 1 93.44 192 ILE B O 1
ATOM 3281 N N . PHE B 1 193 ? 20.016 -4.109 -1.65 1 95 193 PHE B N 1
ATOM 3282 C CA . PHE B 1 193 ? 20.281 -5.445 -1.128 1 95 193 PHE B CA 1
ATOM 3283 C C . PHE B 1 193 ? 21.531 -6.035 -1.783 1 95 193 PHE B C 1
ATOM 3285 O O . PHE B 1 193 ? 21.938 -7.148 -1.454 1 95 193 PHE B O 1
ATOM 3292 N N . LYS B 1 194 ? 22.078 -5.309 -2.637 1 90.56 194 LYS B N 1
ATOM 3293 C CA . LYS B 1 194 ? 23.25 -5.848 -3.33 1 90.56 194 LYS B CA 1
ATOM 3294 C C . LYS B 1 194 ? 24.422 -6.031 -2.373 1 90.56 194 LYS B C 1
ATOM 3296 O O . LYS B 1 194 ? 24.594 -5.25 -1.435 1 90.56 194 LYS B O 1
ATOM 3301 N N . TYR B 1 195 ? 25.234 -6.953 -2.631 1 83.31 195 TYR B N 1
ATOM 3302 C CA . TYR B 1 195 ? 26.438 -7.238 -1.859 1 83.31 195 TYR B CA 1
ATOM 3303 C C . TYR B 1 195 ? 27.5 -6.168 -2.086 1 83.31 195 TYR B C 1
ATOM 3305 O O . TYR B 1 195 ? 27.797 -5.816 -3.23 1 83.31 195 TYR B O 1
ATOM 3313 N N . GLU B 1 196 ? 27.828 -5.359 -1.042 1 72.69 196 GLU B N 1
ATOM 3314 C CA . GLU B 1 196 ? 28.906 -4.391 -1.156 1 72.69 196 GLU B CA 1
ATOM 3315 C C . GLU B 1 196 ? 30.266 -5.031 -0.819 1 72.69 196 GLU B C 1
ATOM 3317 O O . GLU B 1 196 ? 30.406 -5.656 0.232 1 72.69 196 GLU B O 1
ATOM 3322 N N . ASN B 1 197 ? 31.172 -5.23 -1.827 1 60.06 197 ASN B N 1
ATOM 3323 C CA . ASN B 1 197 ? 32.531 -5.691 -1.563 1 60.06 197 ASN B CA 1
ATOM 3324 C C . ASN B 1 197 ? 33.344 -4.648 -0.803 1 60.06 197 ASN B C 1
ATOM 3326 O O . ASN B 1 197 ? 33.562 -3.545 -1.305 1 60.06 197 ASN B O 1
ATOM 3330 N N . SER B 1 198 ? 33.188 -4.168 0.287 1 47.78 198 SER B N 1
ATOM 3331 C CA . SER B 1 198 ? 34.125 -3.311 1.002 1 47.78 198 SER B CA 1
ATOM 3332 C C . SER B 1 198 ? 35.562 -3.85 0.905 1 47.78 198 SER B C 1
ATOM 3334 O O . SER B 1 198 ? 35.812 -4.984 1.301 1 47.78 198 SER B O 1
ATOM 3336 N N . ILE B 1 199 ? 36.469 -3.508 -0.071 1 37.19 199 ILE B N 1
ATOM 3337 C CA . ILE B 1 199 ? 37.906 -3.514 0.158 1 37.19 199 ILE B CA 1
ATOM 3338 C C . ILE B 1 199 ? 38.219 -2.803 1.472 1 37.19 199 ILE B C 1
ATOM 3340 O O . ILE B 1 199 ? 37.938 -1.612 1.625 1 37.19 199 ILE B O 1
ATOM 3344 N N . LYS B 1 200 ? 38.281 -3.285 2.547 1 40.06 200 LYS B N 1
ATOM 3345 C CA . LYS B 1 200 ? 39.031 -2.857 3.709 1 40.06 200 LYS B CA 1
ATOM 3346 C C . LYS B 1 200 ? 40.469 -2.498 3.312 1 40.06 200 LYS B C 1
ATOM 3348 O O . LYS B 1 200 ? 41.25 -3.365 2.9 1 40.06 200 LYS B O 1
ATOM 3353 N N . GLN B 1 201 ? 40.844 -1.342 2.75 1 29.95 201 GLN B N 1
ATOM 3354 C CA . GLN B 1 201 ? 42.188 -0.801 2.902 1 29.95 201 GLN B CA 1
ATOM 3355 C C . GLN B 1 201 ? 42.625 -0.786 4.367 1 29.95 201 GLN B C 1
ATOM 3357 O O . GLN B 1 201 ? 42.031 -0.066 5.18 1 29.95 201 GLN B O 1
ATOM 3362 N N . LYS B 1 202 ? 43 -1.729 4.996 1 34.47 202 LYS B N 1
ATOM 3363 C CA . LYS B 1 202 ? 43.906 -1.813 6.133 1 34.47 202 LYS B CA 1
ATOM 3364 C C . LYS B 1 202 ? 45.094 -0.876 5.953 1 34.47 202 LYS B C 1
ATOM 3366 O O . LYS B 1 202 ? 45.844 -0.985 4.977 1 34.47 202 LYS B O 1
ATOM 3371 N N . ASN B 1 203 ? 45 0.42 6.406 1 30.81 203 ASN B N 1
ATOM 3372 C CA . ASN B 1 203 ? 46.219 1.079 6.836 1 30.81 203 ASN B CA 1
ATOM 3373 C C . ASN B 1 203 ? 47.156 0.118 7.582 1 30.81 203 ASN B C 1
ATOM 3375 O O . ASN B 1 203 ? 46.781 -0.398 8.641 1 30.81 203 ASN B O 1
ATOM 3379 N N . SER B 1 204 ? 47.938 -0.661 6.898 1 24.62 204 SER B N 1
ATOM 3380 C CA . SER B 1 204 ? 49.281 -0.834 7.426 1 24.62 204 SER B CA 1
ATOM 3381 C C . SER B 1 204 ? 49.969 0.51 7.621 1 24.62 204 SER B C 1
ATOM 3383 O O . SER B 1 204 ? 49.781 1.437 6.832 1 24.62 204 SER B O 1
#

Solvent-accessible surface area (backbone atoms only — not comparable to full-atom values): 22264 Å² total; per-residue (Å²): 130,81,77,70,75,72,47,72,68,56,48,50,50,51,51,49,43,48,37,39,49,53,30,40,44,52,46,18,48,74,60,29,66,90,67,58,49,71,66,58,28,20,62,71,41,71,48,52,69,69,58,45,54,73,66,35,90,45,76,65,48,52,59,53,47,53,54,53,48,48,25,51,43,34,66,57,55,41,63,74,64,40,83,61,95,44,40,66,57,21,53,39,51,48,46,35,53,51,33,48,50,50,60,70,56,20,60,51,45,48,32,63,59,49,34,35,81,46,53,75,82,72,52,77,88,40,54,50,58,50,53,51,33,51,46,43,45,52,13,34,76,70,59,47,25,44,74,89,50,54,44,68,56,51,47,50,53,52,48,32,41,50,48,12,51,51,47,51,36,30,46,54,69,51,74,62,63,55,46,60,52,44,40,56,51,40,62,50,54,50,60,70,42,41,45,76,82,75,78,76,79,69,84,120,131,80,77,69,74,73,48,73,68,56,49,49,50,50,50,50,42,49,37,38,50,53,31,39,45,52,47,19,47,74,60,31,66,91,65,59,48,72,66,57,28,21,62,69,39,71,47,50,68,68,58,45,53,73,66,34,89,44,76,67,47,52,59,54,46,52,53,52,48,48,26,49,44,36,66,56,55,43,62,74,63,39,84,60,97,45,41,65,58,22,54,38,51,48,45,35,52,52,34,48,50,51,59,70,57,20,60,50,44,48,34,63,58,50,34,34,79,45,53,76,83,72,53,78,87,40,54,49,60,50,52,51,31,51,46,43,45,53,13,34,76,67,57,47,24,43,75,89,49,54,44,67,56,51,47,50,54,52,49,32,44,51,49,11,52,52,49,51,37,30,47,53,69,53,74,62,63,54,47,59,52,43,40,56,50,40,63,51,55,50,58,70,42,42,47,76,80,74,79,76,78,71,83,121

Foldseek 3Di:
DPPPDQDPVRVVLVLLLVLLLVLLLVCCQVQNNVRDDLVSSCVRSVHDSVSVCVNPVDSVVSVVVLLVVVLVCCVPPLLVPLDDPALLSSLLVLLLVVLVSVVVSHLRVLLVCPDPPNCSLPDPDGNSLVSQLVSQVVRCVVQFWPPPDHSSVVSVVLSVQSSVLSVVCSVVSNPDRSSVSSSVSSNVVSVVGGRDPPPPPPPD/DPPPDQDPVRVVLVLLLVLLLVLLLVCCQVQNLVGDDLVSSCVRSVHDSVSVCVNPVDSVVSVVVLLVVVLVCCVPPLLVPQDDPALLSSLLVLLLVVLVSVVVSHLRVLLVCPDPPNCSLPDPDGNSLVSQLVSQVVRCVVQFWPPPDHSNVVSVVLSVQSSVLSVVCSVVSNPDRSSVSSSVSSNVVSVVGGRDPPPPPPPD

InterPro domains:
  IPR001647 DNA-binding HTH domain, TetR-type [PF00440] (20-66)
  IPR001647 DNA-binding HTH domain, TetR-type [PR00455] (20-33)
  IPR001647 DNA-binding HTH domain, TetR-type [PR00455] (41-64)
  IPR001647 DNA-binding HTH domain, TetR-type [PS50977] (14-74)
  IPR009057 Homedomain-like superfamily [SSF46689] (12-76)
  IPR013570 Transcription regulator YsiA, C-terminal [PF08359] (130-185)
  IPR036271 Tetracyclin repressor-like, C-terminal domain superfamily [SSF48498] (92-189)
  IPR050624 Nucleoid occlusion factor SlmA/HTH-type transcriptional regulator [PTHR43479] (12-191)

Nearest PDB structures (foldseek):
  3mvp-assembly1_A  TM=5.838E-01  e=1.422E-05  Streptococcus mutans UA159
  3mnl-assembly1_A  TM=5.768E-01  e=1.451E-04  Mycobacterium tuberculosis H37Rv
  2fx0-assembly1_A-2  TM=6.084E-01  e=4.033E-04  Bacillus cereus
  5h58-assembly1_C  TM=5.299E-01  e=2.655E-04  Streptomyces coelicolor A3(2)
  6yj2-assembly1_A  TM=5.571E-01  e=2.050E-03  Mycobacterium tuberculosis H37Rv